Protein AF-A0A7X1FA25-F1 (afdb_monomer_lite)

pLDDT: mean 86.08, std 16.74, range [32.44, 98.81]

Organism: NCBI:txid2839843

InterPro domains:
  IPR019079 Capsule synthesis protein, CapA [PF09587] (40-348)
  IPR019079 Capsule synthesis protein, CapA [SM00854] (37-351)
  IPR029052 Metallo-dependent phosphatase-like [SSF56300] (38-349)
  IPR052169 Cell Wall Biosynthesis Accessory Protein [PTHR33393] (260-350)

Radius of gyration: 25.82 Å; chains: 1; bounding box: 71×101×57 Å

Secondary structure (DSSP, 8-state):
---GGGSPPPPPPPPTTT-----HHHHHS----S---EEEEEEEEESS--GGGS-HHHHHHHHHSSEEEEEE-SEEE-TTT---TT-S-SSEEETHHHHHHHHHT--EEEE---TTHHHHHHHHHHHHHHTT-B--SEESSHHHHTSPEEEEETTEEEEEEE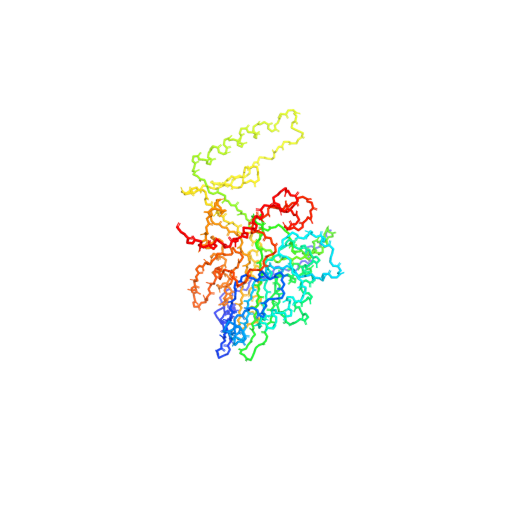EEEESSS---PBPB---TTT---B-EE-EEEEEEEEEE-HHHHHHHHHHHHHHHTTTTSTT-SSPPPPP-PPTTEEEETTEEEEE-SSTTBEEEEE-HHHHHHHHHHHHHHHHH-SEEEEEEEE---SBTTGGG----S--HHHHHHHHHHHHTT-SEEEEEESSS---EEEETTEEEES---EEEEE-SS-TT-PPPTT---HHHHHHSSGGGG---------------

Sequence (392 aa):
MTNPALAQPARTLPDPATFDYRDLQNELRNKMDGSYTVAITGDLLFQEPAGKRIGPAIRSVLKAADTTIGNLEVYLVDRQSWAGSHGYRNNWAPKEVAADLADLGFDLVAPGEADGGPDEQIETMKYLDAVGIKRPGYGPNLSIARQPAFQELPQGRVAMVAAFPFGPVGTDPIARNKVGNDFGEEAGLNPLRLTQWLTVTQAQFDQLKAIRDSILARREESDVARPAPLPRDRPGRLNLFGKNYMVAEKPGEFRYEMNETDRQSQVLAVRNAKEYADFVVFTTHIHENRYAFQAYSQDHYPPDYVRTLARELIDNGADMFLGSGNHTMQGIEIYKGRPIFYNPGNFAVQRFGSDDSPPNPEGLTNIEANELREDWLQLSVVRTFGTTRGVD

Foldseek 3Di:
DPDPVPDDPDPDDDDPVPDPDDPLVVLQAQQFADDAFEAEAFEDLDQELDLVVPDPVQLCNLQVGPAYEYEYQEQEDDPVPDPQPLFPDGRYHHLVNLQSCVVSNHQEYEYQHFSSAQVSNVVSVVSNVVSNRWYEFWDQAQVRNLAWTWDQDPRWIETEGEEEEDDPPHPDDEFHPDDDPPDHTHTTGLYWYKDKAFEDAPVVVVVLVVVQVVVLVCQPPPPNPHRDDDDPADVQWDDDPNHIYGYDPDGFFMAIDTDPVSLVSNLVSLLVSSNRTSAYEYEYEDQDATGNPVVPDQGQEAHPVLVVSQQSSSSSRHQEYYYHHNLHAHDWDQDPNGIYGNGNHHPDHDDDADPDDDDDPPSDDNCCVVVVDPPVPPPPPPPPPDDDDDDD

Structure (mmCIF, N/CA/C/O backbone):
data_AF-A0A7X1FA25-F1
#
_entry.id   AF-A0A7X1FA25-F1
#
loop_
_atom_site.group_PDB
_atom_site.id
_atom_site.type_symbol
_atom_site.label_atom_id
_atom_site.label_alt_id
_atom_site.label_comp_id
_atom_site.label_asym_id
_atom_site.label_entity_id
_atom_site.label_seq_id
_atom_site.pdbx_PDB_ins_code
_atom_site.Cartn_x
_atom_site.Cartn_y
_atom_site.Cartn_z
_atom_site.occupancy
_atom_site.B_iso_or_equiv
_atom_site.auth_seq_id
_atom_site.auth_comp_id
_atom_site.auth_asym_id
_atom_site.auth_atom_id
_atom_site.pdbx_PDB_model_num
ATOM 1 N N . MET A 1 1 ? 36.880 -27.403 10.383 1.00 46.19 1 MET A N 1
ATOM 2 C CA . MET A 1 1 ? 36.127 -28.555 9.844 1.00 46.19 1 MET A CA 1
ATOM 3 C C . MET A 1 1 ? 35.155 -28.995 10.924 1.00 46.19 1 MET A C 1
ATOM 5 O O . MET A 1 1 ? 35.601 -29.401 11.988 1.00 46.19 1 MET A O 1
ATOM 9 N N . THR A 1 2 ? 33.857 -28.783 10.723 1.00 48.94 2 THR A N 1
ATOM 10 C CA . THR A 1 2 ? 32.804 -29.219 11.650 1.00 48.94 2 THR A CA 1
ATOM 11 C C . THR A 1 2 ? 32.761 -30.744 11.660 1.00 48.94 2 THR A C 1
ATOM 13 O O . THR A 1 2 ? 32.751 -31.359 10.600 1.00 48.94 2 THR A O 1
ATOM 16 N N . ASN A 1 3 ? 32.805 -31.357 12.844 1.00 52.66 3 ASN A N 1
ATOM 17 C CA . ASN A 1 3 ? 32.727 -32.806 12.992 1.00 52.66 3 ASN A CA 1
ATOM 18 C C . ASN A 1 3 ? 31.338 -33.281 12.510 1.00 52.66 3 ASN A C 1
ATOM 20 O O . ASN A 1 3 ? 30.349 -32.967 13.178 1.00 52.66 3 ASN A O 1
ATOM 24 N N . PRO A 1 4 ? 31.222 -34.010 11.382 1.00 58.94 4 PRO A N 1
ATOM 25 C CA . PRO A 1 4 ? 29.927 -34.452 10.860 1.00 58.94 4 PRO A CA 1
ATOM 26 C C . PRO A 1 4 ? 29.193 -35.408 11.816 1.00 58.94 4 PRO A C 1
ATOM 28 O O . PRO A 1 4 ? 27.986 -35.577 11.687 1.00 58.94 4 PRO A O 1
ATOM 31 N N . ALA A 1 5 ? 29.879 -35.964 12.823 1.00 60.12 5 ALA A N 1
ATOM 32 C CA . ALA A 1 5 ? 29.278 -36.793 13.868 1.00 60.12 5 ALA A CA 1
ATOM 33 C C . ALA A 1 5 ? 28.433 -36.013 14.902 1.00 60.12 5 ALA A C 1
ATOM 35 O O . ALA A 1 5 ? 27.790 -36.636 15.741 1.00 60.12 5 ALA A O 1
ATOM 36 N N . LEU A 1 6 ? 28.433 -34.672 14.866 1.00 59.59 6 LEU A N 1
ATOM 37 C CA . LEU A 1 6 ? 27.629 -33.820 15.759 1.00 59.59 6 LEU A CA 1
ATOM 38 C C . LEU A 1 6 ? 26.447 -33.134 15.055 1.00 59.59 6 LEU A C 1
ATOM 40 O O . LEU A 1 6 ? 25.729 -32.358 15.687 1.00 59.59 6 LEU A O 1
ATOM 44 N N . ALA A 1 7 ? 26.229 -33.386 13.761 1.00 67.19 7 ALA A N 1
ATOM 45 C CA . ALA A 1 7 ? 25.044 -32.879 13.080 1.00 67.19 7 ALA A CA 1
ATOM 46 C C . ALA A 1 7 ? 23.808 -33.620 13.609 1.00 67.19 7 ALA A C 1
ATOM 48 O O . ALA A 1 7 ? 23.773 -34.852 13.599 1.00 67.19 7 ALA A O 1
ATOM 49 N N . GLN A 1 8 ? 22.793 -32.881 14.072 1.00 70.50 8 GLN A N 1
ATOM 50 C CA . GLN A 1 8 ? 21.503 -33.499 14.368 1.00 70.50 8 GLN A CA 1
ATOM 51 C C . GLN A 1 8 ? 21.017 -34.222 13.104 1.00 70.50 8 GLN A C 1
ATOM 53 O O . GLN A 1 8 ? 21.059 -33.626 12.021 1.00 70.50 8 GLN A O 1
ATOM 58 N N . PRO A 1 9 ? 20.576 -35.487 13.208 1.00 73.38 9 PRO A N 1
ATOM 59 C CA . PRO A 1 9 ? 20.007 -36.174 12.064 1.00 73.38 9 PRO A CA 1
ATOM 60 C C . PRO A 1 9 ? 18.815 -35.366 11.550 1.00 73.38 9 PRO A C 1
ATOM 62 O O . PRO A 1 9 ? 18.064 -34.782 12.338 1.00 73.38 9 PRO A O 1
ATOM 65 N N . ALA A 1 10 ? 18.652 -35.318 10.227 1.00 73.69 10 ALA A N 1
ATOM 66 C CA . ALA A 1 10 ? 17.476 -34.709 9.624 1.00 73.69 10 ALA A CA 1
ATOM 67 C C . ALA A 1 10 ? 16.233 -35.335 10.265 1.00 73.69 10 ALA A C 1
ATOM 69 O O . ALA A 1 10 ? 16.088 -36.560 10.273 1.00 73.69 10 ALA A O 1
ATOM 70 N N . ARG A 1 11 ? 15.367 -34.500 10.853 1.00 76.94 11 ARG A N 1
ATOM 71 C CA . ARG A 1 11 ? 14.108 -34.983 11.422 1.00 76.94 11 ARG A CA 1
ATOM 72 C C . ARG A 1 11 ? 13.344 -35.700 10.319 1.00 76.94 11 ARG A C 1
ATOM 74 O O . ARG A 1 11 ? 13.158 -35.147 9.236 1.00 76.94 11 ARG A O 1
ATOM 81 N N . THR A 1 12 ? 12.918 -36.924 10.595 1.00 81.19 12 THR A N 1
ATOM 82 C CA . THR A 1 12 ? 12.025 -37.661 9.708 1.00 81.19 12 THR A CA 1
ATOM 83 C C . THR A 1 12 ? 10.756 -36.833 9.545 1.00 81.19 12 THR A C 1
ATOM 85 O O . THR A 1 12 ? 10.189 -36.381 10.543 1.00 81.19 12 THR A O 1
ATOM 88 N N . LEU A 1 13 ? 10.341 -36.575 8.301 1.00 78.75 13 LEU A N 1
ATOM 89 C CA . LEU A 1 13 ? 9.047 -35.941 8.065 1.00 78.75 13 LEU A CA 1
ATOM 90 C C . LEU A 1 13 ? 7.962 -36.827 8.695 1.00 78.75 13 LEU A C 1
ATOM 92 O O . LEU A 1 13 ? 8.066 -38.054 8.598 1.00 78.75 13 LEU A O 1
ATOM 96 N N . PRO A 1 14 ? 6.966 -36.238 9.372 1.00 81.06 14 PRO A N 1
ATOM 97 C CA . PRO A 1 14 ? 5.897 -37.020 9.965 1.00 81.06 14 PRO A CA 1
ATOM 98 C C . PRO A 1 14 ? 5.121 -37.770 8.875 1.00 81.06 14 PRO A C 1
ATOM 100 O O . PRO A 1 14 ? 4.985 -37.271 7.758 1.00 81.06 14 PRO A O 1
ATOM 103 N N . ASP A 1 15 ? 4.633 -38.968 9.202 1.00 83.62 15 ASP A N 1
ATOM 104 C CA . ASP A 1 15 ? 3.814 -39.771 8.291 1.00 83.62 15 ASP A CA 1
ATOM 105 C C . ASP A 1 15 ? 2.520 -39.008 7.957 1.00 83.62 15 ASP A C 1
ATOM 107 O O . ASP A 1 15 ? 1.722 -38.756 8.865 1.00 83.62 15 ASP A O 1
ATOM 111 N N . PRO A 1 16 ? 2.278 -38.648 6.682 1.00 78.81 16 PRO A N 1
ATOM 112 C CA . PRO A 1 16 ? 1.069 -37.934 6.288 1.00 78.81 16 PRO A CA 1
ATOM 113 C C . PRO A 1 16 ? -0.234 -38.666 6.618 1.00 78.81 16 PRO A C 1
ATOM 115 O O . PRO A 1 16 ? -1.278 -38.032 6.718 1.00 78.81 16 PRO A O 1
ATOM 118 N N . ALA A 1 17 ? -0.213 -39.989 6.782 1.00 81.50 17 ALA A N 1
ATOM 119 C CA . ALA A 1 17 ? -1.408 -40.747 7.138 1.00 81.50 17 ALA A CA 1
ATOM 120 C C . ALA A 1 17 ? -1.775 -40.624 8.626 1.00 81.50 17 ALA A C 1
ATOM 122 O O . ALA A 1 17 ? -2.928 -40.852 8.990 1.00 81.50 17 ALA A O 1
ATOM 123 N N . THR A 1 18 ? -0.812 -40.281 9.488 1.00 84.31 18 THR A N 1
ATOM 124 C CA . THR A 1 18 ? -1.002 -40.239 10.948 1.00 84.31 18 THR A CA 1
ATOM 125 C C . THR A 1 18 ? -0.721 -38.874 11.563 1.00 84.31 18 THR A C 1
ATOM 127 O O . THR A 1 18 ? -0.945 -38.688 12.757 1.00 84.31 18 THR A O 1
ATOM 130 N N . PHE A 1 19 ? -0.167 -37.936 10.795 1.00 80.31 19 PHE A N 1
ATOM 131 C CA . PHE A 1 19 ? 0.090 -36.586 11.267 1.00 80.31 19 PHE A CA 1
ATOM 132 C C . PHE A 1 19 ? -1.232 -35.838 11.415 1.00 80.31 19 PHE A C 1
ATOM 134 O O . PHE A 1 19 ? -1.993 -35.711 10.458 1.00 80.31 19 PHE A O 1
ATOM 141 N N . ASP A 1 20 ? -1.494 -35.344 12.621 1.00 79.06 20 ASP A N 1
ATOM 142 C CA . ASP A 1 20 ? -2.647 -34.493 12.887 1.00 79.06 20 ASP A CA 1
ATOM 143 C C . ASP A 1 20 ? -2.402 -33.120 12.249 1.00 79.06 20 ASP A C 1
ATOM 145 O O . ASP A 1 20 ? -1.696 -32.261 12.788 1.00 79.06 20 ASP A O 1
ATOM 149 N N . TYR A 1 21 ? -2.890 -32.957 11.021 1.00 80.44 21 TYR A N 1
ATOM 150 C CA . TYR A 1 21 ? -2.767 -31.704 10.296 1.00 80.44 21 TYR A CA 1
ATOM 151 C C . TYR A 1 21 ? -3.696 -30.659 10.903 1.00 80.44 21 TYR A C 1
ATOM 153 O O . TYR A 1 21 ? -4.871 -30.912 11.155 1.00 80.44 21 TYR A O 1
ATOM 161 N N . ARG A 1 22 ? -3.167 -29.443 11.043 1.00 81.31 22 ARG A N 1
ATOM 162 C CA . ARG A 1 22 ? -3.935 -28.246 11.388 1.00 81.31 22 ARG A CA 1
ATOM 163 C C . ARG A 1 22 ? -5.193 -28.141 10.519 1.00 81.31 22 ARG A C 1
ATOM 165 O O . ARG A 1 22 ? -5.103 -28.162 9.288 1.00 81.31 22 ARG A O 1
ATOM 172 N N . ASP A 1 23 ? -6.354 -27.992 11.155 1.00 86.12 23 ASP A N 1
ATOM 173 C CA . ASP A 1 23 ? -7.614 -27.751 10.455 1.00 86.12 23 ASP A CA 1
ATOM 174 C C . ASP A 1 23 ? -7.686 -26.288 10.011 1.00 86.12 23 ASP A C 1
ATOM 176 O O . ASP A 1 23 ? -8.195 -25.405 10.708 1.00 86.12 23 ASP A O 1
ATOM 180 N N . LEU A 1 24 ? -7.171 -26.038 8.809 1.00 84.75 24 LEU A N 1
ATOM 181 C CA . LEU A 1 24 ? -7.118 -24.703 8.225 1.00 84.75 24 LEU A CA 1
ATOM 182 C C . LEU A 1 24 ? -8.503 -24.064 8.062 1.00 84.75 24 LEU A C 1
ATOM 184 O O . LEU A 1 24 ? -8.599 -22.840 8.097 1.00 84.75 24 LEU A O 1
ATOM 188 N N . GLN A 1 25 ? -9.583 -24.840 7.912 1.00 85.75 25 GLN A N 1
ATOM 189 C CA . GLN A 1 25 ? -10.926 -24.253 7.838 1.00 85.75 25 GLN A CA 1
ATOM 190 C C . GLN A 1 25 ? -11.311 -23.633 9.181 1.00 85.75 25 GLN A C 1
ATOM 192 O O . GLN A 1 25 ? -11.797 -22.502 9.232 1.00 85.75 25 GLN A O 1
ATOM 197 N N . ASN A 1 26 ? -11.041 -24.342 10.276 1.00 87.94 26 ASN A N 1
ATOM 198 C CA . ASN A 1 26 ? -11.307 -23.837 11.618 1.00 87.94 26 ASN A CA 1
ATOM 199 C C . ASN A 1 26 ? -10.357 -22.712 12.039 1.00 87.94 26 ASN A C 1
ATOM 201 O O . ASN A 1 26 ? -10.778 -21.780 12.723 1.00 87.94 26 ASN A O 1
ATOM 205 N N . GLU A 1 27 ? -9.096 -22.759 11.627 1.00 88.88 27 GLU A N 1
ATOM 206 C CA . GLU A 1 27 ? -8.114 -21.737 11.996 1.00 88.88 27 GLU A CA 1
ATOM 207 C C . GLU A 1 27 ? -8.325 -20.415 11.264 1.00 88.88 27 GLU A C 1
ATOM 209 O O . GLU A 1 27 ? -8.193 -19.345 11.869 1.00 88.88 27 GLU A O 1
ATOM 214 N N . LEU A 1 28 ? -8.666 -20.492 9.975 1.00 93.19 28 LEU A N 1
ATOM 215 C CA . LEU A 1 28 ? -8.773 -19.329 9.101 1.00 93.19 28 LEU A CA 1
ATOM 216 C C . LEU A 1 28 ? -10.167 -18.701 9.097 1.00 93.19 28 LEU A C 1
ATOM 218 O O . LEU A 1 28 ? -10.316 -17.639 8.497 1.00 93.19 28 LEU A O 1
ATOM 222 N N . ARG A 1 29 ? -11.182 -19.299 9.736 1.00 93.25 29 ARG A N 1
ATOM 223 C CA . ARG A 1 29 ? -12.530 -18.705 9.814 1.00 93.25 29 ARG A CA 1
ATOM 224 C C . ARG A 1 29 ? -12.525 -17.379 10.579 1.00 93.25 29 ARG A C 1
ATOM 226 O O . ARG A 1 29 ? -11.688 -17.163 11.451 1.00 93.25 29 ARG A O 1
ATOM 233 N N . ASN A 1 30 ? -13.475 -16.496 10.280 1.00 95.31 30 ASN A N 1
ATOM 234 C CA . ASN A 1 30 ? -13.793 -15.359 11.150 1.00 95.31 30 ASN A CA 1
ATOM 235 C C . ASN A 1 30 ? -14.290 -15.888 12.510 1.00 95.31 30 ASN A C 1
ATOM 237 O O . ASN A 1 30 ? -15.114 -16.804 12.538 1.00 95.31 30 ASN A O 1
ATOM 241 N N . LYS A 1 31 ? -13.754 -15.353 13.609 1.00 96.31 31 LYS A N 1
ATOM 242 C CA . LYS A 1 31 ? -14.053 -15.790 14.984 1.00 96.31 31 LYS A CA 1
ATOM 243 C C . LYS A 1 31 ? -14.721 -14.690 15.824 1.00 96.31 31 LYS A C 1
ATOM 245 O O . LYS A 1 31 ? -14.881 -14.886 17.018 1.00 96.31 31 LYS A O 1
ATOM 250 N N . MET A 1 32 ? -15.090 -13.559 15.214 1.00 97.50 32 MET A N 1
ATOM 251 C CA . MET A 1 32 ? -15.773 -12.467 15.914 1.00 97.50 32 MET A CA 1
ATOM 252 C C . MET A 1 32 ? -17.133 -12.930 16.446 1.00 97.50 32 MET A C 1
ATOM 254 O O . MET A 1 32 ? -17.892 -13.601 15.741 1.00 97.50 32 MET A O 1
ATOM 258 N N . ASP A 1 33 ? -17.457 -12.504 17.659 1.00 96.75 33 ASP A N 1
ATOM 259 C CA . ASP A 1 33 ? -18.741 -12.713 18.305 1.00 96.75 33 ASP A CA 1
ATOM 260 C C . ASP A 1 33 ? -19.744 -11.618 17.914 1.00 96.75 33 ASP A C 1
ATOM 262 O O . ASP A 1 33 ? -19.451 -10.422 17.908 1.00 96.75 33 ASP A O 1
ATOM 266 N N . GLY A 1 34 ? -20.985 -12.017 17.634 1.00 95.69 34 GLY A N 1
ATOM 267 C CA . GLY A 1 34 ? -22.073 -11.079 17.362 1.00 95.69 34 GLY A CA 1
ATOM 268 C C . GLY A 1 34 ? -21.913 -10.303 16.050 1.00 95.69 34 GLY A C 1
ATOM 269 O O . GLY A 1 34 ? -21.593 -10.870 15.007 1.00 95.69 34 GLY A O 1
ATOM 270 N N . SER A 1 35 ? -22.248 -9.010 16.081 1.00 95.88 35 SER A N 1
ATOM 271 C CA . SER A 1 35 ? -22.144 -8.114 14.924 1.00 95.88 35 SER A CA 1
ATOM 272 C C . SER A 1 35 ? -20.926 -7.210 15.062 1.00 95.88 35 SER A C 1
ATOM 274 O O . SER A 1 35 ? -20.737 -6.578 16.099 1.00 95.88 35 SER A O 1
ATOM 276 N N . TYR A 1 36 ? -20.140 -7.140 13.992 1.00 97.38 36 TYR A N 1
ATOM 277 C CA . TYR A 1 36 ? -18.959 -6.296 13.870 1.00 97.38 36 TYR A CA 1
ATOM 278 C C . TYR A 1 36 ? -19.113 -5.386 12.649 1.00 97.38 36 TYR A C 1
ATOM 280 O O . TYR A 1 36 ? -19.368 -5.867 11.541 1.00 97.38 36 TYR A O 1
ATOM 288 N N . THR A 1 37 ? -18.988 -4.080 12.861 1.00 98.06 37 THR A N 1
ATOM 289 C CA . THR A 1 37 ? -19.179 -3.041 11.848 1.00 98.06 37 THR A CA 1
ATOM 290 C C . THR A 1 37 ? -17.865 -2.331 11.569 1.00 98.06 37 THR A C 1
ATOM 292 O O . THR A 1 37 ? -17.261 -1.751 12.468 1.00 98.06 37 THR A O 1
ATOM 295 N N . VAL A 1 38 ? -17.461 -2.313 10.298 1.00 98.06 38 VAL A N 1
ATOM 296 C CA . VAL A 1 38 ? -16.268 -1.596 9.837 1.00 98.06 38 VAL A CA 1
ATOM 297 C C . VAL A 1 38 ? -16.675 -0.426 8.957 1.00 98.06 38 VAL A C 1
ATOM 299 O O . VAL A 1 38 ? -17.411 -0.611 7.985 1.00 98.06 38 VAL A O 1
ATOM 302 N N . ALA A 1 39 ? -16.164 0.763 9.263 1.00 98.25 39 ALA A N 1
ATOM 303 C CA . ALA A 1 39 ? -16.143 1.882 8.335 1.00 98.25 39 ALA A CA 1
ATOM 304 C C . ALA A 1 39 ? -14.770 1.941 7.662 1.00 98.25 39 ALA A C 1
ATOM 306 O O . ALA A 1 39 ? -13.732 1.907 8.318 1.00 98.25 39 ALA A O 1
ATOM 307 N N . ILE A 1 40 ? -14.758 2.041 6.339 1.00 97.19 40 ILE A N 1
ATOM 308 C CA . ILE A 1 40 ? -13.533 2.283 5.579 1.00 97.19 40 ILE A CA 1
ATOM 309 C C . ILE A 1 40 ? -13.650 3.622 4.875 1.00 97.19 40 ILE A C 1
ATOM 311 O O . ILE A 1 40 ? -14.723 3.995 4.389 1.00 97.19 40 ILE A O 1
ATOM 315 N N . THR A 1 41 ? -12.537 4.330 4.794 1.00 95.88 41 THR A N 1
ATOM 316 C CA . THR A 1 41 ? -12.420 5.521 3.968 1.00 95.88 41 THR A CA 1
ATOM 317 C C . THR A 1 41 ? -11.374 5.317 2.889 1.00 95.88 41 THR A C 1
ATOM 319 O O . THR A 1 41 ? -10.573 4.385 2.920 1.00 95.88 41 THR A O 1
ATOM 322 N N . GLY A 1 42 ? -11.411 6.222 1.922 1.00 93.12 42 GLY A N 1
ATOM 323 C CA . GLY A 1 42 ? -10.347 6.403 0.959 1.00 93.12 42 GLY A CA 1
ATOM 324 C C . GLY A 1 42 ? -9.134 7.134 1.530 1.00 93.12 42 GLY A C 1
ATOM 325 O O . GLY A 1 42 ? -8.934 7.188 2.749 1.00 93.12 42 GLY A O 1
ATOM 326 N N . ASP A 1 43 ? -8.380 7.749 0.628 1.00 94.19 43 ASP A N 1
ATOM 327 C CA . ASP A 1 43 ? -7.148 8.466 0.935 1.00 94.19 43 ASP A CA 1
ATOM 328 C C . ASP A 1 43 ? -7.400 9.712 1.804 1.00 94.19 43 ASP A C 1
ATOM 330 O O . ASP A 1 43 ? -8.342 10.488 1.579 1.00 94.19 43 ASP A O 1
ATOM 334 N N . LEU A 1 44 ? -6.553 9.871 2.824 1.00 94.94 44 LEU A N 1
ATOM 335 C CA . LEU A 1 44 ? -6.551 10.958 3.799 1.00 94.94 44 LEU A CA 1
ATOM 336 C C . LEU A 1 44 ? -5.425 11.944 3.459 1.00 94.94 44 LEU A C 1
ATOM 338 O O . LEU A 1 44 ? -4.339 11.876 4.033 1.00 94.94 44 LEU A O 1
ATOM 342 N N . LEU A 1 45 ? -5.696 12.878 2.548 1.00 91.00 45 LEU A N 1
ATOM 343 C CA . LEU A 1 45 ? -4.758 13.933 2.157 1.00 91.00 45 LEU A CA 1
ATOM 344 C C . LEU A 1 45 ? -5.107 15.241 2.873 1.00 91.00 45 LEU A C 1
ATOM 346 O O . LEU A 1 45 ? -5.558 16.207 2.256 1.00 91.00 45 LEU A O 1
ATOM 350 N N . PHE A 1 46 ? -4.946 15.267 4.194 1.00 90.75 46 PHE A N 1
ATOM 351 C CA . PHE A 1 46 ? -5.156 16.470 5.002 1.00 90.75 46 PHE A CA 1
ATOM 352 C C . PHE A 1 46 ? -3.844 17.217 5.211 1.00 90.75 46 PHE A C 1
ATOM 354 O O . PHE A 1 46 ? -3.007 16.733 5.957 1.00 90.75 46 PHE A O 1
ATOM 361 N N . GLN A 1 47 ? -3.681 18.411 4.638 1.00 86.75 47 GLN A N 1
ATOM 362 C CA . GLN A 1 47 ? -2.522 19.269 4.939 1.00 86.75 47 GLN A CA 1
ATOM 363 C C . GLN A 1 47 ? -2.731 20.214 6.135 1.00 86.75 47 GLN A C 1
ATOM 365 O O . GLN A 1 47 ? -1.783 20.828 6.609 1.00 86.75 47 GLN A O 1
ATOM 370 N N . GLU A 1 48 ? -3.952 20.326 6.661 1.00 89.38 48 GLU A N 1
ATOM 371 C CA . GLU A 1 48 ? -4.249 20.966 7.950 1.00 89.38 48 GLU A CA 1
ATOM 372 C C . GLU A 1 48 ? -5.389 20.206 8.643 1.00 89.38 48 GLU A C 1
ATOM 374 O O . GLU A 1 48 ? -6.164 19.520 7.971 1.00 89.38 48 GLU A O 1
ATOM 379 N N . PRO A 1 49 ? -5.572 20.369 9.965 1.00 93.50 49 PRO A N 1
ATOM 380 C CA . PRO A 1 49 ? -6.778 19.914 10.642 1.00 93.50 49 PRO A CA 1
ATOM 381 C C . PRO A 1 49 ? -8.033 20.491 9.971 1.00 93.50 49 PRO A C 1
ATOM 383 O O . PRO A 1 49 ? -8.270 21.705 9.953 1.00 93.50 49 PRO A O 1
ATOM 386 N N . ALA A 1 50 ? -8.857 19.612 9.414 1.00 90.62 50 ALA A N 1
ATOM 387 C CA . ALA A 1 50 ? -10.049 19.969 8.652 1.00 90.62 50 ALA A CA 1
ATOM 388 C C . ALA A 1 50 ? -11.235 19.042 8.928 1.00 90.62 50 ALA A C 1
ATOM 390 O O . ALA A 1 50 ? -12.292 19.190 8.312 1.00 90.62 50 ALA A O 1
ATOM 391 N N . GLY A 1 51 ? -11.132 18.166 9.923 1.00 89.69 51 GLY A N 1
ATOM 392 C CA . GLY A 1 51 ? -12.184 17.283 10.392 1.00 89.69 51 GLY A CA 1
ATOM 393 C C . GLY A 1 51 ? -13.445 18.057 10.735 1.00 89.69 51 GLY A C 1
ATOM 394 O O . GLY A 1 51 ? -14.539 17.617 10.398 1.00 89.69 51 GLY A O 1
ATOM 395 N N . LYS A 1 52 ? -13.314 19.289 11.255 1.00 91.69 52 LYS A N 1
ATOM 396 C CA . LYS A 1 52 ? -14.435 20.224 11.486 1.00 91.69 52 LYS A CA 1
ATOM 397 C C . LYS A 1 52 ? -15.282 20.535 10.240 1.00 91.69 52 LYS A C 1
ATOM 399 O O . LYS A 1 52 ? -16.450 20.889 10.399 1.00 91.69 52 LYS A O 1
ATOM 404 N N . ARG A 1 53 ? -14.732 20.379 9.035 1.00 92.75 53 ARG A N 1
ATOM 405 C CA . ARG A 1 53 ? -15.422 20.580 7.750 1.00 92.75 53 ARG A CA 1
ATOM 406 C C . ARG A 1 53 ? -16.159 19.332 7.267 1.00 92.75 53 ARG A C 1
ATOM 408 O O . ARG A 1 53 ? -17.043 19.450 6.425 1.00 92.75 53 ARG A O 1
ATOM 415 N N . ILE A 1 54 ? -15.845 18.157 7.814 1.00 94.62 54 ILE A N 1
ATOM 416 C CA . ILE A 1 54 ? -16.557 16.918 7.501 1.00 94.62 54 ILE A CA 1
ATOM 417 C C . ILE A 1 54 ? -17.970 17.000 8.078 1.00 94.62 54 ILE A C 1
ATOM 419 O O . ILE A 1 54 ? -18.157 17.295 9.267 1.00 94.62 54 ILE A O 1
ATOM 423 N N . GLY A 1 55 ? -18.962 16.750 7.223 1.00 96.06 55 GLY A N 1
ATOM 424 C CA . GLY A 1 55 ? -20.375 16.853 7.572 1.00 96.06 55 GLY A CA 1
ATOM 425 C C . GLY A 1 55 ? -20.773 15.907 8.715 1.00 96.06 55 GLY A C 1
ATOM 426 O O . GLY A 1 55 ? -20.229 14.804 8.821 1.00 96.06 55 GLY A O 1
ATOM 427 N N . PRO A 1 56 ? -21.742 16.294 9.565 1.00 95.81 56 PRO A N 1
ATOM 428 C CA . PRO A 1 56 ? -22.109 15.533 10.762 1.00 95.81 56 PRO A CA 1
ATOM 429 C C . PRO A 1 56 ? -22.594 14.109 10.457 1.00 95.81 56 PRO A C 1
ATOM 431 O O . PRO A 1 56 ? -22.317 13.201 11.233 1.00 95.81 56 PRO A O 1
ATOM 434 N N . ALA A 1 57 ? -23.254 13.890 9.314 1.00 97.12 57 ALA A N 1
ATOM 435 C CA . ALA A 1 57 ? -23.702 12.561 8.894 1.00 97.12 57 ALA A CA 1
ATOM 436 C C . ALA A 1 57 ? -22.528 11.596 8.656 1.00 97.12 57 ALA A C 1
ATOM 438 O O . ALA A 1 57 ? -22.558 10.469 9.137 1.00 97.12 57 ALA A O 1
ATOM 439 N N . ILE A 1 58 ? -21.466 12.054 7.983 1.00 96.50 58 ILE A N 1
ATOM 440 C CA . ILE A 1 58 ? -20.266 11.242 7.727 1.00 96.50 58 ILE A CA 1
ATOM 441 C C . ILE A 1 58 ? -19.571 10.920 9.048 1.00 96.50 58 ILE A C 1
ATOM 443 O O . ILE A 1 58 ? -19.256 9.766 9.310 1.00 96.50 58 ILE A O 1
ATOM 447 N N . ARG A 1 59 ? -19.405 11.913 9.928 1.00 96.56 59 ARG A N 1
ATOM 448 C CA . ARG A 1 59 ? -18.807 11.674 11.250 1.00 96.56 59 ARG A CA 1
ATOM 449 C C . ARG A 1 59 ? -19.594 10.683 12.083 1.00 96.56 59 ARG A C 1
ATOM 451 O O . ARG A 1 59 ? -18.996 9.894 12.798 1.00 96.56 59 ARG A O 1
ATOM 458 N N . SER A 1 60 ? -20.922 10.734 12.003 1.00 97.56 60 SER A N 1
ATOM 459 C CA . SER A 1 60 ? -21.769 9.773 12.699 1.00 97.56 60 SER A CA 1
ATOM 460 C C . SER A 1 60 ? -21.518 8.349 12.213 1.00 97.56 60 SER A C 1
ATOM 462 O O . SER A 1 60 ? -21.577 7.446 13.032 1.00 97.56 60 SER A O 1
ATOM 464 N N . VAL A 1 61 ? -21.240 8.143 10.920 1.00 97.94 61 VAL A N 1
ATOM 465 C CA . VAL A 1 61 ? -20.901 6.819 10.376 1.00 97.94 61 VAL A CA 1
ATOM 466 C C . VAL A 1 61 ? -19.542 6.353 10.890 1.00 97.94 61 VAL A C 1
ATOM 468 O O . VAL A 1 61 ? -19.459 5.249 11.415 1.00 97.94 61 VAL A O 1
ATOM 471 N N . LEU A 1 62 ? -18.510 7.199 10.796 1.00 98.12 62 LEU A N 1
ATOM 472 C CA . LEU A 1 62 ? -17.161 6.858 11.268 1.00 98.12 62 LEU A CA 1
ATOM 473 C C . LEU A 1 62 ? -17.174 6.513 12.766 1.00 98.12 62 LEU A C 1
ATOM 475 O O . LEU A 1 62 ? -16.706 5.462 13.176 1.00 98.12 62 LEU A O 1
ATOM 479 N N . LYS A 1 63 ? -17.813 7.344 13.594 1.00 97.94 63 LYS A N 1
ATOM 480 C CA . LYS A 1 63 ? -17.860 7.125 15.049 1.00 97.94 63 LYS A CA 1
ATOM 481 C C . LYS A 1 63 ? -18.762 5.980 15.504 1.00 97.94 63 LYS A C 1
ATOM 483 O O . LYS A 1 63 ? -18.658 5.574 16.655 1.00 97.94 63 LYS A O 1
ATOM 488 N N . ALA A 1 64 ? -19.706 5.545 14.671 1.00 98.19 64 ALA A N 1
ATOM 489 C CA . ALA A 1 64 ? -20.630 4.469 15.024 1.00 98.19 64 ALA A CA 1
ATOM 490 C C . ALA A 1 64 ? -20.101 3.078 14.652 1.00 98.19 64 ALA A C 1
ATOM 492 O O . ALA A 1 64 ? -20.668 2.090 15.113 1.00 98.19 64 ALA A O 1
ATOM 493 N N . ALA A 1 65 ? -19.070 2.990 13.808 1.00 98.44 65 ALA A N 1
ATOM 494 C CA . ALA A 1 65 ? -18.412 1.726 13.513 1.00 98.44 65 ALA A CA 1
ATOM 495 C C . ALA A 1 65 ? -17.608 1.232 14.726 1.00 98.44 65 ALA A C 1
ATOM 497 O O . ALA A 1 65 ? -17.112 2.032 15.516 1.00 98.44 65 ALA A O 1
ATOM 498 N N . ASP A 1 66 ? -17.458 -0.087 14.851 1.00 98.62 66 ASP A N 1
ATOM 499 C CA . ASP A 1 66 ? -16.576 -0.691 15.857 1.00 98.62 66 ASP A CA 1
ATOM 500 C C . ASP A 1 66 ? -15.095 -0.473 15.494 1.00 98.62 66 ASP A C 1
ATOM 502 O O . ASP A 1 66 ? -14.228 -0.395 16.363 1.00 98.62 66 ASP A O 1
ATOM 506 N N . THR A 1 67 ? -14.819 -0.374 14.190 1.00 98.69 67 THR A N 1
ATOM 507 C CA . THR A 1 67 ? -13.504 -0.048 13.639 1.00 98.69 67 THR A CA 1
ATOM 508 C C . THR A 1 67 ? -13.645 0.896 12.451 1.00 98.69 67 THR A C 1
ATOM 510 O O . THR A 1 67 ? -14.341 0.573 11.485 1.00 98.69 67 THR A O 1
ATOM 513 N N . THR A 1 68 ? -12.903 2.000 12.460 1.00 98.75 68 THR A N 1
ATOM 514 C CA . THR A 1 68 ? -12.732 2.882 11.299 1.00 98.75 68 THR A CA 1
ATOM 515 C C . THR A 1 68 ? -11.307 2.837 10.761 1.00 98.75 68 THR A C 1
ATOM 517 O O . THR A 1 68 ? -10.344 3.052 11.502 1.00 98.75 68 THR A O 1
ATOM 520 N N . ILE A 1 69 ? -11.179 2.601 9.451 1.00 98.56 69 ILE A N 1
ATOM 521 C CA . ILE A 1 69 ? -9.902 2.433 8.747 1.00 98.56 69 ILE A CA 1
ATOM 522 C C . ILE A 1 69 ? -9.724 3.510 7.675 1.00 98.56 69 ILE A C 1
ATOM 524 O O . ILE A 1 69 ? -10.645 3.760 6.896 1.00 98.56 69 ILE A O 1
ATOM 528 N N . GLY A 1 70 ? -8.528 4.094 7.591 1.00 97.00 70 GLY A N 1
ATOM 529 C CA . GLY A 1 70 ? -8.153 5.023 6.520 1.00 97.00 70 GLY A CA 1
ATOM 530 C C . GLY A 1 70 ? -6.742 4.806 5.969 1.00 97.00 70 GLY A C 1
ATOM 531 O O . GLY A 1 70 ? -5.905 4.143 6.585 1.00 97.00 70 GLY A O 1
ATOM 532 N N . ASN A 1 71 ? -6.474 5.390 4.800 1.00 96.44 71 ASN A N 1
ATOM 533 C CA . ASN A 1 71 ? -5.151 5.421 4.178 1.00 96.44 71 ASN A CA 1
ATOM 534 C C . ASN A 1 71 ? -4.513 6.800 4.392 1.00 96.44 71 ASN A C 1
ATOM 536 O O . ASN A 1 71 ? -4.962 7.781 3.805 1.00 96.44 71 ASN A O 1
ATOM 540 N N . LEU A 1 72 ? -3.498 6.885 5.252 1.00 95.00 72 LEU A N 1
ATOM 541 C CA . LEU A 1 72 ? -2.821 8.136 5.578 1.00 95.00 72 LEU A CA 1
ATOM 542 C C . LEU A 1 72 ? -1.760 8.450 4.529 1.00 95.00 72 LEU A C 1
ATOM 544 O O . LEU A 1 72 ? -0.616 8.011 4.622 1.00 95.00 72 LEU A O 1
ATOM 548 N N . GLU A 1 73 ? -2.147 9.236 3.538 1.00 90.31 73 GLU A N 1
ATOM 549 C CA . GLU A 1 73 ? -1.268 9.678 2.459 1.00 90.31 73 GLU A CA 1
ATOM 550 C C . GLU A 1 73 ? -0.666 11.047 2.770 1.00 90.31 73 GLU A C 1
ATOM 552 O O . GLU A 1 73 ? -0.586 11.925 1.921 1.00 90.31 73 GLU A O 1
ATOM 557 N N . VAL A 1 74 ? -0.285 11.231 4.032 1.00 89.88 74 VAL A N 1
ATOM 558 C CA . VAL A 1 74 ? 0.576 12.316 4.482 1.00 89.88 74 VAL A CA 1
ATOM 559 C C . VAL A 1 74 ? 1.559 11.785 5.515 1.00 89.88 74 VAL A C 1
ATOM 561 O O . VAL A 1 74 ? 1.194 10.940 6.335 1.00 89.88 74 VAL A O 1
ATOM 564 N N . TYR A 1 75 ? 2.779 12.314 5.541 1.00 89.81 75 TYR A N 1
ATOM 565 C CA . TYR A 1 75 ? 3.618 12.209 6.738 1.00 89.81 75 TYR A CA 1
ATOM 566 C C . TYR A 1 75 ? 3.386 13.416 7.649 1.00 89.81 75 TYR A C 1
ATOM 568 O O . TYR A 1 75 ? 3.138 14.536 7.196 1.00 89.81 75 TYR A O 1
ATOM 576 N N . LEU A 1 76 ? 3.426 13.173 8.954 1.00 92.12 76 LEU A N 1
ATOM 577 C CA . LEU A 1 76 ? 3.140 14.158 9.985 1.00 92.12 76 LEU A CA 1
ATOM 578 C C . LEU A 1 76 ? 4.428 14.718 10.579 1.00 92.12 76 LEU A C 1
ATOM 580 O O . LEU A 1 76 ? 5.315 13.960 10.964 1.00 92.12 76 LEU A O 1
ATOM 584 N N . VAL A 1 77 ? 4.484 16.040 10.722 1.00 90.88 77 VAL A N 1
ATOM 585 C CA . VAL A 1 77 ? 5.678 16.763 11.183 1.00 90.88 77 VAL A CA 1
ATOM 586 C C . VAL A 1 77 ? 5.356 17.770 12.285 1.00 90.88 77 VAL A C 1
ATOM 588 O O . VAL A 1 77 ? 4.247 18.315 12.364 1.00 90.88 77 VAL A O 1
ATOM 591 N N . ASP A 1 78 ? 6.342 18.083 13.126 1.00 90.81 78 ASP A N 1
ATOM 592 C CA . ASP A 1 78 ? 6.272 19.242 14.018 1.00 90.81 78 ASP A CA 1
ATOM 593 C C . ASP A 1 78 ? 6.773 20.502 13.310 1.00 90.81 78 ASP A C 1
ATOM 595 O O . ASP A 1 78 ? 7.975 20.718 13.169 1.00 90.81 78 ASP A O 1
ATOM 599 N N . ARG A 1 79 ? 5.848 21.384 12.917 1.00 84.81 79 ARG A N 1
ATOM 600 C CA . ARG A 1 79 ? 6.168 22.644 12.225 1.00 84.81 79 ARG A CA 1
ATOM 601 C C . ARG A 1 79 ? 7.128 23.564 12.987 1.00 84.81 79 ARG A C 1
ATOM 603 O O . ARG A 1 79 ? 7.681 24.475 12.383 1.00 84.81 79 ARG A O 1
ATOM 610 N N . GLN A 1 80 ? 7.301 23.382 14.298 1.00 85.56 80 GLN A N 1
ATOM 611 C CA . GLN A 1 80 ? 8.227 24.203 15.082 1.00 85.56 80 GLN A CA 1
ATOM 612 C C . GLN A 1 80 ? 9.685 23.754 14.954 1.00 85.56 80 GLN A C 1
ATOM 614 O O . GLN A 1 80 ? 10.585 24.560 15.186 1.00 85.56 80 GLN A O 1
ATOM 619 N N . SER A 1 81 ? 9.927 22.485 14.619 1.00 84.44 81 SER A N 1
ATOM 620 C CA . SER A 1 81 ? 11.270 21.890 14.592 1.00 84.44 81 SER A CA 1
ATOM 621 C C . SER A 1 81 ? 11.635 21.231 13.266 1.00 84.44 81 SER A C 1
ATOM 623 O O . SER A 1 81 ? 12.814 20.988 13.021 1.00 84.44 81 SER A O 1
ATOM 625 N N . TRP A 1 82 ? 10.655 20.942 12.414 1.00 81.81 82 TRP A N 1
ATOM 626 C CA . TRP A 1 82 ? 10.877 20.355 11.105 1.00 81.81 82 TRP A CA 1
ATOM 627 C C . TRP A 1 82 ? 11.318 21.425 10.107 1.00 81.81 82 TRP A C 1
ATOM 629 O O . TRP A 1 82 ? 10.635 22.426 9.902 1.00 81.81 82 TRP A O 1
ATOM 639 N N . ALA A 1 83 ? 12.473 21.201 9.484 1.00 70.38 83 ALA A N 1
ATOM 640 C CA . ALA A 1 83 ? 13.098 22.137 8.551 1.00 70.38 83 ALA A CA 1
ATOM 641 C C . ALA A 1 83 ? 12.987 21.687 7.083 1.00 70.38 83 ALA A C 1
ATOM 643 O O . ALA A 1 83 ? 13.788 22.116 6.255 1.00 70.38 83 ALA A O 1
ATOM 644 N N . GLY A 1 84 ? 12.042 20.797 6.757 1.00 68.38 84 GLY A N 1
ATOM 645 C CA . GLY A 1 84 ? 11.892 20.296 5.392 1.00 68.38 84 GLY A CA 1
ATOM 646 C C . GLY A 1 84 ? 13.075 19.438 4.947 1.00 68.38 84 GLY A C 1
ATOM 647 O O . GLY A 1 84 ? 13.595 19.654 3.856 1.00 68.38 84 GLY A O 1
ATOM 648 N N . SER A 1 85 ? 13.525 18.481 5.768 1.00 65.44 85 SER A N 1
ATOM 649 C CA . SER A 1 85 ? 14.671 17.593 5.471 1.00 65.44 85 SER A CA 1
ATOM 650 C C . SER A 1 85 ? 14.560 16.900 4.108 1.00 65.44 85 SER A C 1
ATOM 652 O O . SER A 1 85 ? 15.565 16.709 3.427 1.00 65.44 85 SER A O 1
ATOM 654 N N . HIS A 1 86 ? 13.328 16.605 3.686 1.00 63.72 86 HIS A N 1
ATOM 655 C CA . HIS A 1 86 ? 12.983 16.012 2.389 1.00 63.72 86 HIS A CA 1
ATOM 656 C C . HIS A 1 86 ? 12.288 17.015 1.436 1.00 63.72 86 HIS A C 1
ATOM 658 O O . HIS A 1 86 ? 11.681 16.649 0.429 1.00 63.72 86 HIS A O 1
ATOM 664 N N . GLY A 1 87 ? 12.425 18.311 1.733 1.00 59.06 87 GLY A N 1
ATOM 665 C CA . GLY A 1 87 ? 11.746 19.433 1.088 1.00 59.06 87 GLY A CA 1
ATOM 666 C C . GLY A 1 87 ? 10.298 19.614 1.555 1.00 59.06 87 GLY A C 1
ATOM 667 O O . GLY A 1 87 ? 9.698 18.730 2.160 1.00 59.06 87 GLY A O 1
ATOM 668 N N . TYR A 1 88 ? 9.699 20.756 1.213 1.00 58.38 88 TYR A N 1
ATOM 669 C CA . TYR A 1 88 ? 8.261 21.019 1.398 1.00 58.38 88 TYR A CA 1
ATOM 670 C C . TYR A 1 88 ? 7.395 20.395 0.285 1.00 58.38 88 TYR A C 1
ATOM 672 O O . TYR A 1 88 ? 6.309 20.900 0.009 1.00 58.38 88 TYR A O 1
ATOM 680 N N . ARG A 1 89 ? 7.916 19.350 -0.379 1.00 65.62 89 ARG A N 1
ATOM 681 C CA . ARG A 1 89 ? 7.416 18.766 -1.633 1.00 65.62 89 ARG A CA 1
ATOM 682 C C . ARG A 1 89 ? 6.056 18.072 -1.470 1.00 65.62 89 ARG A C 1
ATOM 684 O O . ARG A 1 89 ? 5.036 18.731 -1.602 1.00 65.62 89 ARG A O 1
ATOM 691 N N . ASN A 1 90 ? 6.057 16.753 -1.275 1.00 64.44 90 ASN A N 1
ATOM 692 C CA . ASN A 1 90 ? 4.882 15.877 -1.350 1.00 64.44 90 ASN A CA 1
ATOM 693 C C . ASN A 1 90 ? 3.886 16.093 -0.200 1.00 64.44 90 ASN A C 1
ATOM 695 O O . ASN A 1 90 ? 3.922 17.105 0.499 1.00 64.44 90 ASN A O 1
ATOM 699 N N . ASN A 1 91 ? 2.950 15.161 -0.022 1.00 79.50 91 ASN A N 1
ATOM 700 C CA . ASN A 1 91 ? 1.869 15.272 0.940 1.00 79.50 91 ASN A CA 1
ATOM 701 C C . ASN A 1 91 ? 2.420 15.221 2.387 1.00 79.50 91 ASN A C 1
ATOM 703 O O . ASN A 1 91 ? 2.572 14.161 2.983 1.00 79.50 91 ASN A O 1
ATOM 707 N N . TRP A 1 92 ? 2.722 16.373 2.982 1.00 86.50 92 TRP A N 1
ATOM 708 C CA . TRP A 1 92 ? 3.059 16.495 4.403 1.00 86.50 92 TRP A CA 1
ATOM 709 C C . TRP A 1 92 ? 1.976 17.255 5.151 1.00 86.50 92 TRP A C 1
ATOM 711 O O . TRP A 1 92 ? 1.244 18.057 4.569 1.00 86.50 92 TRP A O 1
ATOM 721 N N . ALA A 1 93 ? 1.877 17.015 6.453 1.00 89.56 93 ALA A N 1
ATOM 722 C CA . ALA A 1 93 ? 0.870 17.643 7.287 1.00 89.56 93 ALA A CA 1
ATOM 723 C C . ALA A 1 93 ? 1.381 17.906 8.704 1.00 89.56 93 ALA A C 1
ATOM 725 O O . ALA A 1 93 ? 2.278 17.220 9.197 1.00 89.56 93 ALA A O 1
ATOM 726 N N . PRO A 1 94 ? 0.825 18.898 9.403 1.00 92.25 94 PRO A N 1
ATOM 727 C CA . PRO A 1 94 ? 1.237 19.179 10.760 1.00 92.25 94 PRO A CA 1
ATOM 728 C C . PRO A 1 94 ? 0.695 18.110 11.720 1.00 92.25 94 PRO A C 1
ATOM 730 O O . PRO A 1 94 ? -0.404 17.583 11.531 1.00 92.25 94 PRO A O 1
ATOM 733 N N . LYS A 1 95 ? 1.458 17.798 12.774 1.00 95.44 95 LYS A N 1
ATOM 734 C CA . LYS A 1 95 ? 1.138 16.747 13.760 1.00 95.44 95 LYS A CA 1
ATOM 735 C C . LYS A 1 95 ? -0.274 16.832 14.350 1.00 95.44 95 LYS A C 1
ATOM 737 O O . LYS A 1 95 ? -0.818 15.813 14.769 1.00 95.44 95 LYS A O 1
ATOM 742 N N . GLU A 1 96 ? -0.888 18.017 14.374 1.00 96.44 96 GLU A N 1
ATOM 743 C CA . GLU A 1 96 ? -2.262 18.221 14.844 1.00 96.44 96 GLU A CA 1
ATOM 744 C C . GLU A 1 96 ? -3.307 17.434 14.033 1.00 96.44 96 GLU A C 1
ATOM 746 O O . GLU A 1 96 ? -4.375 17.130 14.565 1.00 96.44 96 GLU A O 1
ATOM 751 N N . VAL A 1 97 ? -3.001 17.047 12.787 1.00 96.81 97 VAL A N 1
ATOM 752 C CA . VAL A 1 97 ? -3.869 16.175 11.978 1.00 96.81 97 VAL A CA 1
ATOM 753 C C . VAL A 1 97 ? -4.105 14.826 12.661 1.00 96.81 97 VAL A C 1
ATOM 755 O O . VAL A 1 97 ? -5.213 14.307 12.575 1.00 96.81 97 VAL A O 1
ATOM 758 N N . ALA A 1 98 ? -3.141 14.286 13.418 1.00 98.00 98 ALA A N 1
ATOM 759 C CA . ALA A 1 98 ? -3.349 13.041 14.163 1.00 98.00 98 ALA A CA 1
ATOM 760 C C . ALA A 1 98 ? -4.533 13.151 15.141 1.00 98.00 98 ALA A C 1
ATOM 762 O O . ALA A 1 98 ? -5.415 12.292 15.154 1.00 98.00 98 ALA A O 1
ATOM 763 N N . ALA A 1 99 ? -4.587 14.233 15.924 1.00 98.44 99 ALA A N 1
ATOM 764 C CA . ALA A 1 99 ? -5.671 14.461 16.879 1.00 98.44 99 ALA A CA 1
ATOM 765 C C . ALA A 1 99 ? -7.016 14.687 16.174 1.00 98.44 99 ALA A C 1
ATOM 767 O O . ALA A 1 99 ? -8.040 14.186 16.626 1.00 98.44 99 ALA A O 1
ATOM 768 N N . ASP A 1 100 ? -7.012 15.389 15.042 1.00 98.00 100 ASP A N 1
ATOM 769 C CA . ASP A 1 100 ? -8.217 15.639 14.249 1.00 98.00 100 ASP A CA 1
ATOM 770 C C . ASP A 1 100 ? -8.772 14.350 13.602 1.00 98.00 100 ASP A C 1
ATOM 772 O O . ASP A 1 100 ? -9.988 14.156 13.559 1.00 98.00 100 ASP A O 1
ATOM 776 N N . LEU A 1 101 ? -7.906 13.417 13.182 1.00 98.25 101 LEU A N 1
ATOM 777 C CA . LEU A 1 101 ? -8.307 12.079 12.726 1.00 98.25 101 LEU A CA 1
ATOM 778 C C . LEU A 1 101 ? -8.893 11.234 13.868 1.00 98.25 101 LEU A C 1
ATOM 780 O O . LEU A 1 101 ? -9.941 10.607 13.694 1.00 98.25 101 LEU A O 1
ATOM 784 N N . ALA A 1 102 ? -8.280 11.255 15.053 1.00 98.38 102 ALA A N 1
ATOM 785 C CA . ALA A 1 102 ? -8.830 10.568 16.223 1.00 98.38 102 ALA A CA 1
ATOM 786 C C . ALA A 1 102 ? -10.209 11.146 16.600 1.00 98.38 102 ALA A C 1
ATOM 788 O O . ALA A 1 102 ? -11.167 10.405 16.824 1.00 98.38 102 ALA A O 1
ATOM 789 N N . ASP A 1 103 ? -10.358 12.473 16.554 1.00 98.12 103 ASP A N 1
ATOM 790 C CA . ASP A 1 103 ? -11.628 13.167 16.785 1.00 98.12 103 ASP A CA 1
ATOM 791 C C . ASP A 1 103 ? -12.698 12.843 15.733 1.00 98.12 103 ASP A C 1
ATOM 793 O O . ASP A 1 103 ? -13.895 12.914 16.042 1.00 98.12 103 ASP A O 1
ATOM 797 N N . LEU A 1 104 ? -12.313 12.497 14.500 1.00 97.75 104 LEU A N 1
ATOM 798 C CA . LEU A 1 104 ? -13.225 11.994 13.467 1.00 97.75 104 LEU A CA 1
ATOM 799 C C . LEU A 1 104 ? -13.677 10.551 13.726 1.00 97.75 104 LEU A C 1
ATOM 801 O O . LEU A 1 104 ? -14.758 10.186 13.262 1.00 97.75 104 LEU A O 1
ATOM 805 N N . GLY A 1 105 ? -12.917 9.791 14.516 1.00 97.94 105 GLY A N 1
ATOM 806 C CA . GLY A 1 105 ? -13.21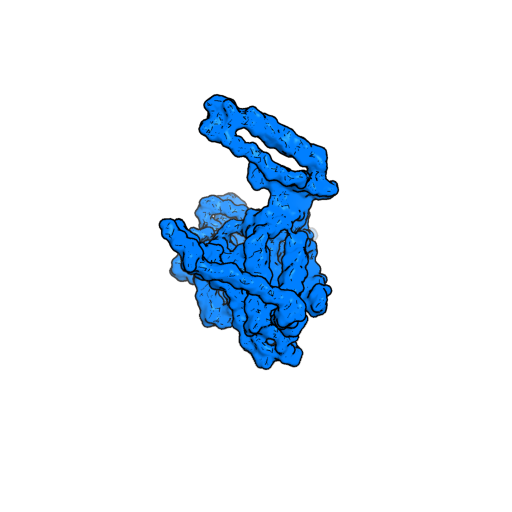7 8.413 14.898 1.00 97.94 105 GLY A CA 1
ATOM 807 C C . GLY A 1 105 ? -12.388 7.360 14.167 1.00 97.94 105 GLY A C 1
ATOM 808 O O . GLY A 1 105 ? -12.853 6.236 14.073 1.00 97.94 105 GLY A O 1
ATOM 809 N N . PHE A 1 106 ? -11.216 7.702 13.618 1.00 98.62 106 PHE A N 1
ATOM 810 C CA . PHE A 1 106 ? -10.307 6.708 13.036 1.00 98.62 106 PHE A CA 1
ATOM 811 C C . PHE A 1 106 ? -9.618 5.880 14.126 1.00 98.62 106 PHE A C 1
ATOM 813 O O . PHE A 1 106 ? -9.039 6.444 15.051 1.00 98.62 106 PHE A O 1
ATOM 820 N N . ASP A 1 107 ? -9.618 4.555 13.970 1.00 98.62 107 ASP A N 1
ATOM 821 C CA . ASP A 1 107 ? -8.950 3.623 14.889 1.00 98.62 107 ASP A CA 1
ATOM 822 C C . ASP A 1 107 ? -7.643 3.086 14.309 1.00 98.62 107 ASP A C 1
ATOM 824 O O . ASP A 1 107 ? -6.671 2.858 15.031 1.00 98.62 107 ASP A O 1
ATOM 828 N N . LEU A 1 108 ? -7.629 2.863 12.993 1.00 98.44 108 LEU A N 1
ATOM 829 C CA . LEU A 1 108 ? -6.539 2.245 12.250 1.00 98.44 108 LEU A CA 1
ATOM 830 C C . LEU A 1 108 ? -6.220 3.085 11.014 1.00 98.44 108 LEU A C 1
ATOM 832 O O . LEU A 1 108 ? -7.101 3.359 10.200 1.00 98.44 108 LEU A O 1
ATOM 836 N N . VAL A 1 109 ? -4.953 3.447 10.825 1.00 97.38 109 VAL A N 1
ATOM 837 C CA . VAL A 1 109 ? -4.503 4.083 9.580 1.00 97.38 109 VAL A CA 1
ATOM 838 C C . VAL A 1 109 ? -3.261 3.396 9.036 1.00 97.38 109 VAL A C 1
ATOM 840 O O . VAL A 1 109 ? -2.344 3.053 9.783 1.00 97.38 109 VAL A O 1
ATOM 843 N N . ALA A 1 110 ? -3.251 3.160 7.729 1.00 94.62 110 ALA A N 1
ATOM 844 C CA . ALA A 1 110 ? -2.105 2.597 7.025 1.00 94.62 110 ALA A CA 1
ATOM 845 C C . ALA A 1 110 ? -1.290 3.700 6.339 1.00 94.62 110 ALA A C 1
ATOM 847 O O . ALA A 1 110 ? -1.874 4.711 5.947 1.00 94.62 110 ALA A O 1
ATOM 848 N N . PRO A 1 111 ? 0.030 3.521 6.176 1.00 91.75 111 PRO A N 1
ATOM 849 C CA . PRO A 1 111 ? 0.857 4.486 5.470 1.00 91.75 111 PRO A CA 1
ATOM 850 C C . PRO A 1 111 ? 0.541 4.475 3.972 1.00 91.75 111 PRO A C 1
ATOM 852 O O . PRO A 1 111 ? 0.542 3.417 3.337 1.00 91.75 111 PRO A O 1
ATOM 855 N N . GLY A 1 112 ? 0.303 5.664 3.428 1.00 88.31 112 GLY A N 1
ATOM 856 C CA . GLY A 1 112 ? 0.138 5.920 2.000 1.00 88.31 112 GLY A CA 1
ATOM 857 C C . GLY A 1 112 ? 1.225 6.814 1.403 1.00 88.31 112 GLY A C 1
ATOM 858 O O . GLY A 1 112 ? 1.356 6.880 0.196 1.00 88.31 112 GLY A O 1
ATOM 859 N N . GLU A 1 113 ? 2.039 7.470 2.222 1.00 84.69 113 GLU A N 1
ATOM 860 C CA . GLU A 1 113 ? 3.114 8.341 1.748 1.00 84.69 113 GLU A CA 1
ATOM 861 C C . GLU A 1 113 ? 4.465 7.746 2.146 1.00 84.69 113 GLU A C 1
ATOM 863 O O . GLU A 1 113 ? 4.630 7.330 3.292 1.00 84.69 113 GLU A O 1
ATOM 868 N N . ALA A 1 114 ? 5.418 7.686 1.217 1.00 78.94 114 ALA A N 1
ATOM 869 C CA . ALA A 1 114 ? 6.762 7.144 1.433 1.00 78.94 114 ALA A CA 1
ATOM 870 C C . ALA A 1 114 ? 7.834 8.246 1.395 1.00 78.94 114 ALA A C 1
ATOM 872 O O . ALA A 1 114 ? 8.830 8.170 2.113 1.00 78.94 114 ALA A O 1
ATOM 873 N N . ASP A 1 115 ? 7.604 9.332 0.664 1.00 76.62 115 ASP A N 1
ATOM 874 C CA . ASP A 1 115 ? 8.645 10.297 0.303 1.00 76.62 115 ASP A CA 1
ATOM 875 C C . ASP A 1 115 ? 9.094 11.206 1.456 1.00 76.62 115 ASP A C 1
ATOM 877 O O . ASP A 1 115 ? 10.088 11.921 1.334 1.00 76.62 115 ASP A O 1
ATOM 881 N N . GLY A 1 116 ? 8.406 11.145 2.600 1.00 74.94 116 GLY A N 1
ATOM 882 C CA . GLY A 1 116 ? 8.823 11.823 3.826 1.00 74.94 116 GLY A CA 1
ATOM 883 C C . GLY A 1 116 ? 10.157 11.332 4.383 1.00 74.94 116 GLY A C 1
ATOM 884 O O . GLY A 1 116 ? 10.758 12.055 5.156 1.00 74.94 116 GLY A O 1
ATOM 885 N N . GLY A 1 117 ? 10.639 10.148 3.992 1.00 83.06 117 GLY A N 1
ATOM 886 C CA . GLY A 1 117 ? 11.889 9.579 4.502 1.00 83.06 117 GLY A CA 1
ATOM 887 C C . GLY A 1 117 ? 11.777 8.973 5.914 1.00 83.06 117 GLY A C 1
ATOM 888 O O . GLY A 1 117 ? 10.735 9.067 6.558 1.00 83.06 117 GLY A O 1
ATOM 889 N N . PRO A 1 118 ? 12.816 8.272 6.409 1.00 86.31 118 PRO A N 1
ATOM 890 C CA . PRO A 1 118 ? 12.699 7.450 7.619 1.00 86.31 118 PRO A CA 1
ATOM 891 C C . PRO A 1 118 ? 12.341 8.215 8.902 1.00 86.31 118 PRO A C 1
ATOM 893 O O . PRO A 1 118 ? 11.604 7.689 9.741 1.00 86.31 118 PRO A O 1
ATOM 896 N N . ASP A 1 119 ? 12.847 9.438 9.068 1.00 86.56 119 ASP A N 1
ATOM 897 C CA . ASP A 1 119 ? 12.660 10.220 10.295 1.00 86.56 119 ASP A CA 1
ATOM 898 C C . ASP A 1 119 ? 11.217 10.718 10.413 1.00 86.56 119 ASP A C 1
ATOM 900 O O . ASP A 1 119 ? 10.557 10.478 11.423 1.00 86.56 119 ASP A O 1
ATOM 904 N N . GLU A 1 120 ? 10.677 11.315 9.356 1.00 86.88 120 GLU A N 1
ATOM 905 C CA . GLU A 1 120 ? 9.305 11.822 9.304 1.00 86.88 120 GLU A CA 1
ATOM 906 C C . GLU A 1 120 ? 8.271 10.703 9.442 1.00 86.88 120 GLU A C 1
ATOM 908 O O . GLU A 1 120 ? 7.198 10.881 10.022 1.00 86.88 120 GLU A O 1
ATOM 913 N N . GLN A 1 121 ? 8.595 9.506 8.967 1.00 87.62 121 GLN A N 1
ATOM 914 C CA . GLN A 1 121 ? 7.748 8.342 9.183 1.00 87.62 121 GLN A CA 1
ATOM 915 C C . GLN A 1 121 ? 7.792 7.870 10.646 1.00 87.62 121 GLN A C 1
ATOM 917 O O . GLN A 1 121 ? 6.765 7.481 11.208 1.00 87.62 121 GLN A O 1
ATOM 922 N N . ILE A 1 122 ? 8.954 7.954 11.309 1.00 89.50 122 ILE A N 1
ATOM 923 C CA . ILE A 1 122 ? 9.073 7.713 12.758 1.00 89.50 122 ILE A CA 1
ATOM 924 C C . ILE A 1 122 ? 8.305 8.765 13.561 1.00 89.50 122 ILE A C 1
ATOM 926 O O . ILE A 1 122 ? 7.631 8.423 14.538 1.00 89.50 122 ILE A O 1
ATOM 930 N N . GLU A 1 123 ? 8.351 10.029 13.154 1.00 91.06 123 GLU A N 1
ATOM 931 C CA . GLU A 1 123 ? 7.553 11.087 13.774 1.00 91.06 123 GLU A CA 1
ATOM 932 C C . GLU A 1 123 ? 6.053 10.845 13.578 1.00 91.06 123 GLU A C 1
ATOM 934 O O . GLU A 1 123 ? 5.293 10.880 14.549 1.00 91.06 123 GLU A O 1
ATOM 939 N N . THR A 1 124 ? 5.637 10.481 12.364 1.00 93.56 124 THR A N 1
ATOM 940 C CA . THR A 1 124 ? 4.252 10.099 12.050 1.00 93.56 124 THR A CA 1
ATOM 941 C C . THR A 1 124 ? 3.764 8.989 12.966 1.00 93.56 124 THR A C 1
ATOM 943 O O . THR A 1 124 ? 2.706 9.114 13.588 1.00 93.56 124 THR A O 1
ATOM 946 N N . MET A 1 125 ? 4.569 7.934 13.124 1.00 93.25 125 MET A N 1
ATOM 947 C CA . MET A 1 125 ? 4.271 6.847 14.049 1.00 93.25 125 MET A CA 1
ATOM 948 C C . MET A 1 125 ? 4.006 7.347 15.470 1.00 93.25 125 MET A C 1
ATOM 950 O O . MET A 1 125 ? 3.001 6.988 16.084 1.00 93.25 125 MET A O 1
ATOM 954 N N . LYS A 1 126 ? 4.907 8.191 15.978 1.00 95.00 126 LYS A N 1
ATOM 955 C CA . LYS A 1 126 ? 4.831 8.757 17.325 1.00 95.00 126 LYS A CA 1
ATOM 956 C C . LYS A 1 126 ? 3.569 9.599 17.517 1.00 95.00 126 LYS A C 1
ATOM 958 O O . LYS A 1 126 ? 2.949 9.513 18.576 1.00 95.00 126 LYS A O 1
ATOM 963 N N . TYR A 1 127 ? 3.192 10.418 16.536 1.00 97.31 127 TYR A N 1
ATOM 964 C CA . TYR A 1 127 ? 2.009 11.276 16.649 1.00 97.31 127 TYR A CA 1
ATOM 965 C C . TYR A 1 127 ? 0.703 10.481 16.608 1.00 97.31 127 TYR A C 1
ATOM 967 O O . TYR A 1 127 ? -0.203 10.792 17.378 1.00 97.31 127 TYR A O 1
ATOM 975 N N . LEU A 1 128 ? 0.624 9.431 15.786 1.00 97.56 128 LEU A N 1
ATOM 976 C CA . LEU A 1 128 ? -0.528 8.523 15.759 1.00 97.56 128 LEU A CA 1
ATOM 977 C C . LEU A 1 128 ? -0.652 7.720 17.062 1.00 97.56 128 LEU A C 1
ATOM 979 O O . LEU A 1 128 ? -1.737 7.651 17.643 1.00 97.56 128 LEU A O 1
ATOM 983 N N . ASP A 1 129 ? 0.466 7.196 17.578 1.00 96.44 129 ASP A N 1
ATOM 984 C CA . ASP A 1 129 ? 0.489 6.459 18.848 1.00 96.44 129 ASP A CA 1
ATOM 985 C C . ASP A 1 129 ? 0.011 7.338 20.018 1.00 96.44 129 ASP A C 1
ATOM 987 O O . ASP A 1 129 ? -0.720 6.869 20.893 1.00 96.44 129 ASP A O 1
ATOM 991 N N . ALA A 1 130 ? 0.379 8.626 20.019 1.00 98.31 130 ALA A N 1
ATOM 992 C CA . ALA A 1 130 ? 0.005 9.581 21.063 1.00 98.31 130 ALA A CA 1
ATOM 993 C C . ALA A 1 130 ? -1.508 9.850 21.145 1.00 98.31 130 ALA A C 1
ATOM 995 O O . ALA A 1 130 ? -1.995 10.252 22.202 1.00 98.31 130 ALA A O 1
ATOM 996 N N . VAL A 1 131 ? -2.245 9.619 20.055 1.00 98.44 131 VAL A N 1
ATOM 997 C CA . VAL A 1 131 ? -3.707 9.786 19.986 1.00 98.44 131 VAL A CA 1
ATOM 998 C C . VAL A 1 131 ? -4.453 8.450 19.943 1.00 98.44 131 VAL A C 1
ATOM 1000 O O . VAL A 1 131 ? -5.672 8.426 19.806 1.00 98.44 131 VAL A O 1
ATOM 1003 N N . GLY A 1 132 ? -3.736 7.331 20.089 1.00 97.62 132 GLY A N 1
ATOM 1004 C CA . GLY A 1 132 ? -4.315 5.990 20.161 1.00 97.62 132 GLY A CA 1
ATOM 1005 C C . GLY A 1 132 ? -4.640 5.341 18.815 1.00 97.62 132 GLY A C 1
ATOM 1006 O O . GLY A 1 132 ? -5.140 4.214 18.819 1.00 97.62 132 GLY A O 1
ATOM 1007 N N . ILE A 1 133 ? -4.314 5.984 17.690 1.00 98.50 133 ILE A N 1
ATOM 1008 C CA . ILE A 1 133 ? -4.524 5.415 16.356 1.00 98.50 133 ILE A CA 1
ATOM 1009 C C . ILE A 1 133 ? -3.489 4.316 16.107 1.00 98.50 133 ILE A C 1
ATOM 1011 O O . ILE A 1 133 ? -2.278 4.522 16.198 1.00 98.50 133 ILE A O 1
ATOM 1015 N N . LYS A 1 134 ? -3.976 3.125 15.772 1.00 97.88 134 LYS A N 1
ATOM 1016 C CA . LYS A 1 134 ? -3.167 1.949 15.455 1.00 97.88 134 LYS A CA 1
ATOM 1017 C C . LYS A 1 134 ? -2.661 2.027 14.013 1.00 97.88 134 LYS A C 1
ATOM 1019 O O . LYS A 1 134 ? -3.369 2.467 13.112 1.00 97.88 134 LYS A O 1
ATOM 1024 N N . ARG A 1 135 ? -1.428 1.577 13.783 1.00 94.81 135 ARG A N 1
ATOM 1025 C CA . ARG A 1 135 ? -0.700 1.855 12.532 1.00 94.81 135 ARG A CA 1
ATOM 1026 C C . ARG A 1 135 ? 0.274 0.738 12.118 1.00 94.81 135 ARG A C 1
ATOM 1028 O O . ARG A 1 135 ? 1.414 0.714 12.592 1.00 94.81 135 ARG A O 1
ATOM 1035 N N . PRO A 1 136 ? -0.155 -0.208 11.266 1.00 96.06 136 PRO A N 1
ATOM 1036 C CA . PRO A 1 136 ? 0.713 -1.243 10.709 1.00 96.06 136 PRO A CA 1
ATOM 1037 C C . PRO A 1 136 ? 1.481 -0.749 9.477 1.00 96.06 136 PRO A C 1
ATOM 1039 O O . PRO A 1 136 ? 1.171 0.297 8.916 1.00 96.06 136 PRO A O 1
ATOM 1042 N N . GLY A 1 137 ? 2.443 -1.543 9.000 1.00 94.62 137 GLY A N 1
ATOM 1043 C CA . GLY A 1 137 ? 3.098 -1.323 7.703 1.00 94.62 137 GLY A CA 1
ATOM 1044 C C . GLY A 1 137 ? 4.315 -0.407 7.726 1.00 94.62 137 GLY A C 1
ATOM 1045 O O . GLY A 1 137 ? 4.978 -0.291 6.700 1.00 94.62 137 GLY A O 1
ATOM 1046 N N . TYR A 1 138 ? 4.648 0.178 8.877 1.00 90.94 138 TYR A N 1
ATOM 1047 C CA . TYR A 1 138 ? 5.901 0.892 9.108 1.00 90.94 138 TYR A CA 1
ATOM 1048 C C . TYR A 1 138 ? 6.592 0.359 10.364 1.00 90.94 138 TYR A C 1
ATOM 1050 O O . TYR A 1 138 ? 5.936 -0.037 11.332 1.00 90.94 138 TYR A O 1
ATOM 1058 N N . GLY A 1 139 ? 7.923 0.365 10.379 1.00 92.25 139 GLY A N 1
ATOM 1059 C CA . GLY A 1 139 ? 8.673 0.054 11.587 1.00 92.25 139 GLY A CA 1
ATOM 1060 C C . GLY A 1 139 ? 10.133 0.496 11.536 1.00 92.25 139 GLY A C 1
ATOM 1061 O O . GLY A 1 139 ? 10.640 0.841 10.472 1.00 92.25 139 GLY A O 1
ATOM 1062 N N . PRO A 1 140 ? 10.836 0.436 12.682 1.00 91.69 140 PRO A N 1
ATOM 1063 C CA . PRO A 1 140 ? 12.278 0.687 12.766 1.00 91.69 140 PRO A CA 1
ATOM 1064 C C . PRO A 1 140 ? 13.123 -0.362 12.024 1.00 91.69 140 PRO A C 1
ATOM 1066 O O . PRO A 1 140 ? 14.315 -0.161 11.825 1.00 91.69 140 PRO A O 1
ATOM 1069 N N . ASN A 1 141 ? 12.515 -1.489 11.647 1.00 92.94 141 ASN A N 1
ATOM 1070 C CA . ASN A 1 141 ? 13.103 -2.552 10.846 1.00 92.94 141 ASN A CA 1
ATOM 1071 C C . ASN A 1 141 ? 11.993 -3.361 10.157 1.00 92.94 141 ASN A C 1
ATOM 1073 O O . ASN A 1 141 ? 10.801 -3.203 10.448 1.00 92.94 141 ASN A O 1
ATOM 1077 N N . LEU A 1 142 ? 12.386 -4.261 9.255 1.00 95.12 142 LEU A N 1
ATOM 1078 C CA . LEU A 1 142 ? 11.452 -5.049 8.446 1.00 95.12 142 LEU A CA 1
ATOM 1079 C C . LEU A 1 142 ? 10.592 -6.007 9.277 1.00 95.12 142 LEU A C 1
ATOM 1081 O O . LEU A 1 142 ? 9.441 -6.262 8.923 1.00 95.12 142 LEU A O 1
ATOM 1085 N N . SER A 1 143 ? 11.137 -6.544 10.371 1.00 93.62 143 SER A N 1
ATOM 1086 C CA . SER A 1 143 ? 10.389 -7.445 11.254 1.00 93.62 143 SER A CA 1
ATOM 1087 C C . SER A 1 143 ? 9.207 -6.731 11.895 1.00 93.62 143 SER A C 1
ATOM 1089 O O . SER A 1 143 ? 8.110 -7.280 11.896 1.00 93.62 143 SER A O 1
ATOM 1091 N N . ILE A 1 144 ? 9.415 -5.508 12.392 1.00 94.44 144 ILE A N 1
ATOM 1092 C CA . ILE A 1 144 ? 8.352 -4.696 12.992 1.00 94.44 144 ILE A CA 1
ATOM 1093 C C . ILE A 1 144 ? 7.399 -4.155 11.923 1.00 94.44 144 ILE A C 1
ATOM 1095 O O . ILE A 1 144 ? 6.191 -4.237 12.113 1.00 94.44 144 ILE A O 1
ATOM 1099 N N . ALA A 1 145 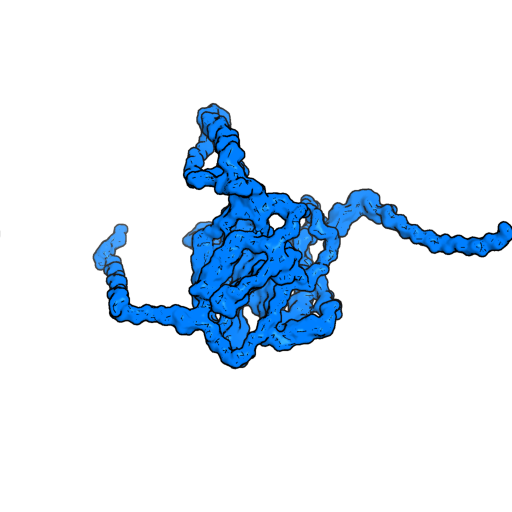? 7.900 -3.683 10.776 1.00 95.81 145 ALA A N 1
ATOM 1100 C CA . ALA A 1 145 ? 7.041 -3.160 9.708 1.00 95.81 145 ALA A CA 1
ATOM 1101 C C . ALA A 1 145 ? 6.017 -4.196 9.200 1.00 95.81 145 ALA A C 1
ATOM 1103 O O . ALA A 1 145 ? 4.907 -3.839 8.811 1.00 95.81 145 ALA A O 1
ATOM 1104 N N . ARG A 1 146 ? 6.377 -5.487 9.230 1.00 96.38 146 ARG A N 1
ATOM 1105 C CA . ARG A 1 146 ? 5.511 -6.615 8.846 1.00 96.38 146 ARG A CA 1
ATOM 1106 C C . ARG A 1 146 ? 4.515 -7.047 9.918 1.00 96.38 146 ARG A C 1
ATOM 1108 O O . ARG A 1 146 ? 3.659 -7.883 9.628 1.00 96.38 146 ARG A O 1
ATOM 1115 N N . GLN A 1 147 ? 4.641 -6.558 11.150 1.00 95.75 147 GLN A N 1
ATOM 1116 C CA . GLN A 1 147 ? 3.729 -6.958 12.213 1.00 95.75 147 GLN A CA 1
ATOM 1117 C C . GLN A 1 147 ? 2.338 -6.353 11.997 1.00 95.75 147 GLN A C 1
ATOM 1119 O O . GLN A 1 147 ? 2.215 -5.207 11.554 1.00 95.75 147 GLN A O 1
ATOM 1124 N N . PRO A 1 148 ? 1.278 -7.108 12.327 1.00 97.75 148 PRO A N 1
ATOM 1125 C CA . PRO A 1 148 ? -0.049 -6.535 12.409 1.00 97.75 148 PRO A CA 1
ATOM 1126 C C . PRO A 1 148 ? -0.140 -5.521 13.553 1.00 97.75 148 PRO A C 1
ATOM 1128 O O . PRO A 1 148 ? 0.475 -5.687 14.609 1.00 97.75 148 PRO A O 1
ATOM 1131 N N . ALA A 1 149 ? -0.987 -4.513 13.369 1.00 97.81 149 ALA A N 1
ATOM 1132 C CA . ALA A 1 149 ? -1.509 -3.713 14.466 1.00 97.81 149 ALA A CA 1
ATOM 1133 C C . ALA A 1 149 ? -2.817 -4.339 14.967 1.00 97.81 149 ALA A C 1
ATOM 1135 O O . ALA A 1 149 ? -3.595 -4.850 14.163 1.00 97.81 149 ALA A O 1
ATOM 1136 N N . PHE A 1 150 ? -3.059 -4.290 16.279 1.00 98.38 150 PHE A N 1
ATOM 1137 C CA . PHE A 1 150 ? -4.223 -4.919 16.905 1.00 98.38 150 PHE A CA 1
ATOM 1138 C C . PHE A 1 150 ? -5.158 -3.899 17.560 1.00 98.38 150 PHE A C 1
ATOM 1140 O O . PHE A 1 150 ? -4.700 -2.946 18.202 1.00 98.38 150 PHE A O 1
ATOM 1147 N N . GLN A 1 151 ? -6.460 -4.157 17.449 1.00 98.44 151 GLN A N 1
ATOM 1148 C CA . GLN A 1 151 ? -7.529 -3.480 18.182 1.00 98.44 151 GLN A CA 1
ATOM 1149 C C . GLN A 1 151 ? -8.332 -4.531 18.959 1.00 98.44 151 GLN A C 1
ATOM 1151 O O . GLN A 1 151 ? -8.735 -5.550 18.399 1.00 98.44 151 GLN A O 1
ATOM 1156 N N . GLU A 1 152 ? -8.537 -4.288 20.252 1.00 98.12 152 GLU A N 1
ATOM 1157 C CA . GLU A 1 152 ? -9.368 -5.131 21.117 1.00 98.12 152 GLU A CA 1
ATOM 1158 C C . GLU A 1 152 ? -10.789 -4.588 21.152 1.00 98.12 152 GLU A C 1
ATOM 1160 O O . GLU A 1 152 ? -10.984 -3.409 21.457 1.00 98.12 152 GLU A O 1
ATOM 1165 N N . LEU A 1 153 ? -11.768 -5.449 20.888 1.00 98.06 153 LEU A N 1
ATOM 1166 C CA . LEU A 1 153 ? -13.187 -5.120 20.928 1.00 98.06 153 LEU A CA 1
ATOM 1167 C C . LEU A 1 153 ? -13.942 -6.146 21.787 1.00 98.06 153 LEU A C 1
ATOM 1169 O O . LEU A 1 153 ? -13.485 -7.279 21.943 1.00 98.06 153 LEU A O 1
ATOM 1173 N N . PRO A 1 154 ? -15.127 -5.800 22.321 1.00 97.50 154 PRO A N 1
ATOM 1174 C CA . PRO A 1 154 ? -15.994 -6.766 23.000 1.00 97.50 154 PRO A CA 1
ATOM 1175 C C . PRO A 1 154 ? -16.351 -7.995 22.149 1.00 97.50 154 PRO A C 1
ATOM 1177 O O . PRO A 1 154 ? -16.585 -9.066 22.698 1.00 97.50 154 PRO A O 1
ATOM 1180 N N . GLN A 1 155 ? -16.394 -7.833 20.824 1.00 97.69 155 GLN A N 1
ATOM 1181 C CA . GLN A 1 155 ? -16.678 -8.882 19.845 1.00 97.69 155 GLN A CA 1
ATOM 1182 C C . GLN A 1 155 ? -15.477 -9.794 19.553 1.00 97.69 155 GLN A C 1
ATOM 1184 O O . GLN A 1 155 ? -15.646 -10.825 18.912 1.00 97.69 155 GLN A O 1
ATOM 1189 N N . GLY A 1 156 ? -14.265 -9.411 19.951 1.00 98.19 156 GLY A N 1
ATOM 1190 C CA . GLY A 1 156 ? -13.034 -10.118 19.601 1.00 98.19 156 GLY A CA 1
ATOM 1191 C C . GLY A 1 156 ? -11.923 -9.168 19.170 1.00 98.19 156 GLY A C 1
ATOM 1192 O O . GLY A 1 156 ? -12.037 -7.944 19.274 1.00 98.19 156 GLY A O 1
ATOM 1193 N N . ARG A 1 157 ? -10.821 -9.735 18.683 1.00 98.50 157 ARG A N 1
ATOM 1194 C CA . ARG A 1 157 ? -9.642 -8.968 18.283 1.00 98.50 157 ARG A CA 1
ATOM 1195 C C . ARG A 1 157 ? -9.564 -8.785 16.774 1.00 98.50 157 ARG A C 1
ATOM 1197 O O . ARG A 1 157 ? -9.610 -9.749 16.009 1.00 98.50 157 ARG A O 1
ATOM 1204 N N . VAL A 1 158 ? -9.320 -7.550 16.355 1.00 98.62 158 VAL A N 1
ATOM 1205 C CA . VAL A 1 158 ? -9.037 -7.190 14.963 1.00 98.62 158 VAL A CA 1
ATOM 1206 C C . VAL A 1 158 ? -7.531 -7.032 14.782 1.00 98.62 158 VAL A C 1
ATOM 1208 O O . VAL A 1 158 ? -6.861 -6.418 15.614 1.00 98.62 158 VAL A O 1
ATOM 1211 N N . ALA A 1 159 ? -6.993 -7.563 13.687 1.00 98.69 159 ALA A N 1
ATOM 1212 C CA . ALA A 1 159 ? -5.627 -7.309 13.245 1.00 98.69 159 ALA A CA 1
ATOM 1213 C C . ALA A 1 159 ? -5.619 -6.655 11.865 1.00 98.69 159 ALA A C 1
ATOM 1215 O O . ALA A 1 159 ? -6.346 -7.089 10.975 1.00 98.69 159 ALA A O 1
ATOM 1216 N N . MET A 1 160 ? -4.750 -5.669 11.657 1.00 98.75 160 MET A N 1
ATOM 1217 C CA . MET A 1 160 ? -4.504 -5.085 10.341 1.00 98.75 160 MET A CA 1
ATOM 1218 C C . MET A 1 160 ? -3.035 -5.232 9.958 1.00 98.75 160 MET A C 1
ATOM 1220 O O . MET A 1 160 ? -2.157 -4.824 10.714 1.00 98.75 160 MET A O 1
ATOM 1224 N N . VAL A 1 161 ? -2.772 -5.787 8.777 1.00 98.62 161 VAL A N 1
ATOM 1225 C CA . VAL A 1 161 ? -1.447 -5.839 8.144 1.00 98.62 161 VAL A CA 1
ATOM 1226 C C . VAL A 1 161 ? -1.440 -4.856 6.982 1.00 98.62 161 VAL A C 1
ATOM 1228 O O . VAL A 1 161 ? -2.382 -4.841 6.192 1.00 98.62 161 VAL A O 1
ATOM 1231 N N . ALA A 1 162 ? -0.383 -4.056 6.856 1.00 97.69 162 ALA A N 1
ATOM 1232 C CA . ALA A 1 162 ? -0.214 -3.137 5.737 1.00 97.69 162 ALA A CA 1
ATOM 1233 C C . ALA A 1 162 ? 1.083 -3.416 4.975 1.00 97.69 162 ALA A C 1
ATOM 1235 O O . ALA A 1 162 ? 2.105 -3.745 5.583 1.00 97.69 162 ALA A O 1
ATOM 1236 N N . ALA A 1 163 ? 1.034 -3.286 3.651 1.00 96.00 163 ALA A N 1
ATOM 1237 C CA . ALA A 1 163 ? 2.198 -3.374 2.775 1.00 96.00 163 ALA A CA 1
ATOM 1238 C C . ALA A 1 163 ? 2.169 -2.276 1.708 1.00 96.00 163 ALA A C 1
ATOM 1240 O O . ALA A 1 163 ? 1.101 -1.832 1.284 1.00 96.00 163 ALA A O 1
ATOM 1241 N N . PHE A 1 164 ? 3.348 -1.889 1.240 1.00 94.50 164 PHE A N 1
ATOM 1242 C CA . PHE A 1 164 ? 3.536 -0.830 0.259 1.00 94.50 164 PHE A CA 1
ATOM 1243 C C . PHE A 1 164 ? 4.255 -1.380 -0.983 1.00 94.50 164 PHE A C 1
ATOM 1245 O O . PHE A 1 164 ? 5.291 -2.041 -0.838 1.00 94.50 164 PHE A O 1
ATOM 1252 N N . PRO A 1 165 ? 3.727 -1.177 -2.200 1.00 93.88 165 PRO A N 1
ATOM 1253 C CA . PRO A 1 165 ? 4.364 -1.625 -3.422 1.00 93.88 165 PRO A CA 1
ATOM 1254 C C . PRO A 1 165 ? 5.572 -0.750 -3.781 1.00 93.88 165 PRO A C 1
ATOM 1256 O O . PRO A 1 165 ? 5.527 0.474 -3.715 1.00 93.88 165 PRO A O 1
ATOM 1259 N N . PHE A 1 166 ? 6.670 -1.391 -4.183 1.00 92.81 166 PHE A N 1
ATOM 1260 C CA . PHE A 1 166 ? 7.916 -0.709 -4.556 1.00 92.81 166 PHE A CA 1
ATOM 1261 C C . PHE A 1 166 ? 8.380 -1.093 -5.959 1.00 92.81 166 PHE A C 1
ATOM 1263 O O . PHE A 1 166 ? 8.214 -2.236 -6.389 1.00 92.81 166 PHE A O 1
ATOM 1270 N N . GLY A 1 167 ? 9.041 -0.164 -6.646 1.00 87.12 167 GLY A N 1
ATOM 1271 C CA . GLY A 1 167 ? 9.668 -0.350 -7.954 1.00 87.12 167 GLY A CA 1
ATOM 1272 C C . GLY A 1 167 ? 9.081 0.578 -9.019 1.00 87.12 167 GLY A C 1
ATOM 1273 O O . GLY A 1 167 ? 9.797 1.463 -9.480 1.00 87.12 167 GLY A O 1
ATOM 1274 N N . PRO A 1 168 ? 7.817 0.394 -9.443 1.00 82.00 168 PRO A N 1
ATOM 1275 C CA . PRO A 1 168 ? 7.225 1.196 -10.515 1.00 82.00 168 PRO A CA 1
ATOM 1276 C C . PRO A 1 168 ? 6.928 2.645 -10.111 1.00 82.00 168 PRO A C 1
ATOM 1278 O O . PRO A 1 168 ? 7.106 3.534 -10.941 1.00 82.00 168 PRO A O 1
ATOM 1281 N N . VAL A 1 169 ? 6.471 2.860 -8.870 1.00 75.88 169 VAL A N 1
ATOM 1282 C CA . VAL A 1 169 ? 6.083 4.183 -8.351 1.00 75.88 169 VAL A CA 1
ATOM 1283 C C . VAL A 1 169 ? 6.873 4.545 -7.091 1.00 75.88 169 VAL A C 1
ATOM 1285 O O . VAL A 1 169 ? 7.601 5.529 -7.112 1.00 75.88 169 VAL A O 1
ATOM 1288 N N . GLY A 1 170 ? 6.801 3.739 -6.025 1.00 76.62 170 GLY A N 1
ATOM 1289 C CA . GLY A 1 170 ? 7.557 3.984 -4.788 1.00 76.62 170 GLY A CA 1
ATOM 1290 C C . GLY A 1 170 ? 8.983 3.430 -4.834 1.00 76.62 170 GLY A C 1
ATOM 1291 O O . GLY A 1 170 ? 9.204 2.330 -5.355 1.00 76.62 170 GLY A O 1
ATOM 1292 N N . THR A 1 171 ? 9.953 4.146 -4.259 1.00 75.00 171 THR A N 1
ATOM 1293 C CA . THR A 1 171 ? 11.365 3.708 -4.229 1.00 75.00 171 THR A CA 1
ATOM 1294 C C . THR A 1 171 ? 11.938 3.500 -2.829 1.00 75.00 171 THR A C 1
ATOM 1296 O O . THR A 1 171 ? 12.605 2.492 -2.626 1.00 75.00 171 THR A O 1
ATOM 1299 N N . ASP A 1 172 ? 11.655 4.380 -1.869 1.00 82.19 172 ASP A N 1
ATOM 1300 C CA . ASP A 1 172 ? 12.134 4.317 -0.479 1.00 82.19 172 ASP A CA 1
ATOM 1301 C C . ASP A 1 172 ? 11.188 5.142 0.425 1.00 82.19 172 ASP A C 1
ATOM 1303 O O . ASP A 1 172 ? 10.411 5.925 -0.119 1.00 82.19 172 ASP A O 1
ATOM 1307 N N . PRO A 1 173 ? 11.215 4.992 1.768 1.00 88.75 173 PRO A N 1
ATOM 1308 C CA . PRO A 1 173 ? 12.068 4.112 2.562 1.00 88.75 173 PRO A CA 1
ATOM 1309 C C . PRO A 1 173 ? 11.503 2.693 2.687 1.00 88.75 173 PRO A C 1
ATOM 1311 O O . PRO A 1 173 ? 10.383 2.473 3.154 1.00 88.75 173 PRO A O 1
ATOM 1314 N N . ILE A 1 174 ? 12.318 1.701 2.326 1.00 92.12 174 ILE A N 1
ATOM 1315 C CA . ILE A 1 174 ? 12.016 0.278 2.532 1.00 92.12 174 ILE A CA 1
ATOM 1316 C C . ILE A 1 174 ? 12.608 -0.185 3.864 1.00 92.12 174 ILE A C 1
ATOM 1318 O O . ILE A 1 174 ? 13.816 -0.077 4.061 1.00 92.12 174 ILE A O 1
ATOM 1322 N N . ALA A 1 175 ? 11.801 -0.791 4.739 1.00 93.94 175 ALA A N 1
ATOM 1323 C CA . ALA A 1 175 ? 12.309 -1.359 5.986 1.00 93.94 175 ALA A CA 1
ATOM 1324 C C . ALA A 1 175 ? 13.284 -2.519 5.723 1.00 93.94 175 ALA A C 1
ATOM 1326 O O . ALA A 1 175 ? 13.009 -3.399 4.896 1.00 93.94 175 ALA A O 1
ATOM 1327 N N . ARG A 1 176 ? 14.395 -2.586 6.467 1.00 93.25 176 ARG A N 1
ATOM 1328 C CA . ARG A 1 176 ? 15.390 -3.669 6.341 1.00 93.25 176 ARG A CA 1
ATOM 1329 C C . ARG A 1 176 ? 15.816 -4.191 7.705 1.00 93.25 176 ARG A C 1
ATOM 1331 O O . ARG A 1 176 ? 15.952 -3.446 8.669 1.00 93.25 176 ARG A O 1
ATOM 1338 N N . ASN A 1 177 ? 16.019 -5.502 7.781 1.00 91.94 177 ASN A N 1
ATOM 1339 C CA . ASN A 1 177 ? 16.673 -6.129 8.926 1.00 91.94 177 ASN A CA 1
ATOM 1340 C C . ASN A 1 177 ? 18.181 -6.186 8.677 1.00 91.94 177 ASN A C 1
ATOM 1342 O O . ASN A 1 177 ? 18.619 -6.327 7.533 1.00 91.94 177 ASN A O 1
ATOM 1346 N N . LYS A 1 178 ? 18.959 -6.186 9.757 1.00 88.38 178 LYS A N 1
ATOM 1347 C CA . LYS A 1 178 ? 20.398 -6.437 9.713 1.00 88.38 178 LYS A CA 1
ATOM 1348 C C . LYS A 1 178 ? 20.698 -7.785 9.049 1.00 88.38 178 LYS A C 1
ATOM 1350 O O . LYS A 1 178 ? 20.135 -8.815 9.427 1.00 88.38 178 LYS A O 1
ATOM 1355 N N . VAL A 1 179 ? 21.634 -7.787 8.098 1.00 84.25 179 VAL A N 1
ATOM 1356 C CA . VAL A 1 179 ? 22.142 -9.002 7.444 1.00 84.25 179 VAL A CA 1
ATOM 1357 C C . VAL A 1 179 ? 23.610 -9.185 7.805 1.00 84.25 179 VAL A C 1
ATOM 1359 O O . VAL A 1 179 ? 24.470 -8.424 7.368 1.00 84.25 179 VAL A O 1
ATOM 1362 N N . GLY A 1 180 ? 23.899 -10.208 8.611 1.00 78.62 180 GLY A N 1
ATOM 1363 C CA . GLY A 1 180 ? 25.265 -10.509 9.038 1.00 78.62 180 GLY A CA 1
ATOM 1364 C C . GLY A 1 180 ? 25.938 -9.301 9.695 1.00 78.62 180 GLY A C 1
ATOM 1365 O O . GLY A 1 180 ? 25.382 -8.706 10.617 1.00 78.62 180 GLY A O 1
ATOM 1366 N N . ASN A 1 181 ? 27.131 -8.948 9.217 1.00 80.06 181 ASN A N 1
ATOM 1367 C CA . ASN A 1 181 ? 27.889 -7.784 9.686 1.00 80.06 181 ASN A CA 1
ATOM 1368 C C . ASN A 1 181 ? 27.862 -6.603 8.703 1.00 80.06 181 ASN A C 1
ATOM 1370 O O . ASN A 1 181 ? 28.465 -5.577 9.000 1.00 80.06 181 ASN A O 1
ATOM 1374 N N . ASP A 1 182 ? 27.191 -6.742 7.558 1.00 65.75 182 ASP A N 1
ATOM 1375 C CA . ASP A 1 182 ? 27.395 -5.845 6.417 1.00 65.75 182 ASP A CA 1
ATOM 1376 C C . ASP A 1 182 ? 26.468 -4.620 6.454 1.00 65.75 182 ASP A C 1
ATOM 1378 O O . ASP A 1 182 ? 26.834 -3.567 5.937 1.00 65.75 182 ASP A O 1
ATOM 1382 N N . PHE A 1 183 ? 25.299 -4.726 7.106 1.00 73.44 183 PHE A N 1
ATOM 1383 C CA . PHE A 1 183 ? 24.291 -3.657 7.158 1.00 73.44 183 PHE A CA 1
ATOM 1384 C C . PHE A 1 183 ? 23.578 -3.579 8.514 1.00 73.44 183 PHE A C 1
ATOM 1386 O O . PHE A 1 183 ? 23.347 -4.600 9.165 1.00 73.44 183 PHE A O 1
ATOM 1393 N N . GLY A 1 184 ? 23.229 -2.361 8.937 1.00 82.75 184 GLY A N 1
ATOM 1394 C CA . GLY A 1 184 ? 22.357 -2.115 10.089 1.00 82.75 184 GLY A CA 1
ATOM 1395 C C . GLY A 1 184 ? 20.890 -2.430 9.787 1.00 82.75 184 GLY A C 1
ATOM 1396 O O . GLY A 1 184 ? 20.536 -2.802 8.671 1.00 82.75 184 GLY A O 1
ATOM 1397 N N . GLU A 1 185 ? 20.036 -2.299 10.798 1.00 91.00 185 GLU A N 1
ATOM 1398 C CA . GLU A 1 185 ? 18.594 -2.213 10.560 1.00 91.00 185 GLU A CA 1
ATOM 1399 C C . GLU A 1 185 ? 18.249 -0.835 9.985 1.00 91.00 185 GLU A C 1
ATOM 1401 O O . GLU A 1 185 ? 18.879 0.158 10.350 1.00 91.00 185 GLU A O 1
ATOM 1406 N N . GLU A 1 186 ? 17.259 -0.784 9.096 1.00 91.88 186 GLU A N 1
ATOM 1407 C CA . GLU A 1 186 ? 16.766 0.460 8.503 1.00 91.88 186 GLU A CA 1
ATOM 1408 C C . GLU A 1 186 ? 15.255 0.558 8.706 1.00 91.88 186 GLU A C 1
ATOM 1410 O O . GLU A 1 186 ? 14.512 -0.396 8.434 1.00 91.88 186 GLU A O 1
ATOM 1415 N N . ALA A 1 187 ? 14.817 1.726 9.173 1.00 92.12 187 ALA A N 1
ATOM 1416 C CA . ALA A 1 187 ? 13.410 2.045 9.314 1.00 92.12 187 ALA A CA 1
ATOM 1417 C C . ALA A 1 187 ? 12.767 2.265 7.941 1.00 92.12 187 ALA A C 1
ATOM 1419 O O . ALA A 1 187 ? 13.412 2.742 7.008 1.00 92.12 187 ALA A O 1
ATOM 1420 N N . GLY A 1 188 ? 11.496 1.905 7.812 1.00 93.38 188 GLY A N 1
ATOM 1421 C CA . GLY A 1 188 ? 10.784 2.060 6.554 1.00 93.38 188 GLY A CA 1
ATOM 1422 C C . GLY A 1 188 ? 9.460 1.315 6.512 1.00 93.38 188 GLY A C 1
ATOM 1423 O O . GLY A 1 188 ? 8.950 0.813 7.521 1.00 93.38 188 GLY A O 1
ATOM 1424 N N . LEU A 1 189 ? 8.934 1.208 5.299 1.00 94.38 189 LEU A N 1
ATOM 1425 C CA . LEU A 1 189 ? 7.673 0.550 4.989 1.00 94.38 189 LEU A CA 1
ATOM 1426 C C . LEU A 1 189 ? 7.859 -0.954 4.757 1.00 94.38 189 LEU A C 1
ATOM 1428 O O . LEU A 1 189 ? 8.914 -1.405 4.301 1.00 94.38 189 LEU A O 1
ATOM 1432 N N . ASN A 1 190 ? 6.812 -1.734 5.027 1.00 96.31 190 ASN A N 1
ATOM 1433 C CA . ASN A 1 190 ? 6.737 -3.154 4.680 1.00 96.31 190 ASN A CA 1
ATOM 1434 C C . ASN A 1 190 ? 6.602 -3.326 3.153 1.00 96.31 190 ASN A C 1
ATOM 1436 O O . ASN A 1 190 ? 5.545 -3.006 2.607 1.00 96.31 190 ASN A O 1
ATOM 1440 N N . PRO A 1 191 ? 7.618 -3.850 2.447 1.00 95.81 191 PRO A N 1
ATOM 1441 C CA . PRO A 1 191 ? 7.646 -3.809 0.996 1.00 95.81 191 PRO A CA 1
ATOM 1442 C C . PRO A 1 191 ? 6.889 -4.965 0.333 1.00 95.81 191 PRO A C 1
ATOM 1444 O O . PRO A 1 191 ? 6.961 -6.124 0.756 1.00 95.81 191 PRO A O 1
ATOM 1447 N N . LEU A 1 192 ? 6.277 -4.655 -0.806 1.00 96.44 192 LEU A N 1
ATOM 1448 C CA . LEU A 1 192 ? 5.943 -5.586 -1.876 1.00 96.44 192 LEU A CA 1
ATOM 1449 C C . LEU A 1 192 ? 6.624 -5.112 -3.165 1.00 96.44 192 LEU A C 1
ATOM 1451 O O . LEU A 1 192 ? 6.066 -4.332 -3.930 1.00 96.44 192 LEU A O 1
ATOM 1455 N N . ARG A 1 193 ? 7.854 -5.553 -3.429 1.00 96.50 193 ARG A N 1
ATOM 1456 C CA . ARG A 1 193 ? 8.554 -5.125 -4.649 1.00 96.50 193 ARG A CA 1
ATOM 1457 C C . ARG A 1 193 ? 7.911 -5.736 -5.889 1.00 96.50 193 ARG A C 1
ATOM 1459 O O . ARG A 1 193 ? 7.630 -6.934 -5.923 1.00 96.50 193 ARG A O 1
ATOM 1466 N N . LEU A 1 194 ? 7.741 -4.923 -6.922 1.00 96.12 194 LEU A N 1
ATOM 1467 C CA . LEU A 1 194 ? 7.122 -5.288 -8.187 1.00 96.12 194 LEU A CA 1
ATOM 1468 C C . LEU A 1 194 ? 8.108 -5.105 -9.340 1.00 96.12 194 LEU A C 1
ATOM 1470 O O . LEU A 1 194 ? 8.833 -4.116 -9.429 1.00 96.12 194 LEU A O 1
ATOM 1474 N N . THR A 1 195 ? 8.088 -6.046 -10.279 1.00 94.75 195 THR A N 1
ATOM 1475 C CA . THR A 1 195 ? 8.650 -5.844 -11.617 1.00 94.75 195 THR A CA 1
ATOM 1476 C C . THR A 1 195 ? 7.517 -5.465 -12.559 1.00 94.75 195 THR A C 1
ATOM 1478 O O . THR A 1 195 ? 6.635 -6.281 -12.817 1.00 94.75 195 THR A O 1
ATOM 1481 N N . GLN A 1 196 ? 7.536 -4.238 -13.079 1.00 95.06 196 GLN A N 1
ATOM 1482 C CA . GLN A 1 196 ? 6.596 -3.788 -14.108 1.00 95.06 196 GLN A CA 1
ATOM 1483 C C . GLN A 1 196 ? 7.097 -4.179 -15.501 1.00 95.06 196 GLN A C 1
ATOM 1485 O O . GLN A 1 196 ? 8.278 -4.005 -15.811 1.00 95.06 196 GLN A O 1
ATOM 1490 N N . TRP A 1 197 ? 6.179 -4.652 -16.338 1.00 95.81 197 TRP A N 1
ATOM 1491 C CA . TRP A 1 197 ? 6.381 -5.035 -17.729 1.00 95.81 197 TRP A CA 1
ATOM 1492 C C . TRP A 1 197 ? 5.437 -4.239 -18.628 1.00 95.81 197 TRP A C 1
ATOM 1494 O O . TRP A 1 197 ? 4.222 -4.283 -18.438 1.00 95.81 197 TRP A O 1
ATOM 1504 N N . LEU A 1 198 ? 5.979 -3.546 -19.629 1.00 96.31 198 LEU A N 1
ATOM 1505 C CA . LEU A 1 198 ? 5.183 -2.934 -20.687 1.00 96.31 198 LEU A CA 1
ATOM 1506 C C . LEU A 1 198 ? 4.883 -3.974 -21.767 1.00 96.31 198 LEU A C 1
ATOM 1508 O O . LEU A 1 198 ? 5.785 -4.590 -22.338 1.00 96.31 198 LEU A O 1
ATOM 1512 N N . THR A 1 199 ? 3.610 -4.171 -22.062 1.00 97.06 199 THR A N 1
ATOM 1513 C CA . THR A 1 199 ? 3.186 -5.097 -23.109 1.00 97.06 199 THR A CA 1
ATOM 1514 C C . THR A 1 199 ? 3.443 -4.526 -24.499 1.00 97.06 199 THR A C 1
ATOM 1516 O O . THR A 1 199 ? 3.184 -3.351 -24.776 1.00 97.06 199 THR A O 1
ATOM 1519 N N . VAL A 1 200 ? 3.946 -5.376 -25.388 1.00 98.06 200 VAL A N 1
ATOM 1520 C CA . VAL A 1 200 ? 4.210 -5.083 -26.799 1.00 98.06 200 VAL A CA 1
ATOM 1521 C C . VAL A 1 200 ? 3.745 -6.252 -27.663 1.00 98.06 200 VAL A C 1
ATOM 1523 O O . VAL A 1 200 ? 3.677 -7.392 -27.207 1.00 98.06 200 VAL A O 1
ATOM 1526 N N . THR A 1 201 ? 3.439 -5.985 -28.927 1.00 98.12 201 THR A N 1
ATOM 1527 C CA . THR A 1 201 ? 3.182 -7.049 -29.910 1.00 98.12 201 THR A CA 1
ATOM 1528 C C . THR A 1 201 ? 4.464 -7.832 -30.208 1.00 98.12 201 THR A C 1
ATOM 1530 O O . THR A 1 201 ? 5.570 -7.334 -29.984 1.00 98.12 201 THR A O 1
ATOM 1533 N N . GLN A 1 202 ? 4.342 -9.033 -30.784 1.00 97.88 202 GLN A N 1
ATOM 1534 C CA . GLN A 1 202 ? 5.509 -9.827 -31.192 1.00 97.88 202 GLN A CA 1
ATOM 1535 C C . GLN A 1 202 ? 6.428 -9.058 -32.161 1.00 97.88 202 GLN A C 1
ATOM 1537 O O . GLN A 1 202 ? 7.639 -9.037 -31.977 1.00 97.88 202 GLN A O 1
ATOM 1542 N N . ALA A 1 203 ? 5.859 -8.351 -33.143 1.00 98.00 203 ALA A N 1
ATOM 1543 C CA . ALA A 1 203 ? 6.644 -7.575 -34.105 1.00 98.00 203 ALA A CA 1
ATOM 1544 C C . ALA A 1 203 ? 7.435 -6.432 -33.438 1.00 98.00 203 ALA A C 1
ATOM 1546 O O . ALA A 1 203 ? 8.602 -6.212 -33.756 1.00 98.00 203 ALA A O 1
ATOM 1547 N N . GLN A 1 204 ? 6.822 -5.721 -32.487 1.00 98.25 204 GLN A N 1
ATOM 1548 C CA . GLN A 1 204 ? 7.503 -4.685 -31.700 1.00 98.25 204 GLN A CA 1
ATOM 1549 C C . GLN A 1 204 ? 8.592 -5.287 -30.804 1.00 98.25 204 GLN A C 1
ATOM 1551 O O . GLN A 1 204 ? 9.679 -4.725 -30.694 1.00 98.25 204 GLN A O 1
ATOM 1556 N N . PHE A 1 205 ? 8.320 -6.438 -30.186 1.00 98.19 205 PHE A N 1
ATOM 1557 C CA . PHE A 1 205 ? 9.298 -7.166 -29.383 1.00 98.19 205 PHE A CA 1
ATOM 1558 C C . PHE A 1 205 ? 10.547 -7.520 -30.196 1.00 98.19 205 PHE A C 1
ATOM 1560 O O . PHE A 1 205 ? 11.662 -7.252 -29.748 1.00 98.19 205 PHE A O 1
ATOM 1567 N N . ASP A 1 206 ? 10.368 -8.062 -31.402 1.00 97.81 206 ASP A N 1
ATOM 1568 C CA . ASP A 1 206 ? 11.474 -8.445 -32.283 1.00 97.81 206 ASP A CA 1
ATOM 1569 C C . ASP A 1 206 ? 12.317 -7.225 -32.689 1.00 97.81 206 ASP A C 1
ATOM 1571 O O . ASP A 1 206 ? 13.546 -7.301 -32.707 1.00 97.81 206 ASP A O 1
ATOM 1575 N N . GLN A 1 207 ? 11.682 -6.071 -32.927 1.00 98.25 207 GLN A N 1
ATOM 1576 C CA . GLN A 1 207 ? 12.377 -4.807 -33.200 1.00 98.25 207 GLN A CA 1
ATOM 1577 C C . GLN A 1 207 ? 13.185 -4.311 -31.992 1.00 98.25 207 GLN A C 1
ATOM 1579 O O . GLN A 1 207 ? 14.363 -3.981 -32.133 1.00 98.25 207 GLN A O 1
ATOM 1584 N N . LEU A 1 208 ? 12.584 -4.287 -30.798 1.00 97.75 208 LEU A N 1
ATOM 1585 C CA . LEU A 1 208 ? 13.271 -3.886 -29.562 1.00 97.75 208 LEU A CA 1
ATOM 1586 C C . LEU A 1 208 ? 14.463 -4.806 -29.270 1.00 97.75 208 LEU A C 1
ATOM 1588 O O . LEU A 1 208 ? 15.545 -4.340 -28.900 1.00 97.75 208 LEU A O 1
ATOM 1592 N N . LYS A 1 209 ? 14.282 -6.112 -29.483 1.00 96.75 209 LYS A N 1
ATOM 1593 C CA . LYS A 1 209 ? 15.340 -7.110 -29.346 1.00 96.75 209 LYS A CA 1
ATOM 1594 C C . LYS A 1 209 ? 16.456 -6.884 -30.364 1.00 96.75 209 LYS A C 1
ATOM 1596 O O . LYS A 1 209 ? 17.617 -6.888 -29.971 1.00 96.75 209 LYS A O 1
ATOM 1601 N N . ALA A 1 210 ? 16.130 -6.625 -31.630 1.00 97.19 210 ALA A N 1
ATOM 1602 C CA . ALA A 1 210 ? 17.121 -6.333 -32.666 1.00 97.19 210 ALA A CA 1
ATOM 1603 C C . ALA A 1 210 ? 17.947 -5.077 -32.344 1.00 97.19 210 ALA A C 1
ATOM 1605 O O . ALA A 1 210 ? 19.171 -5.096 -32.483 1.00 97.19 210 ALA A O 1
ATOM 1606 N N . ILE A 1 211 ? 17.307 -4.013 -31.841 1.00 97.38 211 ILE A N 1
ATOM 1607 C CA . ILE A 1 211 ? 18.001 -2.805 -31.369 1.00 97.38 211 ILE A CA 1
ATOM 1608 C C . ILE A 1 211 ? 18.999 -3.174 -30.268 1.00 97.38 211 ILE A C 1
ATOM 1610 O O . ILE A 1 211 ? 20.186 -2.868 -30.390 1.00 97.38 211 ILE A O 1
ATOM 1614 N N . ARG A 1 212 ? 18.550 -3.885 -29.226 1.00 95.38 212 ARG A N 1
ATOM 1615 C CA . ARG A 1 212 ? 19.419 -4.302 -28.118 1.00 95.38 212 ARG A CA 1
ATOM 1616 C C . ARG A 1 212 ? 20.588 -5.159 -28.595 1.00 95.38 212 ARG A C 1
ATOM 1618 O O . ARG A 1 212 ? 21.728 -4.916 -28.207 1.00 95.38 212 ARG A O 1
ATOM 1625 N N . ASP A 1 213 ? 20.292 -6.169 -29.404 1.00 94.75 213 ASP A N 1
ATOM 1626 C CA . ASP A 1 213 ? 21.254 -7.188 -29.809 1.00 94.75 213 ASP A CA 1
ATOM 1627 C C . ASP A 1 213 ? 22.298 -6.584 -30.773 1.00 94.75 213 ASP A C 1
ATOM 1629 O O . ASP A 1 213 ? 23.480 -6.908 -30.659 1.00 94.75 213 ASP A O 1
ATOM 1633 N N . SER A 1 214 ? 21.918 -5.617 -31.625 1.00 95.50 214 SER A N 1
ATOM 1634 C CA . SER A 1 214 ? 22.871 -4.861 -32.461 1.00 95.50 214 SER A CA 1
ATOM 1635 C C . SER A 1 214 ? 23.851 -4.009 -31.646 1.00 95.50 214 SER A C 1
ATOM 1637 O O . SER A 1 214 ? 25.018 -3.885 -32.012 1.00 95.50 214 SER A O 1
ATOM 1639 N N . ILE A 1 215 ? 23.412 -3.467 -30.506 1.00 93.44 215 ILE A N 1
ATOM 1640 C CA . ILE A 1 215 ? 24.269 -2.704 -29.591 1.00 93.44 215 ILE A CA 1
ATOM 1641 C C . ILE A 1 215 ? 25.153 -3.652 -28.775 1.00 93.44 215 ILE A C 1
ATOM 1643 O O . ILE A 1 215 ? 26.347 -3.408 -28.627 1.00 93.44 215 ILE A O 1
ATOM 1647 N N . LEU A 1 216 ? 24.605 -4.771 -28.292 1.00 92.38 216 LEU A N 1
ATOM 1648 C CA . LEU A 1 216 ? 25.378 -5.800 -27.589 1.00 92.38 216 LEU A CA 1
ATOM 1649 C C . LEU A 1 216 ? 26.454 -6.439 -28.472 1.00 92.38 216 LEU A C 1
ATOM 1651 O O . LEU A 1 216 ? 27.485 -6.840 -27.941 1.00 92.38 216 LEU A O 1
ATOM 1655 N N . ALA A 1 217 ? 26.270 -6.500 -29.792 1.00 93.31 217 ALA A N 1
ATOM 1656 C CA . ALA A 1 217 ? 27.303 -6.976 -30.715 1.00 93.31 217 ALA A CA 1
ATOM 1657 C C . ALA A 1 217 ? 28.597 -6.138 -30.651 1.00 93.31 217 ALA A C 1
ATOM 1659 O O . ALA A 1 217 ? 29.673 -6.648 -30.947 1.00 93.31 217 ALA A O 1
ATOM 1660 N N . ARG A 1 218 ? 28.507 -4.881 -30.199 1.00 93.62 218 ARG A N 1
ATOM 1661 C CA . ARG A 1 218 ? 29.628 -3.939 -30.047 1.00 93.62 218 ARG A CA 1
ATOM 1662 C C . ARG A 1 218 ? 30.335 -4.036 -28.690 1.00 93.62 218 ARG A C 1
ATOM 1664 O O . ARG A 1 218 ? 31.258 -3.283 -28.412 1.00 93.62 218 ARG A O 1
ATOM 1671 N N . ARG A 1 219 ? 29.922 -4.963 -27.817 1.00 92.06 219 ARG A N 1
ATOM 1672 C CA . ARG A 1 219 ? 30.418 -5.086 -26.429 1.00 92.06 219 ARG A CA 1
ATOM 1673 C C . ARG A 1 219 ? 31.915 -5.397 -26.288 1.00 92.06 219 ARG A C 1
ATOM 1675 O O . ARG A 1 219 ? 32.413 -5.354 -25.169 1.00 92.06 219 ARG A O 1
ATOM 1682 N N . GLU A 1 220 ? 32.585 -5.778 -27.374 1.00 90.50 220 GLU A N 1
ATOM 1683 C CA . GLU A 1 220 ? 34.018 -6.119 -27.411 1.00 90.50 220 GLU A CA 1
ATOM 1684 C C . GLU A 1 220 ? 34.851 -5.075 -28.175 1.00 90.50 220 GLU A C 1
ATOM 1686 O O . GLU A 1 220 ? 36.035 -5.295 -28.423 1.00 90.50 220 GLU A O 1
ATOM 1691 N N . GLU A 1 221 ? 34.251 -3.941 -28.557 1.00 93.56 221 GLU A N 1
ATOM 1692 C CA . GLU A 1 221 ? 34.982 -2.814 -29.143 1.00 93.56 221 GLU A CA 1
ATOM 1693 C C . GLU A 1 221 ? 36.023 -2.255 -28.155 1.00 93.56 221 GLU A C 1
ATOM 1695 O O . GLU A 1 221 ? 35.862 -2.317 -26.934 1.00 93.56 221 GLU A O 1
ATOM 1700 N N . SER A 1 222 ? 37.125 -1.718 -28.688 1.00 90.25 222 SER A N 1
ATOM 1701 C CA . SER A 1 222 ? 38.323 -1.354 -27.912 1.00 90.25 222 SER A CA 1
ATOM 1702 C C . SER A 1 222 ? 38.106 -0.264 -26.857 1.00 90.25 222 SER A C 1
ATOM 1704 O O . SER A 1 222 ? 38.896 -0.149 -25.923 1.00 90.25 222 SER A O 1
ATOM 1706 N N . ASP A 1 223 ? 37.072 0.556 -27.014 1.00 90.00 223 ASP A N 1
ATOM 1707 C CA . ASP A 1 223 ? 36.671 1.629 -26.103 1.00 90.00 223 ASP A CA 1
ATOM 1708 C C . ASP A 1 223 ? 35.657 1.173 -25.032 1.00 90.00 223 ASP A C 1
ATOM 1710 O O . ASP A 1 223 ? 35.364 1.918 -24.093 1.00 90.00 223 ASP A O 1
ATOM 1714 N N . VAL A 1 224 ? 35.175 -0.075 -25.091 1.00 86.19 224 VAL A N 1
ATOM 1715 C CA . VAL A 1 224 ? 34.308 -0.666 -24.064 1.00 86.19 224 VAL A CA 1
ATOM 1716 C C . VAL A 1 224 ? 35.166 -1.241 -22.935 1.00 86.19 224 VAL A C 1
ATOM 1718 O O . VAL A 1 224 ? 35.532 -2.414 -22.916 1.00 86.19 224 VAL A O 1
ATOM 1721 N N . ALA A 1 225 ? 35.457 -0.406 -21.933 1.00 85.88 225 ALA A N 1
ATOM 1722 C CA . ALA A 1 225 ? 36.314 -0.775 -20.799 1.00 85.88 225 ALA A CA 1
ATOM 1723 C C . ALA A 1 225 ? 35.821 -2.005 -20.004 1.00 85.88 225 ALA A C 1
ATOM 1725 O O . ALA A 1 225 ? 36.616 -2.698 -19.368 1.00 85.88 225 ALA A O 1
ATOM 1726 N N . ARG A 1 226 ? 34.505 -2.263 -20.000 1.00 87.81 226 ARG A N 1
ATOM 1727 C CA . ARG A 1 226 ? 33.880 -3.439 -19.376 1.00 87.81 226 ARG A CA 1
ATOM 1728 C C . ARG A 1 226 ? 32.750 -3.956 -20.271 1.00 87.81 226 ARG A C 1
ATOM 1730 O O . ARG A 1 226 ? 31.700 -3.313 -20.317 1.00 87.81 226 ARG A O 1
ATOM 1737 N N . PRO A 1 227 ? 32.926 -5.101 -20.955 1.00 86.50 227 PRO A N 1
ATOM 1738 C CA . PRO A 1 227 ? 31.889 -5.671 -21.805 1.00 86.50 227 PRO A CA 1
ATOM 1739 C C . PRO A 1 227 ? 30.589 -5.903 -21.036 1.00 86.50 227 PRO A C 1
ATOM 1741 O O . PRO A 1 227 ? 30.589 -6.530 -19.973 1.00 86.50 227 PRO A O 1
ATOM 1744 N N . ALA A 1 228 ? 29.466 -5.448 -21.593 1.00 85.94 228 ALA A N 1
ATOM 1745 C CA . ALA A 1 228 ? 28.154 -5.707 -21.011 1.00 85.94 228 ALA A CA 1
ATOM 1746 C C . ALA A 1 228 ? 27.908 -7.229 -20.887 1.00 85.94 228 ALA A C 1
ATOM 1748 O O . ALA A 1 228 ? 28.301 -7.991 -21.783 1.00 85.94 228 ALA A O 1
ATOM 1749 N N . PRO A 1 229 ? 27.282 -7.716 -19.800 1.00 86.88 229 PRO A N 1
ATOM 1750 C CA . PRO A 1 229 ? 26.930 -9.126 -19.681 1.00 86.88 229 PRO A CA 1
ATOM 1751 C C . PRO A 1 229 ? 25.882 -9.505 -20.734 1.00 86.88 229 PRO A C 1
ATOM 1753 O O . PRO A 1 229 ? 24.990 -8.717 -21.048 1.00 86.88 229 PRO A O 1
ATOM 1756 N N . LEU A 1 230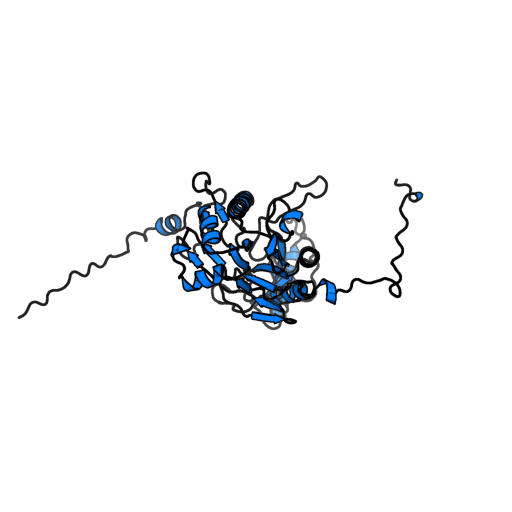 ? 25.974 -10.727 -21.267 1.00 87.44 230 LEU A N 1
ATOM 1757 C CA . LEU A 1 230 ? 24.941 -11.241 -22.163 1.00 87.44 230 LEU A CA 1
ATOM 1758 C C . LEU A 1 230 ? 23.635 -11.463 -21.378 1.00 87.44 230 LEU A C 1
ATOM 1760 O O . LEU A 1 230 ? 23.667 -12.076 -20.304 1.00 87.44 230 LEU A O 1
ATOM 1764 N N . PRO A 1 231 ? 22.491 -10.980 -21.889 1.00 88.31 231 PRO A N 1
ATOM 1765 C CA . PRO A 1 231 ? 21.212 -11.103 -21.206 1.00 88.31 231 PRO A CA 1
ATOM 1766 C C . PRO A 1 231 ? 20.739 -12.562 -21.164 1.00 88.31 231 PRO A C 1
ATOM 1768 O O . PRO A 1 231 ? 20.976 -13.343 -22.084 1.00 88.31 231 PRO A O 1
ATOM 1771 N N . ARG A 1 232 ? 20.029 -12.924 -20.091 1.00 89.62 232 ARG A N 1
ATOM 1772 C CA . ARG A 1 232 ? 19.351 -14.221 -19.932 1.00 89.62 232 ARG A CA 1
ATOM 1773 C C . ARG A 1 232 ? 17.844 -14.018 -20.040 1.00 89.62 232 ARG A C 1
ATOM 1775 O O . ARG A 1 232 ? 17.133 -14.040 -19.036 1.00 89.62 232 ARG A O 1
ATOM 1782 N N . ASP A 1 233 ? 17.382 -13.749 -21.255 1.00 89.62 233 ASP A N 1
ATOM 1783 C CA . ASP A 1 233 ? 15.969 -13.476 -21.515 1.00 89.62 233 ASP A CA 1
ATOM 1784 C C . ASP A 1 233 ? 15.099 -14.711 -21.260 1.00 89.62 233 ASP A C 1
ATOM 1786 O O . ASP A 1 233 ? 15.473 -15.842 -21.578 1.00 89.62 233 ASP A O 1
ATOM 1790 N N . ARG A 1 234 ? 13.898 -14.479 -20.728 1.00 93.38 234 ARG A N 1
ATOM 1791 C CA . ARG A 1 234 ? 12.834 -15.488 -20.704 1.00 93.38 234 ARG A CA 1
ATOM 1792 C C . ARG A 1 234 ? 12.032 -15.390 -22.010 1.00 93.38 234 ARG A C 1
ATOM 1794 O O . ARG A 1 234 ? 11.966 -14.302 -22.585 1.00 93.38 234 ARG A O 1
ATOM 1801 N N . PRO A 1 235 ? 11.389 -16.474 -22.479 1.00 95.00 235 PRO A N 1
ATOM 1802 C CA . PRO A 1 235 ? 10.529 -16.417 -23.659 1.00 95.00 235 PRO A CA 1
ATOM 1803 C C . PRO A 1 235 ? 9.511 -15.270 -23.582 1.00 95.00 235 PRO A C 1
ATOM 1805 O O . PRO A 1 235 ? 8.837 -15.103 -22.565 1.00 95.00 235 PRO A O 1
ATOM 1808 N N . GLY A 1 236 ? 9.437 -14.465 -24.646 1.00 95.94 236 GLY A N 1
ATOM 1809 C CA . GLY A 1 236 ? 8.524 -13.323 -24.746 1.00 95.94 236 GLY A CA 1
ATOM 1810 C C . GLY A 1 236 ? 8.813 -12.172 -23.778 1.00 95.94 236 GLY A C 1
ATOM 1811 O O . GLY A 1 236 ? 7.923 -11.359 -23.548 1.00 95.94 236 GLY A O 1
ATOM 1812 N N . ARG A 1 237 ? 10.012 -12.098 -23.182 1.00 97.06 237 ARG A N 1
ATOM 1813 C CA . ARG A 1 237 ? 10.395 -11.060 -22.214 1.00 97.06 237 ARG A CA 1
ATOM 1814 C C . ARG A 1 237 ? 11.759 -10.468 -22.527 1.00 97.06 237 ARG A C 1
ATOM 1816 O O . ARG A 1 237 ? 12.701 -11.193 -22.831 1.00 97.06 237 ARG A O 1
ATOM 1823 N N . LEU A 1 238 ? 11.859 -9.150 -22.417 1.00 95.94 238 LEU A N 1
ATOM 1824 C CA . LEU A 1 238 ? 13.040 -8.385 -22.798 1.00 95.94 238 LEU A CA 1
ATOM 1825 C C . LEU A 1 238 ? 13.269 -7.255 -21.798 1.00 95.94 238 LEU A C 1
ATOM 1827 O O . LEU A 1 238 ? 12.366 -6.460 -21.564 1.00 95.94 238 LEU A O 1
ATOM 1831 N N . ASN A 1 239 ? 14.482 -7.132 -21.262 1.00 94.31 239 ASN A N 1
ATOM 1832 C CA . ASN A 1 239 ? 14.930 -5.866 -20.685 1.00 94.31 239 ASN A CA 1
ATOM 1833 C C . ASN A 1 239 ? 15.735 -5.093 -21.736 1.00 94.31 239 ASN A C 1
ATOM 1835 O O . ASN A 1 239 ? 16.672 -5.638 -22.330 1.00 94.31 239 ASN A O 1
ATOM 1839 N N . LEU A 1 240 ? 15.362 -3.835 -21.952 1.00 94.25 240 LEU A N 1
ATOM 1840 C CA . LEU A 1 240 ? 16.072 -2.888 -22.798 1.00 94.25 240 LEU A CA 1
ATOM 1841 C C . LEU A 1 240 ? 16.262 -1.588 -22.013 1.00 94.25 240 LEU A C 1
ATOM 1843 O O . LEU A 1 240 ? 15.293 -0.900 -21.697 1.00 94.25 240 LEU A O 1
ATOM 1847 N N . PHE A 1 241 ? 17.518 -1.271 -21.691 1.00 90.75 241 PHE A N 1
ATOM 1848 C CA . PHE A 1 241 ? 17.920 -0.043 -20.989 1.00 90.75 241 PHE A CA 1
ATOM 1849 C C . PHE A 1 241 ? 17.148 0.212 -19.686 1.00 90.75 241 PHE A C 1
ATOM 1851 O O . PHE A 1 241 ? 16.703 1.324 -19.416 1.00 90.75 241 PHE A O 1
ATOM 1858 N N . GLY A 1 242 ? 16.955 -0.836 -18.879 1.00 89.06 242 GLY A N 1
ATOM 1859 C CA . GLY A 1 242 ? 16.257 -0.723 -17.597 1.00 89.06 242 GLY A CA 1
ATOM 1860 C C . GLY A 1 242 ? 14.730 -0.711 -17.705 1.00 89.06 242 GLY A C 1
ATOM 1861 O O . GLY A 1 242 ? 14.057 -0.686 -16.679 1.00 89.06 242 GLY A O 1
ATOM 1862 N N . LYS A 1 243 ? 14.162 -0.791 -18.914 1.00 93.56 243 LYS A N 1
ATOM 1863 C CA . LYS A 1 243 ? 12.724 -0.986 -19.130 1.00 93.56 243 LYS A CA 1
ATOM 1864 C C . LYS A 1 243 ? 12.441 -2.430 -19.521 1.00 93.56 243 LYS A C 1
ATOM 1866 O O . LYS A 1 243 ? 13.149 -3.008 -20.344 1.00 93.56 243 LYS A O 1
ATOM 1871 N N . ASN A 1 244 ? 11.406 -3.009 -18.923 1.00 95.75 244 ASN A N 1
ATOM 1872 C CA . ASN A 1 244 ? 10.999 -4.379 -19.204 1.00 95.75 244 ASN A CA 1
ATOM 1873 C C . ASN A 1 244 ? 9.818 -4.394 -20.172 1.00 95.75 244 ASN A C 1
ATOM 1875 O O . ASN A 1 244 ? 8.838 -3.674 -19.980 1.00 95.75 244 ASN A O 1
ATOM 1879 N N . TYR A 1 245 ? 9.899 -5.263 -21.170 1.00 97.44 245 TYR A N 1
ATOM 1880 C CA . TYR A 1 245 ? 8.890 -5.468 -22.194 1.00 97.44 245 TYR A CA 1
ATOM 1881 C C . TYR A 1 245 ? 8.470 -6.930 -22.212 1.00 97.44 245 TYR A C 1
ATOM 1883 O O . TYR A 1 245 ? 9.313 -7.821 -22.059 1.00 97.44 245 TYR A O 1
ATOM 1891 N N . MET A 1 246 ? 7.182 -7.185 -22.416 1.00 97.25 246 MET A N 1
ATOM 1892 C CA . MET A 1 246 ? 6.673 -8.540 -22.597 1.00 97.25 246 MET A CA 1
ATOM 1893 C C . MET A 1 246 ? 5.703 -8.638 -23.768 1.00 97.25 246 MET A C 1
ATOM 1895 O O . MET A 1 246 ? 4.961 -7.699 -24.045 1.00 97.25 246 MET A O 1
ATOM 1899 N N . VAL A 1 247 ? 5.697 -9.783 -24.445 1.00 97.94 247 VAL A N 1
ATOM 1900 C CA . VAL A 1 247 ? 4.764 -10.042 -25.543 1.00 97.94 247 VAL A CA 1
ATOM 1901 C C . VAL A 1 247 ? 3.350 -10.226 -24.993 1.00 97.94 247 VAL A C 1
ATOM 1903 O O . VAL A 1 247 ? 3.132 -11.044 -24.098 1.00 97.94 247 VAL A O 1
ATOM 1906 N N . ALA A 1 248 ? 2.391 -9.489 -25.549 1.00 96.12 248 ALA A N 1
ATOM 1907 C CA . ALA A 1 248 ? 0.961 -9.699 -25.341 1.00 96.12 248 ALA A CA 1
ATOM 1908 C C . ALA A 1 248 ? 0.164 -9.297 -26.594 1.00 96.12 248 ALA A C 1
ATOM 1910 O O . ALA A 1 248 ? 0.687 -8.644 -27.497 1.00 96.12 248 ALA A O 1
ATOM 1911 N N . GLU A 1 249 ? -1.113 -9.682 -26.640 1.00 93.00 249 GLU A N 1
ATOM 1912 C CA . GLU A 1 249 ? -2.017 -9.349 -27.750 1.00 93.00 249 GLU A CA 1
ATOM 1913 C C . GLU A 1 249 ? -2.243 -7.835 -27.872 1.00 93.00 249 GLU A C 1
ATOM 1915 O O . GLU A 1 249 ? -2.170 -7.272 -28.964 1.00 93.00 249 GLU A O 1
ATOM 1920 N N . LYS A 1 250 ? -2.471 -7.166 -26.739 1.00 91.94 250 LYS A N 1
ATOM 1921 C CA . LYS A 1 250 ? -2.720 -5.729 -26.672 1.00 91.94 250 LYS A CA 1
ATOM 1922 C C . LYS A 1 250 ? -1.482 -5.007 -26.127 1.00 91.94 250 LYS A C 1
ATOM 1924 O O . LYS A 1 250 ? -1.115 -5.261 -24.982 1.00 91.94 250 LYS A O 1
ATOM 1929 N N . PRO A 1 251 ? -0.836 -4.123 -26.909 1.00 94.81 251 PRO A N 1
ATOM 1930 C CA . PRO A 1 251 ? 0.309 -3.351 -26.443 1.00 94.81 251 PRO A CA 1
ATOM 1931 C C . PRO A 1 251 ? -0.120 -2.157 -25.580 1.00 94.81 251 PRO A C 1
ATOM 1933 O O . PRO A 1 251 ? -1.259 -1.689 -25.651 1.00 94.81 251 PRO A O 1
ATOM 1936 N N . GLY A 1 252 ? 0.825 -1.608 -24.817 1.00 92.25 252 GLY A N 1
ATOM 1937 C CA . GLY A 1 252 ? 0.615 -0.391 -24.028 1.00 92.25 252 GLY A CA 1
ATOM 1938 C C . GLY A 1 252 ? -0.018 -0.626 -22.656 1.00 92.25 252 GLY A C 1
ATOM 1939 O O . GLY A 1 252 ? -0.247 0.335 -21.923 1.00 92.25 252 GLY A O 1
ATOM 1940 N N . GLU A 1 253 ? -0.285 -1.880 -22.294 1.00 92.56 253 GLU A N 1
ATOM 1941 C CA . GLU A 1 253 ? -0.682 -2.250 -20.939 1.00 92.56 253 GLU A CA 1
ATOM 1942 C C . GLU A 1 253 ? 0.529 -2.533 -20.051 1.00 92.56 253 GLU A C 1
ATOM 1944 O O . GLU A 1 253 ? 1.530 -3.082 -20.520 1.00 92.56 253 GLU A O 1
ATOM 1949 N N . PHE A 1 254 ? 0.414 -2.233 -18.763 1.00 93.00 254 PHE A N 1
ATOM 1950 C CA . PHE A 1 254 ? 1.350 -2.698 -17.751 1.00 93.00 254 PHE A CA 1
ATOM 1951 C C . PHE A 1 254 ? 0.896 -4.020 -17.138 1.00 93.00 254 PHE A C 1
ATOM 1953 O O . PHE A 1 254 ? -0.289 -4.245 -16.885 1.00 93.00 254 PHE A O 1
ATOM 1960 N N . ARG A 1 255 ? 1.875 -4.885 -16.881 1.00 94.12 255 ARG A N 1
ATOM 1961 C CA . ARG A 1 255 ? 1.740 -6.134 -16.126 1.00 94.12 255 ARG A CA 1
ATOM 1962 C C . ARG A 1 255 ? 2.753 -6.145 -15.002 1.00 94.12 255 ARG A C 1
ATOM 1964 O O . ARG A 1 255 ? 3.854 -5.617 -15.166 1.00 94.12 255 ARG A O 1
ATOM 1971 N N . TYR A 1 256 ? 2.397 -6.756 -13.884 1.00 95.25 256 TYR A N 1
ATOM 1972 C CA . TYR A 1 256 ? 3.216 -6.701 -12.681 1.00 95.25 256 TYR A CA 1
ATOM 1973 C C . TYR A 1 256 ? 3.548 -8.098 -12.180 1.00 95.25 256 TYR A C 1
ATOM 1975 O O . TYR A 1 256 ? 2.686 -8.966 -12.067 1.00 95.25 256 TYR A O 1
ATOM 1983 N N . GLU A 1 257 ? 4.815 -8.305 -11.841 1.00 95.50 257 GLU A N 1
ATOM 1984 C CA . GLU A 1 257 ? 5.262 -9.502 -11.139 1.00 95.50 257 GLU A CA 1
ATOM 1985 C C . GLU A 1 257 ? 5.692 -9.142 -9.726 1.00 95.50 257 GLU A C 1
ATOM 1987 O O . GLU A 1 257 ? 6.613 -8.346 -9.537 1.00 95.50 257 GLU A O 1
ATOM 1992 N N . MET A 1 258 ? 5.040 -9.752 -8.738 1.00 97.56 258 MET A N 1
ATOM 1993 C CA . MET A 1 258 ? 5.426 -9.616 -7.338 1.00 97.56 258 MET A CA 1
ATOM 1994 C C . MET A 1 258 ? 6.757 -10.320 -7.078 1.00 97.56 258 MET A C 1
ATOM 1996 O O . MET A 1 258 ? 6.986 -11.439 -7.543 1.00 97.56 258 MET A O 1
ATOM 2000 N N . ASN A 1 259 ? 7.620 -9.691 -6.284 1.00 97.50 259 ASN A N 1
ATOM 2001 C CA . ASN A 1 259 ? 8.774 -10.360 -5.712 1.00 97.50 259 ASN A CA 1
ATOM 2002 C C . ASN A 1 259 ? 8.298 -11.537 -4.847 1.00 97.50 259 ASN A C 1
ATOM 2004 O O . ASN A 1 259 ? 7.499 -11.360 -3.930 1.00 97.50 259 ASN A O 1
ATOM 2008 N N . GLU A 1 260 ? 8.804 -12.736 -5.141 1.00 97.31 260 GLU A N 1
ATOM 2009 C CA . GLU A 1 260 ? 8.366 -13.975 -4.492 1.00 97.31 260 GLU A CA 1
ATOM 2010 C C . GLU A 1 260 ? 8.542 -13.936 -2.969 1.00 97.31 260 GLU A C 1
ATOM 2012 O O . GLU A 1 260 ? 7.631 -14.297 -2.228 1.00 97.31 260 GLU A O 1
ATOM 2017 N N . THR A 1 261 ? 9.701 -13.472 -2.494 1.00 96.12 261 THR A N 1
ATOM 2018 C CA . THR A 1 261 ? 10.008 -13.403 -1.060 1.00 96.12 261 THR A CA 1
ATOM 2019 C C . THR A 1 261 ? 9.096 -12.416 -0.342 1.00 96.12 261 THR A C 1
ATOM 2021 O O . THR A 1 261 ? 8.622 -12.711 0.757 1.00 96.12 261 THR A O 1
ATOM 2024 N N . ASP A 1 262 ? 8.824 -11.263 -0.954 1.00 97.44 262 ASP A N 1
ATOM 2025 C CA . ASP A 1 262 ? 7.908 -10.278 -0.382 1.00 97.44 262 ASP A CA 1
ATOM 2026 C C . ASP A 1 262 ? 6.473 -10.821 -0.360 1.00 97.44 262 ASP A C 1
ATOM 2028 O O . ASP A 1 262 ? 5.852 -10.796 0.699 1.00 97.44 262 ASP A O 1
ATOM 2032 N N . ARG A 1 263 ? 5.979 -11.413 -1.463 1.00 98.12 263 ARG A N 1
ATOM 2033 C CA . ARG A 1 263 ? 4.642 -12.039 -1.525 1.00 98.12 263 ARG A CA 1
ATOM 2034 C C . ARG A 1 263 ? 4.463 -13.091 -0.432 1.00 98.12 263 ARG A C 1
ATOM 2036 O O . ARG A 1 263 ? 3.506 -13.027 0.336 1.00 98.12 263 ARG A O 1
ATOM 2043 N N . GLN A 1 264 ? 5.410 -14.025 -0.320 1.00 98.12 264 GLN A N 1
ATOM 2044 C CA . GLN A 1 264 ? 5.388 -15.063 0.716 1.00 98.12 264 GLN A CA 1
ATOM 2045 C C . GLN A 1 264 ? 5.405 -14.461 2.124 1.00 98.12 264 GLN A C 1
ATOM 2047 O O . GLN A 1 264 ? 4.718 -14.959 3.015 1.00 98.12 264 GLN A O 1
ATOM 2052 N N . SER A 1 265 ? 6.150 -13.371 2.326 1.00 97.19 265 SER A N 1
ATOM 2053 C CA . SER A 1 265 ? 6.177 -12.668 3.609 1.00 97.19 265 SER A CA 1
ATOM 2054 C C . SER A 1 265 ? 4.834 -12.014 3.941 1.00 97.19 265 SER A C 1
ATOM 2056 O O . SER A 1 265 ? 4.435 -12.059 5.102 1.00 97.19 265 SER A O 1
ATOM 2058 N N . GLN A 1 266 ? 4.109 -11.469 2.956 1.00 98.06 266 GLN A N 1
ATOM 2059 C CA . GLN A 1 266 ? 2.768 -10.913 3.184 1.00 98.06 266 GLN A CA 1
ATOM 2060 C C . GLN A 1 266 ? 1.754 -12.003 3.550 1.00 98.06 266 GLN A C 1
ATOM 2062 O O . GLN A 1 266 ? 0.981 -11.840 4.494 1.00 98.06 266 GLN A O 1
ATOM 2067 N N . VAL A 1 267 ? 1.810 -13.155 2.875 1.00 97.81 267 VAL A N 1
ATOM 2068 C CA . VAL A 1 267 ? 0.988 -14.325 3.228 1.00 97.81 267 VAL A CA 1
ATOM 2069 C C . VAL A 1 267 ? 1.301 -14.810 4.646 1.00 97.81 267 VAL A C 1
ATOM 2071 O O . VAL A 1 267 ? 0.387 -15.100 5.419 1.00 97.81 267 VAL A O 1
ATOM 2074 N N . LEU A 1 268 ? 2.583 -14.865 5.016 1.00 96.38 268 LEU A N 1
ATOM 2075 C CA . LEU A 1 268 ? 3.003 -15.242 6.365 1.00 96.38 268 LEU A CA 1
ATOM 2076 C C . LEU A 1 268 ? 2.524 -14.231 7.417 1.00 96.38 268 LEU A C 1
ATOM 2078 O O . LEU A 1 268 ? 2.049 -14.645 8.471 1.00 96.38 268 LEU A O 1
ATOM 2082 N N . ALA A 1 269 ? 2.603 -12.928 7.134 1.00 97.44 269 ALA A N 1
ATOM 2083 C CA . ALA A 1 269 ? 2.113 -11.884 8.031 1.00 97.44 269 ALA A CA 1
ATOM 2084 C C . ALA A 1 269 ? 0.604 -12.023 8.295 1.00 97.44 269 ALA A C 1
ATOM 2086 O O . ALA A 1 269 ? 0.182 -11.953 9.448 1.00 97.44 269 ALA A O 1
ATOM 2087 N N . VAL A 1 270 ? -0.196 -12.309 7.259 1.00 98.38 270 VAL A N 1
ATOM 2088 C CA . VAL A 1 270 ? -1.640 -12.575 7.403 1.00 98.38 270 VAL A CA 1
ATOM 2089 C C . VAL A 1 270 ? -1.912 -13.832 8.222 1.00 98.38 270 VAL A C 1
ATOM 2091 O O . VAL A 1 270 ? -2.739 -13.793 9.132 1.00 98.38 270 VAL A O 1
ATOM 2094 N N . ARG A 1 271 ? -1.204 -14.936 7.955 1.00 95.38 271 ARG A N 1
ATOM 2095 C CA . ARG A 1 271 ? -1.369 -16.170 8.739 1.00 95.38 271 ARG A CA 1
ATOM 2096 C C . ARG A 1 271 ? -1.034 -15.951 10.208 1.00 95.38 271 ARG A C 1
ATOM 2098 O O . ARG A 1 271 ? -1.833 -16.312 11.064 1.00 95.38 271 ARG A O 1
ATOM 2105 N N . ASN A 1 272 ? 0.090 -15.295 10.489 1.00 94.50 272 ASN A N 1
ATOM 2106 C CA . ASN A 1 272 ? 0.487 -14.961 11.854 1.00 94.50 272 ASN A CA 1
ATOM 2107 C C . ASN A 1 272 ? -0.551 -14.052 12.525 1.00 94.50 272 ASN A C 1
ATOM 2109 O O . ASN A 1 272 ? -0.927 -14.298 13.664 1.00 94.50 272 ASN A O 1
ATOM 2113 N N . ALA A 1 273 ? -1.069 -13.037 11.823 1.00 97.50 273 ALA A N 1
ATOM 2114 C CA . ALA A 1 273 ? -2.136 -12.189 12.350 1.00 97.50 273 ALA A CA 1
ATOM 2115 C C . ALA A 1 273 ? -3.385 -13.008 12.718 1.00 97.50 273 ALA A C 1
ATOM 2117 O O . ALA A 1 273 ? -3.951 -12.815 13.792 1.00 97.50 273 ALA A O 1
ATOM 2118 N N . LYS A 1 274 ? -3.771 -13.971 11.872 1.00 96.69 274 LYS A N 1
ATOM 2119 C CA . LYS A 1 274 ? -4.965 -14.806 12.063 1.00 96.69 274 LYS A CA 1
ATOM 2120 C C . LYS A 1 274 ? -4.866 -15.798 13.227 1.00 96.69 274 LYS A C 1
ATOM 2122 O O . LYS A 1 274 ? -5.891 -16.233 13.756 1.00 96.69 274 LYS A O 1
ATOM 2127 N N . GLU A 1 275 ? -3.653 -16.150 13.648 1.00 94.06 275 GLU A N 1
ATOM 2128 C CA . GLU A 1 275 ? -3.439 -16.955 14.858 1.00 94.06 275 GLU A CA 1
ATOM 2129 C C . GLU A 1 275 ? -3.812 -16.192 16.133 1.00 94.06 275 GLU A C 1
ATOM 2131 O O . GLU A 1 275 ? -4.273 -16.804 17.094 1.00 94.06 275 GLU A O 1
ATOM 2136 N N . TYR A 1 276 ? -3.658 -14.866 16.128 1.00 95.62 276 TYR A N 1
ATOM 2137 C CA . TYR A 1 276 ? -3.858 -14.021 17.307 1.00 95.62 276 TYR A CA 1
ATOM 2138 C C . TYR A 1 276 ? -5.092 -13.126 17.241 1.00 95.62 276 TYR A C 1
ATOM 2140 O O . TYR A 1 276 ? -5.359 -12.439 18.227 1.00 95.62 276 TYR A O 1
ATOM 2148 N N . ALA A 1 277 ? -5.804 -13.108 16.114 1.00 98.19 277 ALA A N 1
ATOM 2149 C CA . ALA A 1 277 ? -6.967 -12.264 15.879 1.00 98.19 277 ALA A CA 1
ATOM 2150 C C . ALA A 1 277 ? -8.153 -13.042 15.304 1.00 98.19 277 ALA A C 1
ATOM 2152 O O . ALA A 1 277 ? -8.014 -14.059 14.615 1.00 98.19 277 ALA A O 1
ATOM 2153 N N . ASP A 1 278 ? -9.333 -12.502 15.563 1.00 98.38 278 ASP A N 1
ATOM 2154 C CA . ASP A 1 278 ? -10.612 -13.062 15.163 1.00 98.38 278 ASP A CA 1
ATOM 2155 C C . ASP A 1 278 ? -11.034 -12.553 13.782 1.00 98.38 278 ASP A C 1
ATOM 2157 O O . ASP A 1 278 ? -11.590 -13.325 12.990 1.00 98.38 278 ASP A O 1
ATOM 2161 N N . PHE A 1 279 ? -10.646 -11.316 13.450 1.00 98.62 279 PHE A N 1
ATOM 2162 C CA . PHE A 1 279 ? -10.822 -10.681 12.144 1.00 98.62 279 PHE A CA 1
ATOM 2163 C C . PHE A 1 279 ? -9.508 -10.075 11.634 1.00 98.62 279 PHE A C 1
ATOM 2165 O O . PHE A 1 279 ? -8.856 -9.315 12.351 1.00 98.62 279 PHE A O 1
ATOM 2172 N N . VAL A 1 280 ? -9.111 -10.382 10.395 1.00 98.81 280 VAL A N 1
ATOM 2173 C CA . VAL A 1 280 ? -7.868 -9.860 9.796 1.00 98.81 280 VAL A CA 1
ATOM 2174 C C . VAL A 1 280 ? -8.152 -8.989 8.577 1.00 98.81 280 VAL A C 1
ATOM 2176 O O . VAL A 1 280 ? -8.771 -9.430 7.610 1.00 98.81 280 VAL A O 1
ATOM 2179 N N . VAL A 1 281 ? -7.619 -7.774 8.589 1.00 98.81 281 VAL A N 1
ATOM 2180 C CA . VAL A 1 281 ? -7.601 -6.849 7.456 1.00 98.81 281 VAL A CA 1
ATOM 2181 C C . VAL A 1 281 ? -6.207 -6.837 6.842 1.00 98.81 281 VAL A C 1
ATOM 2183 O O . VAL A 1 281 ? -5.208 -6.717 7.553 1.00 98.81 281 VAL A O 1
ATOM 2186 N N . PHE A 1 282 ? -6.124 -6.923 5.519 1.00 98.75 282 PHE A N 1
ATOM 2187 C CA . PHE A 1 282 ? -4.909 -6.562 4.794 1.00 98.75 282 PHE A CA 1
ATOM 2188 C C . PHE A 1 282 ? -5.149 -5.291 3.989 1.00 98.75 282 PHE A C 1
ATOM 2190 O O . PHE A 1 282 ? -6.160 -5.194 3.294 1.00 98.75 282 PHE A O 1
ATOM 2197 N N . THR A 1 283 ? -4.218 -4.344 4.054 1.00 98.19 283 THR A N 1
ATOM 2198 C CA . THR A 1 283 ? -4.318 -3.078 3.328 1.00 98.19 283 THR A CA 1
ATOM 2199 C C . THR A 1 283 ? -3.052 -2.735 2.555 1.00 98.19 283 THR A C 1
ATOM 2201 O O . THR A 1 283 ? -1.945 -3.102 2.954 1.00 98.19 283 THR A O 1
ATOM 2204 N N . THR A 1 284 ? -3.198 -2.044 1.428 1.00 95.88 284 THR A N 1
ATOM 2205 C CA . THR A 1 284 ? -2.055 -1.617 0.617 1.00 95.88 284 THR A CA 1
ATOM 2206 C C . THR A 1 284 ? -2.354 -0.364 -0.195 1.00 95.88 284 THR A C 1
ATOM 2208 O O . THR A 1 284 ? -3.446 -0.209 -0.738 1.00 95.88 284 THR A O 1
ATOM 2211 N N . HIS A 1 285 ? -1.362 0.518 -0.270 1.00 93.44 285 HIS A N 1
ATOM 2212 C CA . HIS A 1 285 ? -1.427 1.772 -1.003 1.00 93.44 285 HIS A CA 1
ATOM 2213 C C . HIS A 1 285 ? -0.884 1.590 -2.426 1.00 93.44 285 HIS A C 1
ATOM 2215 O O . HIS A 1 285 ? 0.296 1.325 -2.611 1.00 93.44 285 HIS A O 1
ATOM 2221 N N . ILE A 1 286 ? -1.744 1.680 -3.436 1.00 90.75 286 ILE A N 1
ATOM 2222 C CA . ILE A 1 286 ? -1.495 1.241 -4.812 1.00 90.75 286 ILE A CA 1
ATOM 2223 C C . ILE A 1 286 ? -1.581 2.434 -5.761 1.00 90.75 286 ILE A C 1
ATOM 2225 O O . ILE A 1 286 ? -2.670 2.933 -6.035 1.00 90.75 286 ILE A O 1
ATOM 2229 N N . HIS A 1 287 ? -0.456 2.800 -6.371 1.00 87.50 287 HIS A N 1
ATOM 2230 C CA . HIS A 1 287 ? -0.419 3.732 -7.505 1.00 87.50 287 HIS A CA 1
ATOM 2231 C C . HIS A 1 287 ? -0.185 3.036 -8.852 1.00 87.50 287 HIS A C 1
ATOM 2233 O O . HIS A 1 287 ? -0.182 3.689 -9.896 1.00 87.50 287 HIS A O 1
ATOM 2239 N N . GLU A 1 288 ? 0.031 1.718 -8.873 1.00 88.06 288 GLU A N 1
ATOM 2240 C CA . GLU A 1 288 ? 0.153 0.978 -10.124 1.00 88.06 288 GLU A CA 1
ATOM 2241 C C . GLU A 1 288 ? -1.138 1.038 -10.950 1.00 88.06 288 GLU A C 1
ATOM 2243 O O . GLU A 1 288 ? -2.247 0.999 -10.419 1.00 88.06 288 GLU A O 1
ATOM 2248 N N . ASN A 1 289 ? -0.987 1.063 -12.275 1.00 84.50 289 ASN A N 1
ATOM 2249 C CA . ASN A 1 289 ? -2.085 1.175 -13.234 1.00 84.50 289 ASN A CA 1
ATOM 2250 C C . ASN A 1 289 ? -1.891 0.212 -14.396 1.00 84.50 289 ASN A C 1
ATOM 2252 O O . ASN A 1 289 ? -0.795 -0.293 -14.615 1.00 84.50 289 ASN A O 1
ATOM 2256 N N . ARG A 1 290 ? -2.933 -0.040 -15.188 1.00 87.94 290 ARG A N 1
ATOM 2257 C CA . ARG A 1 290 ? -2.828 -1.000 -16.296 1.00 87.94 290 ARG A CA 1
ATOM 2258 C C . ARG A 1 290 ? -2.423 -0.365 -17.614 1.00 87.94 290 ARG A C 1
ATOM 2260 O O . ARG A 1 290 ? -2.177 -1.116 -18.547 1.00 87.94 290 ARG A O 1
ATOM 2267 N N . TYR A 1 291 ? -2.372 0.961 -17.734 1.00 85.75 291 TYR A N 1
ATOM 2268 C CA . TYR A 1 291 ? -2.136 1.647 -19.008 1.00 85.75 291 TYR A CA 1
ATOM 2269 C C . TYR A 1 291 ? -0.952 2.616 -18.953 1.00 85.75 291 TYR A C 1
ATOM 2271 O O . TYR A 1 291 ? -0.812 3.385 -18.007 1.00 85.75 291 TYR A O 1
ATOM 2279 N N . ALA A 1 292 ? -0.125 2.600 -20.003 1.00 83.69 292 ALA A N 1
ATOM 2280 C CA . ALA A 1 292 ? 1.119 3.366 -20.072 1.00 83.69 292 ALA A CA 1
ATOM 2281 C C . ALA A 1 292 ? 0.942 4.892 -20.071 1.00 83.69 292 ALA A C 1
ATOM 2283 O O . ALA A 1 292 ? 1.838 5.607 -19.631 1.00 83.69 292 ALA A O 1
ATOM 2284 N N . PHE A 1 293 ? -0.202 5.396 -20.536 1.00 79.00 293 PHE A N 1
ATOM 2285 C CA . PHE A 1 293 ? -0.497 6.830 -20.596 1.00 79.00 293 PHE A CA 1
ATOM 2286 C C . PHE A 1 293 ? -1.494 7.235 -19.506 1.00 79.00 293 PHE A C 1
ATOM 2288 O O . PHE A 1 293 ? -2.560 7.784 -19.782 1.00 79.00 293 PHE A O 1
ATOM 2295 N N . GLN A 1 294 ? -1.139 6.936 -18.256 1.00 67.81 294 GLN A N 1
ATOM 2296 C CA . GLN A 1 294 ? -1.983 7.152 -17.079 1.00 67.81 294 GLN A CA 1
ATOM 2297 C C . GLN A 1 294 ? -2.440 8.607 -16.913 1.00 67.81 294 GLN A C 1
ATOM 2299 O O . GLN A 1 294 ? -3.598 8.823 -16.580 1.00 67.81 294 GLN A O 1
ATOM 2304 N N . ALA A 1 295 ? -1.589 9.598 -17.208 1.00 65.25 295 ALA A N 1
ATOM 2305 C CA . ALA A 1 295 ? -1.958 11.019 -17.117 1.00 65.25 295 ALA A CA 1
ATOM 2306 C C . ALA A 1 295 ? -3.207 11.385 -17.949 1.00 65.25 295 ALA A C 1
ATOM 2308 O O . ALA A 1 295 ? -3.833 12.414 -17.724 1.00 65.25 295 ALA A O 1
ATOM 2309 N N . TYR A 1 296 ? -3.592 10.525 -18.896 1.00 66.31 296 TYR A N 1
ATOM 2310 C CA . TYR A 1 296 ? -4.751 10.698 -19.767 1.00 66.31 296 TYR A CA 1
ATOM 2311 C C . TYR A 1 296 ? -5.836 9.633 -19.540 1.00 66.31 296 TYR A C 1
ATOM 2313 O O . TYR A 1 296 ? -6.769 9.527 -20.336 1.00 66.31 296 TYR A O 1
ATOM 2321 N N . SER A 1 297 ? -5.721 8.813 -18.490 1.00 64.50 297 SER A N 1
ATOM 2322 C CA . SER A 1 297 ? -6.610 7.681 -18.231 1.00 64.50 297 SER A CA 1
ATOM 2323 C C . SER A 1 297 ? -6.957 7.560 -16.750 1.00 64.50 297 SER A C 1
ATOM 2325 O O . SER A 1 297 ? -6.104 7.272 -15.920 1.00 64.50 297 SER A O 1
ATOM 2327 N N . GLN A 1 298 ? -8.250 7.657 -16.445 1.00 68.25 298 GLN A N 1
ATOM 2328 C CA . GLN A 1 298 ? -8.812 7.313 -15.138 1.00 68.25 298 GLN A CA 1
ATOM 2329 C C . GLN A 1 298 ? -9.037 5.789 -15.086 1.00 68.25 298 GLN A C 1
ATOM 2331 O O . GLN A 1 298 ? -10.065 5.288 -15.559 1.00 68.25 298 GLN A O 1
ATOM 2336 N N . ASP A 1 299 ? -8.053 5.022 -14.604 1.00 75.38 299 ASP A N 1
ATOM 2337 C CA . ASP A 1 299 ? -8.139 3.555 -14.571 1.00 75.38 299 ASP A CA 1
ATOM 2338 C C . ASP A 1 299 ? -8.950 3.060 -13.361 1.00 75.38 299 ASP A C 1
ATOM 2340 O O . ASP A 1 299 ? -8.455 2.872 -12.253 1.00 75.38 299 ASP A O 1
ATOM 2344 N N . HIS A 1 300 ? -10.232 2.794 -13.597 1.00 83.19 300 HIS A N 1
ATOM 2345 C CA . HIS A 1 300 ? -11.168 2.309 -12.575 1.00 83.19 300 HIS A CA 1
ATOM 2346 C C . HIS A 1 300 ? -11.038 0.800 -12.290 1.00 83.19 300 HIS A C 1
ATOM 2348 O O . HIS A 1 300 ? -11.888 0.202 -11.625 1.00 83.19 300 HIS A O 1
ATOM 2354 N N . TYR A 1 301 ? -9.999 0.149 -12.814 1.00 88.00 301 TYR A N 1
ATOM 2355 C CA . TYR A 1 301 ? -9.776 -1.280 -12.644 1.00 88.00 301 TYR A CA 1
ATOM 2356 C C . TYR A 1 301 ? -8.451 -1.529 -11.923 1.00 88.00 301 TYR A C 1
ATOM 2358 O O . TYR A 1 301 ? -7.428 -0.966 -12.314 1.00 88.00 301 TYR A O 1
ATOM 2366 N N . PRO A 1 302 ? -8.430 -2.440 -10.937 1.00 90.31 302 PRO A N 1
ATOM 2367 C CA . PRO A 1 302 ? -7.206 -2.746 -10.218 1.00 90.31 302 PRO A CA 1
ATOM 2368 C C . PRO A 1 302 ? -6.171 -3.402 -11.145 1.00 90.31 302 PRO A C 1
ATOM 2370 O O . PRO A 1 302 ? -6.550 -4.186 -12.031 1.00 90.31 302 PRO A O 1
ATOM 2373 N N . PRO A 1 303 ? -4.872 -3.164 -10.902 1.00 90.25 303 PRO A N 1
ATOM 2374 C CA . PRO A 1 303 ? -3.793 -3.945 -11.493 1.00 90.25 303 PRO A CA 1
ATOM 2375 C C . PRO A 1 303 ? -3.972 -5.452 -11.270 1.00 90.25 303 PRO A C 1
ATOM 2377 O O . PRO A 1 303 ? -4.602 -5.910 -10.311 1.00 90.25 303 PRO A O 1
ATOM 2380 N N . ASP A 1 304 ? -3.390 -6.247 -12.162 1.00 90.50 304 ASP A N 1
ATOM 2381 C CA . ASP A 1 304 ? -3.509 -7.707 -12.157 1.00 90.50 304 ASP A CA 1
ATOM 2382 C C . ASP A 1 304 ? -2.954 -8.360 -10.882 1.00 90.50 304 ASP A C 1
ATOM 2384 O O . ASP A 1 304 ? -3.582 -9.267 -10.318 1.00 90.50 304 ASP A O 1
ATOM 2388 N N . TYR A 1 305 ? -1.817 -7.869 -10.386 1.00 95.38 305 TYR A N 1
ATOM 2389 C CA . TYR A 1 305 ? -1.215 -8.385 -9.159 1.00 95.38 305 TYR A CA 1
ATOM 2390 C C . TYR A 1 305 ? -2.106 -8.160 -7.930 1.00 95.38 305 TYR A C 1
ATOM 2392 O O . TYR A 1 305 ? -2.171 -9.041 -7.079 1.00 95.38 305 TYR A O 1
ATOM 2400 N N . VAL A 1 306 ? -2.843 -7.042 -7.858 1.00 95.88 306 VAL A N 1
ATOM 2401 C CA . VAL A 1 306 ? -3.700 -6.699 -6.707 1.00 95.88 306 VAL A CA 1
ATOM 2402 C C . VAL A 1 306 ? -4.836 -7.703 -6.572 1.00 95.88 306 VAL A C 1
ATOM 2404 O O . VAL A 1 306 ? -5.095 -8.207 -5.482 1.00 95.88 306 VAL A O 1
ATOM 2407 N N . ARG A 1 307 ? -5.486 -8.062 -7.689 1.00 95.00 307 ARG A N 1
ATOM 2408 C CA . ARG A 1 307 ? -6.535 -9.095 -7.681 1.00 95.00 307 ARG A CA 1
ATOM 2409 C C . ARG A 1 307 ? -5.997 -10.445 -7.218 1.00 95.00 307 ARG A C 1
ATOM 2411 O O . ARG A 1 307 ? -6.660 -11.137 -6.449 1.00 95.00 307 ARG A O 1
ATOM 2418 N N . THR A 1 308 ? -4.811 -10.807 -7.701 1.00 97.31 308 THR A N 1
ATOM 2419 C CA . THR A 1 308 ? -4.152 -12.077 -7.373 1.00 97.31 308 THR A CA 1
ATOM 2420 C C . THR A 1 308 ? -3.784 -12.126 -5.892 1.00 97.31 308 THR A C 1
ATOM 2422 O O . THR A 1 308 ? -4.161 -13.068 -5.197 1.00 97.31 308 THR A O 1
ATOM 2425 N N . LEU A 1 309 ? -3.133 -11.073 -5.395 1.00 98.38 309 LEU A N 1
ATOM 2426 C CA . LEU A 1 309 ? -2.718 -10.941 -4.006 1.00 98.38 309 LEU A CA 1
ATOM 2427 C C . LEU A 1 309 ? -3.919 -10.933 -3.056 1.00 98.38 309 LEU A C 1
ATOM 2429 O O . LEU A 1 309 ? -3.923 -11.685 -2.090 1.00 98.38 309 LEU A O 1
ATOM 2433 N N . ALA A 1 310 ? -4.962 -10.145 -3.333 1.00 98.50 310 ALA A N 1
ATOM 2434 C CA . ALA A 1 310 ? -6.136 -10.053 -2.462 1.00 98.50 310 ALA A CA 1
ATOM 2435 C C . ALA A 1 310 ? -6.805 -11.419 -2.238 1.00 98.50 310 ALA A C 1
ATOM 2437 O O . ALA A 1 310 ? -7.122 -11.785 -1.105 1.00 98.50 310 ALA A O 1
ATOM 2438 N N . ARG A 1 311 ? -6.971 -12.206 -3.310 1.00 98.50 311 ARG A N 1
ATOM 2439 C CA . ARG A 1 311 ? -7.534 -13.562 -3.221 1.00 98.50 311 ARG A CA 1
ATOM 2440 C C . ARG A 1 311 ? -6.599 -14.525 -2.496 1.00 98.50 311 ARG A C 1
ATOM 2442 O O . ARG A 1 311 ? -7.072 -15.269 -1.643 1.00 98.50 311 ARG A O 1
ATOM 2449 N N . GLU A 1 312 ? -5.295 -14.478 -2.779 1.00 98.50 312 GLU A N 1
ATOM 2450 C CA . GLU A 1 312 ? -4.293 -15.296 -2.081 1.00 98.50 312 GLU A CA 1
ATOM 2451 C C . GLU A 1 312 ? -4.282 -15.001 -0.574 1.00 98.50 312 GLU A C 1
ATOM 2453 O O . GLU A 1 312 ? -4.262 -15.927 0.234 1.00 98.50 312 GLU A O 1
ATOM 2458 N N . LEU A 1 313 ? -4.355 -13.733 -0.168 1.00 98.69 313 LEU A N 1
ATOM 2459 C CA . LEU A 1 313 ? -4.389 -13.347 1.244 1.00 98.69 313 LEU A CA 1
ATOM 2460 C C . LEU A 1 313 ? -5.689 -13.786 1.925 1.00 98.69 313 LEU A C 1
ATOM 2462 O O . LEU A 1 313 ? -5.641 -14.298 3.045 1.00 98.69 313 LEU A O 1
ATOM 2466 N N . ILE A 1 314 ? -6.838 -13.660 1.250 1.00 98.56 314 ILE A N 1
ATOM 2467 C CA . ILE A 1 314 ? -8.111 -14.188 1.759 1.00 98.56 314 ILE A CA 1
ATOM 2468 C C . ILE A 1 314 ? -8.035 -15.703 1.941 1.00 98.56 314 ILE A C 1
ATOM 2470 O O . ILE A 1 314 ? -8.404 -16.210 3.000 1.00 98.56 314 ILE A O 1
ATOM 2474 N N . ASP A 1 315 ? -7.488 -16.424 0.965 1.00 97.12 315 ASP A N 1
ATOM 2475 C CA . ASP A 1 315 ? -7.303 -17.876 1.045 1.00 97.12 315 ASP A CA 1
ATOM 2476 C C . ASP A 1 315 ? -6.375 -18.300 2.198 1.00 97.12 315 ASP A C 1
ATOM 2478 O O . ASP A 1 315 ? -6.392 -19.459 2.609 1.00 97.12 315 ASP A O 1
ATOM 2482 N N . 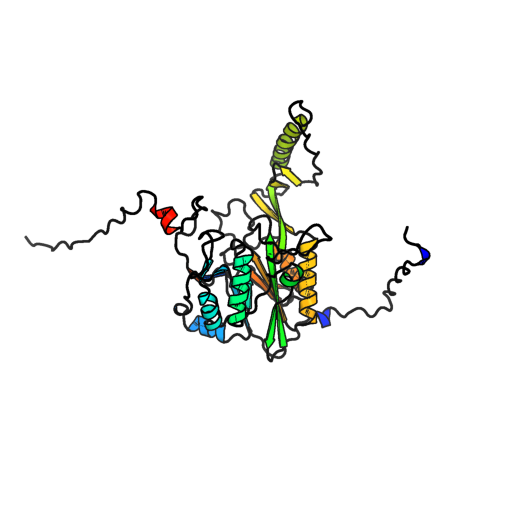ASN A 1 316 ? -5.605 -17.359 2.753 1.00 96.88 316 ASN A N 1
ATOM 2483 C CA . ASN A 1 316 ? -4.644 -17.575 3.828 1.00 96.88 316 ASN A CA 1
ATOM 2484 C C . ASN A 1 316 ? -4.997 -16.888 5.155 1.00 96.88 316 ASN A C 1
ATOM 2486 O O . ASN A 1 316 ? -4.174 -16.910 6.069 1.00 96.88 316 ASN A O 1
ATOM 2490 N N . GLY A 1 317 ? -6.208 -16.340 5.296 1.00 97.00 317 GLY A N 1
ATOM 2491 C CA . GLY A 1 317 ? -6.735 -15.894 6.590 1.00 97.00 317 GLY A CA 1
ATOM 2492 C C . GLY A 1 317 ? -7.199 -14.447 6.669 1.00 97.00 317 GLY A C 1
ATOM 2493 O O . GLY A 1 317 ? -7.804 -14.100 7.678 1.00 97.00 317 GLY A O 1
ATOM 2494 N N . ALA A 1 318 ? -6.977 -13.621 5.641 1.00 98.56 318 ALA A N 1
ATOM 2495 C CA . ALA A 1 318 ? -7.560 -12.283 5.611 1.00 98.56 318 ALA A CA 1
ATOM 2496 C C . ALA A 1 318 ? -9.089 -12.384 5.491 1.00 98.56 318 ALA A C 1
ATOM 2498 O O . ALA A 1 318 ? -9.603 -13.136 4.662 1.00 98.56 318 ALA A O 1
ATOM 2499 N N . ASP A 1 319 ? -9.809 -11.627 6.312 1.00 98.69 319 ASP A N 1
ATOM 2500 C CA . ASP A 1 319 ? -11.266 -11.499 6.282 1.00 98.69 319 ASP A CA 1
ATOM 2501 C C . ASP A 1 319 ? -11.726 -10.285 5.465 1.00 98.69 319 ASP A C 1
ATOM 2503 O O . ASP A 1 319 ? -12.867 -10.258 5.008 1.00 98.69 319 ASP A O 1
ATOM 2507 N N . MET A 1 320 ? -10.833 -9.319 5.230 1.00 98.62 320 MET A N 1
ATOM 2508 C CA . MET A 1 320 ? -11.059 -8.167 4.358 1.00 98.62 320 MET A CA 1
ATOM 2509 C C . MET A 1 320 ? -9.760 -7.722 3.675 1.00 98.62 320 MET A C 1
ATOM 2511 O O . MET A 1 320 ? -8.688 -7.743 4.286 1.00 98.62 320 MET A O 1
ATOM 2515 N N . PHE A 1 321 ? -9.868 -7.277 2.422 1.00 98.75 321 PHE A N 1
ATOM 2516 C CA . PHE A 1 321 ? -8.792 -6.591 1.702 1.00 98.75 321 PHE A CA 1
ATOM 2517 C C . PHE A 1 321 ? -9.189 -5.145 1.388 1.00 98.75 321 PHE A C 1
ATOM 2519 O O . PHE A 1 321 ? -10.298 -4.907 0.900 1.00 98.75 321 PHE A O 1
ATOM 2526 N N . LEU A 1 322 ? -8.273 -4.206 1.622 1.00 98.06 322 LEU A N 1
ATOM 2527 C CA . LEU A 1 322 ? -8.444 -2.780 1.355 1.00 98.06 322 LEU A CA 1
ATOM 2528 C C . LEU A 1 322 ? -7.279 -2.240 0.510 1.00 98.06 322 LEU A C 1
ATOM 2530 O O . LEU A 1 322 ? -6.148 -2.153 0.971 1.00 98.06 322 LEU A O 1
ATOM 2534 N N . GLY A 1 323 ? -7.542 -1.882 -0.739 1.00 96.06 323 GLY A N 1
ATOM 2535 C CA . GLY A 1 323 ? -6.627 -1.075 -1.541 1.00 96.06 323 GLY A CA 1
ATOM 2536 C C . GLY A 1 323 ? -6.933 0.418 -1.410 1.00 96.06 323 GLY A C 1
ATOM 2537 O O . GLY A 1 323 ? -8.060 0.795 -1.087 1.00 96.06 323 GLY A O 1
ATOM 2538 N N . SER A 1 324 ? -5.931 1.254 -1.661 1.00 93.00 324 SER A N 1
ATOM 2539 C CA . SER A 1 324 ? -5.990 2.724 -1.594 1.00 93.00 324 SER A CA 1
ATOM 2540 C C . SER A 1 324 ? -5.005 3.360 -2.593 1.00 93.00 324 SER A C 1
ATOM 2542 O O . SER A 1 324 ? -4.310 2.631 -3.296 1.00 93.00 324 SER A O 1
ATOM 2544 N N . GLY A 1 325 ? -4.928 4.690 -2.690 1.00 88.81 325 GLY A N 1
ATOM 2545 C CA . GLY A 1 325 ? -3.797 5.412 -3.293 1.00 88.81 325 GLY A CA 1
ATOM 2546 C C . GLY A 1 325 ? -3.934 5.894 -4.737 1.00 88.81 325 GLY A C 1
ATOM 2547 O O . GLY A 1 325 ? -3.533 7.005 -5.052 1.00 88.81 325 GLY A O 1
ATOM 2548 N N . ASN A 1 326 ? -4.546 5.145 -5.660 1.00 83.50 326 ASN A N 1
ATOM 2549 C CA . ASN A 1 326 ? -4.645 5.621 -7.056 1.00 83.50 326 ASN A CA 1
ATOM 2550 C C . ASN A 1 326 ? -5.693 6.733 -7.279 1.00 83.50 326 ASN A C 1
ATOM 2552 O O . ASN A 1 326 ? -5.991 7.058 -8.432 1.00 83.50 326 ASN A O 1
ATOM 2556 N N . HIS A 1 327 ? -6.273 7.282 -6.201 1.00 87.06 327 HIS A N 1
ATOM 2557 C CA . HIS A 1 327 ? -7.257 8.375 -6.181 1.00 87.06 327 HIS A CA 1
ATOM 2558 C C . HIS A 1 327 ? -8.514 8.173 -7.039 1.00 87.06 327 HIS A C 1
ATOM 2560 O O . HIS A 1 327 ? -9.360 9.062 -7.146 1.00 87.06 327 HIS A O 1
ATOM 2566 N N . THR A 1 328 ? -8.656 6.997 -7.642 1.00 84.56 328 THR A N 1
ATOM 2567 C CA . THR A 1 328 ? -9.745 6.628 -8.532 1.00 84.56 328 THR A CA 1
ATOM 2568 C C . THR A 1 328 ? -10.563 5.562 -7.834 1.00 84.56 328 THR A C 1
ATOM 2570 O O . THR A 1 328 ? -10.030 4.581 -7.319 1.00 84.56 328 THR A O 1
ATOM 2573 N N . MET A 1 329 ? -11.881 5.728 -7.810 1.00 88.25 329 MET A N 1
ATOM 2574 C CA . MET A 1 329 ? -12.745 4.705 -7.234 1.00 88.25 329 MET A CA 1
ATOM 2575 C C . MET A 1 329 ? -12.682 3.433 -8.087 1.00 88.25 329 MET A C 1
ATOM 2577 O O . MET A 1 329 ? -12.913 3.470 -9.297 1.00 88.25 329 MET A O 1
ATOM 2581 N N . GLN A 1 330 ? -12.388 2.301 -7.456 1.00 91.19 330 GLN A N 1
ATOM 2582 C CA . GLN A 1 330 ? -12.339 0.994 -8.104 1.00 91.19 330 GLN A CA 1
ATOM 2583 C C . GLN A 1 330 ? -13.420 0.066 -7.552 1.00 91.19 330 GLN A C 1
ATOM 2585 O O . GLN A 1 330 ? -14.035 0.317 -6.517 1.00 91.19 330 GLN A O 1
ATOM 2590 N N . GLY A 1 331 ? -13.679 -1.017 -8.287 1.00 91.19 331 GLY A N 1
ATOM 2591 C CA . GLY A 1 331 ? -14.745 -1.960 -7.958 1.00 91.19 331 GLY A CA 1
ATOM 2592 C C . GLY A 1 331 ? -14.590 -2.647 -6.596 1.00 91.19 331 GLY A C 1
ATOM 2593 O O . GLY A 1 331 ? -13.527 -2.651 -5.975 1.00 91.19 331 GLY A O 1
ATOM 2594 N N . ILE A 1 332 ? -15.672 -3.296 -6.173 1.00 95.69 332 ILE A N 1
ATOM 2595 C CA . ILE A 1 332 ? -15.728 -4.145 -4.981 1.00 95.69 332 ILE A CA 1
ATOM 2596 C C . ILE A 1 332 ? -15.942 -5.588 -5.443 1.00 95.69 332 ILE A C 1
ATOM 2598 O O . ILE A 1 332 ? -16.736 -5.842 -6.351 1.00 95.69 332 ILE A O 1
ATOM 2602 N N . GLU A 1 333 ? -15.246 -6.538 -4.825 1.00 97.38 333 GLU A N 1
ATOM 2603 C CA . GLU A 1 333 ? -15.448 -7.974 -5.030 1.00 97.38 333 GLU A CA 1
ATOM 2604 C C . GLU A 1 333 ? -15.824 -8.643 -3.700 1.00 97.38 333 GLU A C 1
ATOM 2606 O O . GLU A 1 333 ? -15.240 -8.345 -2.665 1.00 97.38 333 GLU A O 1
ATOM 2611 N N . ILE A 1 334 ? -16.780 -9.576 -3.722 1.00 98.25 334 ILE A N 1
ATOM 2612 C CA . ILE A 1 334 ? -17.013 -10.501 -2.607 1.00 98.25 334 ILE A CA 1
ATOM 2613 C C . ILE A 1 334 ? -16.419 -11.854 -2.994 1.00 98.25 334 ILE A C 1
ATOM 2615 O O . ILE A 1 334 ? -16.972 -12.566 -3.834 1.00 98.25 334 ILE A O 1
ATOM 2619 N N . TYR A 1 335 ? -15.297 -12.220 -2.380 1.00 98.12 335 TYR A N 1
ATOM 2620 C CA . TYR A 1 335 ? -14.589 -13.470 -2.646 1.00 98.12 335 TYR A CA 1
ATOM 2621 C C . TYR A 1 335 ? -14.708 -14.393 -1.434 1.00 98.12 335 TYR A C 1
ATOM 2623 O O . TYR A 1 335 ? -14.285 -14.043 -0.338 1.00 98.12 335 TYR A O 1
ATOM 2631 N N . LYS A 1 336 ? -15.332 -15.568 -1.603 1.00 96.50 336 LYS A N 1
ATOM 2632 C CA . LYS A 1 336 ? -15.606 -16.524 -0.505 1.00 96.50 336 LYS A CA 1
ATOM 2633 C C . LYS A 1 336 ? -16.315 -15.885 0.705 1.00 96.50 336 LYS A C 1
ATOM 2635 O O . LYS A 1 336 ? -16.015 -16.194 1.852 1.00 96.50 336 LYS A O 1
ATOM 2640 N N . GLY A 1 337 ? -17.253 -14.975 0.432 1.00 96.38 337 GLY A N 1
ATOM 2641 C CA . GLY A 1 337 ? -18.002 -14.245 1.462 1.00 96.38 337 GLY A CA 1
ATOM 2642 C C . GLY A 1 337 ? -17.227 -13.109 2.137 1.00 96.38 337 GLY A C 1
ATOM 2643 O O . GLY A 1 337 ? -17.758 -12.494 3.054 1.00 96.38 337 GLY A O 1
ATOM 2644 N N . ARG A 1 338 ? -16.001 -12.812 1.689 1.00 98.00 338 ARG A N 1
ATOM 2645 C CA . ARG A 1 338 ? -15.136 -11.767 2.245 1.00 98.00 338 ARG A CA 1
ATOM 2646 C C . ARG A 1 338 ? -15.018 -10.581 1.288 1.00 98.00 338 ARG A C 1
ATOM 2648 O O . ARG A 1 338 ? -14.815 -10.804 0.090 1.00 98.00 338 ARG A O 1
ATOM 2655 N N . PRO A 1 339 ? -15.163 -9.338 1.775 1.00 98.19 339 PRO A N 1
ATOM 2656 C CA . PRO A 1 339 ? -15.094 -8.163 0.924 1.00 98.19 339 PRO A CA 1
ATOM 2657 C C . PRO A 1 339 ? -13.654 -7.805 0.534 1.00 98.19 339 PRO A C 1
ATOM 2659 O O . PRO A 1 339 ? -12.727 -7.827 1.345 1.00 98.19 339 PRO A O 1
ATOM 2662 N N . ILE A 1 340 ? -13.498 -7.431 -0.731 1.00 98.62 340 ILE A N 1
ATOM 2663 C CA . ILE A 1 340 ? -12.299 -6.852 -1.328 1.00 98.62 340 ILE A CA 1
ATOM 2664 C C . ILE A 1 340 ? -12.695 -5.482 -1.868 1.00 98.62 340 ILE A C 1
ATOM 2666 O O . ILE A 1 340 ? -13.465 -5.385 -2.827 1.00 98.62 340 ILE A O 1
ATOM 2670 N N . PHE A 1 341 ? -12.146 -4.430 -1.276 1.00 97.56 341 PHE A N 1
ATOM 2671 C CA . PHE A 1 341 ? -12.256 -3.067 -1.778 1.00 97.56 341 PHE A CA 1
ATOM 2672 C C . PHE A 1 341 ? -10.971 -2.743 -2.530 1.00 97.56 341 PHE A C 1
ATOM 2674 O O . PHE A 1 341 ? -9.907 -2.725 -1.922 1.00 97.56 341 PHE A O 1
ATOM 2681 N N . TYR A 1 342 ? -11.038 -2.539 -3.848 1.00 95.94 342 TYR A N 1
ATOM 2682 C CA . TYR A 1 342 ? -9.821 -2.302 -4.633 1.00 95.94 342 TYR A CA 1
ATOM 2683 C C . TYR A 1 342 ? -9.278 -0.880 -4.487 1.00 95.94 342 TYR A C 1
ATOM 2685 O O . TYR A 1 342 ? -8.068 -0.712 -4.414 1.00 95.94 342 TYR A O 1
ATOM 2693 N N . ASN A 1 343 ? -10.162 0.116 -4.420 1.00 93.38 343 ASN A N 1
ATOM 2694 C CA . ASN A 1 343 ? -9.846 1.468 -3.974 1.00 93.38 343 ASN A CA 1
ATOM 2695 C C . ASN A 1 343 ? -11.153 2.239 -3.698 1.00 93.38 343 ASN A C 1
ATOM 2697 O O . ASN A 1 343 ? -11.938 2.429 -4.633 1.00 93.38 343 ASN A O 1
ATOM 2701 N N . PRO A 1 344 ? -11.415 2.704 -2.465 1.00 92.81 344 PRO A N 1
ATOM 2702 C CA . PRO A 1 344 ? -12.536 3.598 -2.170 1.00 92.81 344 PRO A CA 1
ATOM 2703 C C . PRO A 1 344 ? -12.411 5.005 -2.790 1.00 92.81 344 PRO A C 1
ATOM 2705 O O . PRO A 1 344 ? -13.400 5.738 -2.811 1.00 92.81 344 PRO A O 1
ATOM 2708 N N . GLY A 1 345 ? -11.235 5.384 -3.302 1.00 91.25 345 GLY A N 1
ATOM 2709 C CA . GLY A 1 345 ? -10.940 6.714 -3.843 1.00 91.25 345 GLY A CA 1
ATOM 2710 C C . GLY A 1 345 ? -10.419 7.661 -2.762 1.00 91.25 345 GLY A C 1
ATOM 2711 O O . GLY A 1 345 ? -9.790 7.219 -1.811 1.00 91.25 345 GLY A O 1
ATOM 2712 N N . ASN A 1 346 ? -10.703 8.959 -2.879 1.00 91.81 346 ASN A N 1
ATOM 2713 C CA . ASN A 1 346 ? -10.303 9.950 -1.876 1.00 91.81 346 ASN A CA 1
ATOM 2714 C C . ASN A 1 346 ? -11.403 10.163 -0.831 1.00 91.81 346 ASN A C 1
ATOM 2716 O O . ASN A 1 346 ? -12.564 10.379 -1.186 1.00 91.81 346 ASN A O 1
ATOM 2720 N N . PHE A 1 347 ? -11.038 10.174 0.454 1.00 94.19 347 PHE A N 1
ATOM 2721 C CA . PHE A 1 347 ? -11.942 10.642 1.508 1.00 94.19 347 PHE A CA 1
ATOM 2722 C C . PHE A 1 347 ? -11.902 12.163 1.637 1.00 94.19 347 PHE A C 1
ATOM 2724 O O . PHE A 1 347 ? -12.942 12.820 1.685 1.00 94.19 347 PHE A O 1
ATOM 2731 N N . ALA A 1 348 ? -10.693 12.719 1.677 1.00 89.75 348 ALA A N 1
ATOM 2732 C CA . ALA A 1 348 ? -10.471 14.152 1.722 1.00 89.75 348 ALA A CA 1
ATOM 2733 C C . ALA A 1 348 ? -9.179 14.499 0.991 1.00 89.75 348 ALA A C 1
ATOM 2735 O O . ALA A 1 348 ? -8.147 13.873 1.220 1.00 89.75 348 ALA A O 1
ATOM 2736 N N . VAL A 1 349 ? -9.253 15.529 0.146 1.00 86.56 349 VAL A N 1
ATOM 2737 C CA . VAL A 1 349 ? -8.089 16.139 -0.495 1.00 86.56 349 VAL A CA 1
ATOM 2738 C C . VAL A 1 349 ? -8.047 17.605 -0.113 1.00 86.56 349 VAL A C 1
ATOM 2740 O O . VAL A 1 349 ? -8.920 18.389 -0.486 1.00 86.56 349 VAL A O 1
ATOM 2743 N N . GLN A 1 350 ? -7.037 17.963 0.663 1.00 81.94 350 GLN A N 1
ATOM 2744 C CA . GLN A 1 350 ? -6.727 19.322 1.054 1.00 81.94 350 GLN A CA 1
ATOM 2745 C C . GLN A 1 350 ? -5.260 19.570 0.723 1.00 81.94 350 GLN A C 1
ATOM 2747 O O . GLN A 1 350 ? -4.385 19.197 1.496 1.00 81.94 350 GLN A O 1
ATOM 2752 N N . ARG A 1 351 ? -5.010 20.200 -0.428 1.00 67.81 351 ARG A N 1
ATOM 2753 C CA . ARG A 1 351 ? -3.671 20.550 -0.912 1.00 67.81 351 ARG A CA 1
ATOM 2754 C C . ARG A 1 351 ? -3.495 22.065 -1.034 1.00 67.81 351 ARG A C 1
ATOM 2756 O O . ARG A 1 351 ? -4.404 22.771 -1.470 1.00 67.81 351 ARG A O 1
ATOM 2763 N N . PHE A 1 352 ? -2.319 22.559 -0.668 1.00 58.28 352 PHE A N 1
ATOM 2764 C CA . PHE A 1 352 ? -1.819 23.898 -0.940 1.00 58.28 352 PHE A CA 1
ATOM 2765 C C . PHE A 1 352 ? -1.002 23.846 -2.247 1.00 58.28 352 PHE A C 1
ATOM 2767 O O . PHE A 1 352 ? 0.083 23.265 -2.298 1.00 58.28 352 PHE A O 1
ATOM 2774 N N . GLY A 1 353 ? -1.536 24.439 -3.321 1.00 49.72 353 GLY A N 1
ATOM 2775 C CA . GLY A 1 353 ? -0.953 24.400 -4.674 1.00 49.72 353 GLY A CA 1
ATOM 2776 C C . GLY A 1 353 ? -1.624 23.383 -5.612 1.00 49.72 353 GLY A C 1
ATOM 2777 O O . GLY A 1 353 ? -2.340 22.496 -5.158 1.00 49.72 353 GLY A O 1
ATOM 2778 N N . SER A 1 354 ? -1.451 23.559 -6.929 1.00 39.78 354 SER A N 1
ATOM 2779 C CA . SER A 1 354 ? -2.147 22.787 -7.975 1.00 39.78 354 SER A CA 1
ATOM 2780 C C . SER A 1 354 ? -1.665 21.337 -8.104 1.00 39.78 354 SER A C 1
ATOM 2782 O O . SER A 1 354 ? -0.466 21.073 -7.991 1.00 39.78 354 SER A O 1
ATOM 2784 N N . ASP A 1 355 ? -2.610 20.449 -8.436 1.00 39.59 355 ASP A N 1
ATOM 2785 C CA . ASP A 1 355 ? -2.535 18.975 -8.438 1.00 39.59 355 ASP A CA 1
ATOM 2786 C C . ASP A 1 355 ? -1.442 18.313 -9.309 1.00 39.59 355 ASP A C 1
ATOM 2788 O O . ASP A 1 355 ? -1.233 17.114 -9.169 1.00 39.59 355 ASP A O 1
ATOM 2792 N N . ASP A 1 356 ? -0.699 19.063 -10.132 1.00 42.00 356 ASP A N 1
ATOM 2793 C CA . ASP A 1 356 ? 0.246 18.521 -11.130 1.00 42.00 356 ASP A CA 1
ATOM 2794 C C . ASP A 1 356 ? 1.632 19.202 -11.133 1.00 42.00 356 ASP A C 1
ATOM 2796 O O . ASP A 1 356 ? 2.307 19.269 -12.163 1.00 42.00 356 ASP A O 1
ATOM 2800 N N . SER A 1 357 ? 2.088 19.758 -10.009 1.00 39.50 357 SER A N 1
ATOM 2801 C CA . SER A 1 357 ? 3.366 20.490 -9.993 1.00 39.50 357 SER A CA 1
ATOM 2802 C C . SER A 1 357 ? 4.556 19.507 -9.984 1.00 39.50 357 SER A C 1
ATOM 2804 O O . SER A 1 357 ? 4.724 18.782 -9.002 1.00 39.50 357 SER A O 1
ATOM 2806 N N . PRO A 1 358 ? 5.402 19.439 -11.037 1.00 39.47 358 PRO A N 1
ATOM 2807 C CA . PRO A 1 358 ? 6.585 18.588 -11.010 1.00 39.47 358 PRO A CA 1
ATOM 2808 C C . PRO A 1 358 ? 7.551 19.067 -9.915 1.00 39.47 358 PRO A C 1
ATOM 2810 O O . PRO A 1 358 ? 7.598 20.265 -9.619 1.00 39.47 358 PRO A O 1
ATOM 2813 N N . PRO A 1 359 ? 8.361 18.165 -9.333 1.00 43.59 359 PRO A N 1
ATOM 2814 C CA . PRO A 1 359 ? 9.323 18.526 -8.300 1.00 43.59 359 PRO A CA 1
ATOM 2815 C C . PRO A 1 359 ? 10.227 19.655 -8.800 1.00 43.59 359 PRO A C 1
ATOM 2817 O O . PRO A 1 359 ? 10.966 19.483 -9.773 1.00 43.59 359 PRO A O 1
ATOM 2820 N N . ASN A 1 360 ? 10.184 20.816 -8.139 1.00 46.78 360 ASN A N 1
ATOM 2821 C CA . ASN A 1 360 ? 11.132 21.876 -8.448 1.00 46.78 360 ASN A CA 1
ATOM 2822 C C . ASN A 1 360 ? 12.507 21.533 -7.823 1.00 46.78 360 ASN A C 1
ATOM 2824 O O . ASN A 1 360 ? 12.581 20.968 -6.720 1.00 46.78 360 ASN A O 1
ATOM 2828 N N . PRO A 1 361 ? 13.620 21.843 -8.510 1.00 45.97 361 PRO A N 1
ATOM 2829 C CA . PRO A 1 361 ? 14.968 21.598 -7.994 1.00 45.97 361 PRO A CA 1
ATOM 2830 C C . PRO A 1 361 ? 15.333 22.441 -6.762 1.00 45.97 361 PRO A C 1
ATOM 2832 O O . PRO A 1 361 ? 16.387 22.219 -6.176 1.00 45.97 361 PRO A O 1
ATOM 2835 N N . GLU A 1 362 ? 14.501 23.414 -6.392 1.00 52.53 362 GLU A N 1
ATOM 2836 C CA . GLU A 1 362 ? 14.870 24.530 -5.517 1.00 52.53 362 GLU A CA 1
ATOM 2837 C C . GLU A 1 362 ? 14.351 24.380 -4.078 1.00 52.53 362 GLU A C 1
ATOM 2839 O O . GLU A 1 362 ? 14.669 25.203 -3.226 1.00 52.53 362 GLU A O 1
ATOM 2844 N N . GLY A 1 363 ? 13.593 23.320 -3.774 1.00 53.47 363 GLY A N 1
ATOM 2845 C CA . GLY A 1 363 ? 13.065 23.084 -2.422 1.00 53.47 363 GLY A CA 1
ATOM 2846 C C . GLY A 1 363 ? 11.950 24.056 -2.020 1.00 53.47 363 GLY A C 1
ATOM 2847 O O . GLY A 1 363 ? 11.644 24.181 -0.838 1.00 53.47 363 GLY A O 1
ATOM 2848 N N . LEU A 1 364 ? 11.351 24.727 -3.002 1.00 54.69 364 LEU A N 1
ATOM 2849 C CA . LEU A 1 364 ? 10.280 25.699 -2.825 1.00 54.69 364 LEU A CA 1
ATOM 2850 C C . LEU A 1 364 ? 8.932 25.007 -2.611 1.00 54.69 364 LEU A C 1
ATOM 2852 O O . LEU A 1 364 ? 8.687 23.932 -3.170 1.00 54.69 364 LEU A O 1
ATOM 2856 N N . THR A 1 365 ? 8.035 25.655 -1.873 1.00 54.19 365 THR A N 1
ATOM 2857 C CA . THR A 1 365 ? 6.609 25.301 -1.845 1.00 54.19 365 THR A CA 1
ATOM 2858 C C . THR A 1 365 ? 5.989 25.446 -3.240 1.00 54.19 365 THR A C 1
ATOM 2860 O O . THR A 1 365 ? 6.502 26.173 -4.089 1.00 54.19 365 THR A O 1
ATOM 2863 N N . ASN A 1 366 ? 4.854 24.791 -3.502 1.00 55.47 366 ASN A N 1
ATOM 2864 C CA . ASN A 1 366 ? 4.142 24.940 -4.782 1.00 55.47 366 ASN A CA 1
ATOM 2865 C C . ASN A 1 366 ? 3.725 26.388 -5.072 1.00 55.47 366 ASN A C 1
ATOM 2867 O O . ASN A 1 366 ? 3.695 26.794 -6.230 1.00 55.47 366 ASN A O 1
ATOM 2871 N N . ILE A 1 367 ? 3.394 27.150 -4.027 1.00 54.75 367 ILE A N 1
ATOM 2872 C CA . ILE A 1 367 ? 3.082 28.579 -4.128 1.00 54.75 367 ILE A CA 1
ATOM 2873 C C . ILE A 1 367 ? 4.311 29.301 -4.674 1.00 54.75 367 ILE A C 1
ATOM 2875 O O . ILE A 1 367 ? 4.250 29.885 -5.744 1.00 54.75 367 ILE A O 1
ATOM 2879 N N . GLU A 1 368 ? 5.465 29.146 -4.033 1.00 54.88 368 GLU A N 1
ATOM 2880 C CA . GLU A 1 368 ? 6.709 29.772 -4.486 1.00 54.88 368 GLU A CA 1
ATOM 2881 C C . GLU A 1 368 ? 7.133 29.295 -5.888 1.00 54.88 368 GLU A C 1
ATOM 2883 O O . GLU A 1 368 ? 7.506 30.103 -6.734 1.00 54.88 368 GLU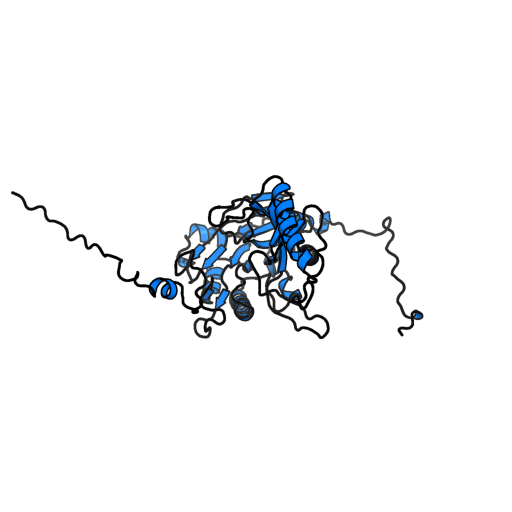 A O 1
ATOM 2888 N N . ALA A 1 369 ? 7.025 27.999 -6.185 1.00 56.53 369 ALA A N 1
ATOM 2889 C CA . ALA A 1 369 ? 7.415 27.433 -7.477 1.00 56.53 369 ALA A CA 1
ATOM 2890 C C . ALA A 1 369 ? 6.569 27.951 -8.650 1.00 56.53 369 ALA A C 1
ATOM 2892 O O . ALA A 1 369 ? 7.097 28.162 -9.745 1.00 56.53 369 ALA A O 1
ATOM 2893 N N . ASN A 1 370 ? 5.268 28.148 -8.419 1.00 53.78 370 ASN A N 1
ATOM 2894 C CA . ASN A 1 370 ? 4.330 28.636 -9.427 1.00 53.78 370 ASN A CA 1
ATOM 2895 C C . ASN A 1 370 ? 4.260 30.173 -9.469 1.00 53.78 370 ASN A C 1
ATOM 2897 O O . ASN A 1 370 ? 3.961 30.730 -10.521 1.00 53.78 370 ASN A O 1
ATOM 2901 N N . GLU A 1 371 ? 4.562 30.868 -8.369 1.00 56.84 371 GLU A N 1
ATOM 2902 C CA . GLU A 1 371 ? 4.476 32.335 -8.269 1.00 56.84 371 GLU A CA 1
ATOM 2903 C C . GLU A 1 371 ? 5.790 33.068 -8.604 1.00 56.84 371 GLU A C 1
ATOM 2905 O O . GLU A 1 371 ? 5.775 34.279 -8.818 1.00 56.84 371 GLU A O 1
ATOM 2910 N N . LEU A 1 372 ? 6.932 32.373 -8.701 1.00 52.16 372 LEU A N 1
ATOM 2911 C CA . LEU A 1 372 ? 8.233 32.989 -9.031 1.00 52.16 372 LEU A CA 1
ATOM 2912 C C . LEU A 1 372 ? 8.418 33.374 -10.508 1.00 52.16 372 LEU A C 1
ATOM 2914 O O . LEU A 1 372 ? 9.420 34.000 -10.860 1.00 52.16 372 LEU A O 1
ATOM 2918 N N . ARG A 1 373 ? 7.486 33.014 -11.392 1.00 50.84 373 ARG A N 1
ATOM 2919 C CA . ARG A 1 373 ? 7.475 33.473 -12.790 1.00 50.84 373 ARG A CA 1
ATOM 2920 C C . ARG A 1 373 ? 6.341 34.483 -12.946 1.00 50.84 373 ARG A C 1
ATOM 2922 O O . ARG A 1 373 ? 5.362 34.385 -12.225 1.00 50.84 373 ARG A O 1
ATOM 2929 N N . GLU A 1 374 ? 6.521 35.470 -13.829 1.00 50.41 374 GLU A N 1
ATOM 2930 C CA . GLU A 1 374 ? 5.745 36.721 -14.060 1.00 50.41 374 GLU A CA 1
ATOM 2931 C C . GLU A 1 374 ? 4.188 36.642 -14.072 1.00 50.41 374 GLU A C 1
ATOM 2933 O O . GLU A 1 374 ? 3.511 37.640 -14.313 1.00 50.41 374 GLU A O 1
ATOM 2938 N N . ASP A 1 375 ? 3.587 35.492 -13.791 1.00 50.50 375 ASP A N 1
ATOM 2939 C CA . ASP A 1 375 ? 2.160 35.202 -13.878 1.00 50.50 375 ASP A CA 1
ATOM 2940 C C . ASP A 1 375 ? 1.338 35.727 -12.679 1.00 50.50 375 ASP A C 1
ATOM 2942 O O . ASP A 1 375 ? 0.114 35.858 -12.773 1.00 50.50 375 ASP A O 1
ATOM 2946 N N . TRP A 1 376 ? 1.970 36.107 -11.559 1.00 48.34 376 TRP A N 1
ATOM 2947 C CA . TRP A 1 376 ? 1.256 36.451 -10.312 1.00 48.34 376 TRP A CA 1
ATOM 2948 C C . TRP A 1 376 ? 0.612 37.856 -10.266 1.00 48.34 376 TRP A C 1
ATOM 2950 O O . TRP A 1 376 ? -0.049 38.209 -9.288 1.00 48.34 376 TRP A O 1
ATOM 2960 N N . LEU A 1 377 ? 0.718 38.653 -11.338 1.00 44.69 377 LEU A N 1
ATOM 2961 C CA . LEU A 1 377 ? 0.088 39.982 -11.448 1.00 44.69 377 LEU A CA 1
ATOM 2962 C C . LEU A 1 377 ? -1.000 40.084 -12.536 1.00 44.69 377 LEU A C 1
ATOM 2964 O O . LEU A 1 377 ? -1.381 41.193 -12.914 1.00 44.69 377 LEU A O 1
ATOM 2968 N N . GLN A 1 378 ? -1.549 38.960 -13.022 1.00 45.38 378 GLN A N 1
ATOM 2969 C CA . GLN A 1 378 ? -2.628 38.967 -14.030 1.00 45.38 378 GLN A CA 1
ATOM 2970 C C . GLN A 1 378 ? -3.988 38.421 -13.568 1.00 45.38 378 GLN A C 1
ATOM 2972 O O . GLN A 1 378 ? -4.889 38.235 -14.391 1.00 45.38 378 GLN A O 1
ATOM 2977 N N . LEU A 1 379 ? -4.229 38.291 -12.258 1.00 43.12 379 LEU A N 1
ATOM 2978 C CA . LEU A 1 379 ? -5.607 38.319 -11.755 1.00 43.12 379 LEU A CA 1
ATOM 2979 C C . LEU A 1 379 ? -6.139 39.749 -11.893 1.00 43.12 379 LEU A C 1
ATOM 2981 O O . LEU A 1 379 ? -6.129 40.554 -10.962 1.00 43.12 379 LEU A O 1
ATOM 2985 N N . SER A 1 380 ? -6.597 40.073 -13.101 1.00 42.66 380 SER A N 1
ATOM 2986 C CA . SER A 1 380 ? -7.459 41.219 -13.339 1.00 42.66 380 SER A CA 1
ATOM 2987 C C . SER A 1 380 ? -8.703 41.053 -12.466 1.00 42.66 380 SER A C 1
ATOM 2989 O O . SER A 1 380 ? -9.664 40.365 -12.803 1.00 42.66 380 SER A O 1
ATOM 2991 N N . VAL A 1 381 ? -8.685 41.694 -11.298 1.00 42.09 381 VAL A N 1
ATOM 2992 C CA . VAL A 1 381 ? -9.900 42.009 -10.557 1.00 42.09 381 VAL A CA 1
ATOM 2993 C C . VAL A 1 381 ? -10.674 42.966 -11.454 1.00 42.09 381 VAL A C 1
ATOM 2995 O O . VAL A 1 381 ? -10.503 44.185 -11.388 1.00 42.09 381 VAL A O 1
ATOM 2998 N N . VAL A 1 382 ? -11.501 42.418 -12.343 1.00 39.00 382 VAL A N 1
ATOM 2999 C CA . VAL A 1 382 ? -12.518 43.185 -13.052 1.00 39.00 382 VAL A CA 1
ATOM 3000 C C . VAL A 1 382 ? -13.484 43.676 -11.978 1.00 39.00 382 VAL A C 1
ATOM 3002 O O . VAL A 1 382 ? -14.453 43.011 -11.619 1.00 39.00 382 VAL A O 1
ATOM 3005 N N . ARG A 1 383 ? -13.200 44.853 -11.412 1.00 36.84 383 ARG A N 1
ATOM 3006 C CA . ARG A 1 383 ? -14.212 45.643 -10.719 1.00 36.84 383 ARG A CA 1
ATOM 3007 C C . ARG A 1 383 ? -15.208 46.058 -11.788 1.00 36.84 383 ARG A C 1
ATOM 3009 O O . ARG A 1 383 ? -14.991 47.036 -12.498 1.00 36.84 383 ARG A O 1
ATOM 3016 N N . THR A 1 384 ? -16.301 45.316 -11.911 1.00 37.31 384 THR A N 1
ATOM 3017 C CA . THR A 1 384 ? -17.521 45.814 -12.543 1.00 37.31 384 THR A CA 1
ATOM 3018 C C . THR A 1 384 ? -17.978 47.047 -11.767 1.00 37.31 384 THR A C 1
ATOM 3020 O O . THR A 1 384 ? -18.698 46.948 -10.775 1.00 37.31 384 THR A O 1
ATOM 3023 N N . PHE A 1 385 ? -17.527 48.224 -12.196 1.00 36.25 385 PHE A N 1
ATOM 3024 C CA . PHE A 1 385 ? -18.201 49.469 -11.872 1.00 36.25 385 PHE A CA 1
ATOM 3025 C C . PHE A 1 385 ? -19.508 49.471 -12.660 1.00 36.25 385 PHE A C 1
ATOM 3027 O O . PHE A 1 385 ? -19.508 49.436 -13.889 1.00 36.25 385 PHE A O 1
ATOM 3034 N N . GLY A 1 386 ? -20.620 49.417 -11.928 1.00 35.97 386 GLY A N 1
ATOM 3035 C CA . GLY A 1 386 ? -21.956 49.418 -12.499 1.00 35.97 386 GLY A CA 1
ATOM 3036 C C . GLY A 1 386 ? -22.164 50.631 -13.399 1.00 35.97 386 GLY A C 1
ATOM 3037 O O . GLY A 1 386 ? -22.006 51.772 -12.972 1.00 35.97 386 GLY A O 1
ATOM 3038 N N . THR A 1 387 ? -22.551 50.380 -14.643 1.00 34.69 387 THR A N 1
ATOM 3039 C CA . THR A 1 387 ? -23.115 51.403 -15.515 1.00 34.69 387 THR A CA 1
ATOM 3040 C C . THR A 1 387 ? -24.534 51.696 -15.044 1.00 34.69 387 THR A C 1
ATOM 3042 O O . THR A 1 387 ? -25.457 50.905 -15.258 1.00 34.69 387 THR A O 1
ATOM 3045 N N . THR A 1 388 ? -24.711 52.839 -14.393 1.00 38.00 388 THR A N 1
ATOM 3046 C CA . THR A 1 388 ? -25.995 53.527 -14.307 1.00 38.00 388 THR A CA 1
ATOM 3047 C C . THR A 1 388 ? -26.524 53.756 -15.725 1.00 38.00 388 THR A C 1
ATOM 3049 O O . THR A 1 388 ? -25.865 54.378 -16.555 1.00 38.00 388 THR A O 1
ATOM 3052 N N . ARG A 1 389 ? -27.723 53.238 -16.016 1.00 38.84 389 ARG A N 1
ATOM 3053 C CA . ARG A 1 389 ? -28.505 53.664 -17.182 1.00 38.84 389 ARG A CA 1
ATOM 3054 C C . ARG A 1 389 ? -28.923 55.117 -16.956 1.00 38.84 389 ARG A C 1
ATOM 3056 O O . ARG A 1 389 ? -29.768 55.383 -16.106 1.00 38.84 389 ARG A O 1
ATOM 3063 N N . GLY A 1 390 ? -28.304 56.027 -17.700 1.00 32.44 390 GLY A N 1
ATOM 3064 C CA . GLY A 1 390 ? -28.808 57.374 -17.927 1.00 32.44 390 GLY A CA 1
ATOM 3065 C C . GLY A 1 390 ? -29.818 57.346 -19.068 1.00 32.44 390 GLY A C 1
ATOM 3066 O O . GLY A 1 390 ? -29.556 56.762 -20.117 1.00 32.44 390 GLY A O 1
ATOM 3067 N N . VAL A 1 391 ? -30.979 57.916 -18.782 1.00 38.72 391 VAL A N 1
ATOM 3068 C CA . VAL A 1 391 ? -32.074 58.232 -19.694 1.00 38.72 391 VAL A CA 1
ATOM 3069 C C . VAL A 1 391 ? -31.650 59.431 -20.544 1.00 38.72 391 VAL A C 1
ATOM 3071 O O . VAL A 1 391 ? -31.160 60.402 -19.973 1.00 38.72 391 VAL A O 1
ATOM 3074 N N . ASP A 1 392 ? -31.763 59.314 -21.868 1.00 34.00 392 ASP A N 1
ATOM 3075 C CA . ASP A 1 392 ? -32.455 60.247 -22.782 1.00 34.00 392 ASP A CA 1
ATOM 3076 C C . ASP A 1 392 ? -32.352 59.751 -24.235 1.00 34.00 392 ASP A C 1
ATOM 3078 O O . ASP A 1 392 ? -31.228 59.420 -24.684 1.00 34.00 392 ASP A O 1
#